Protein AF-0000000065782704 (afdb_homodimer)

pLDDT: mean 95.29, std 4.23, range [77.25, 98.94]

Secondary structure (DSSP, 8-state):
-PEEEEEEEE-HHHHSSHHHHHHHHHHHHT--SEEEEEE--HHHHHHHHHHTTPPP-EETTEE-B-HHHHHHHHHIIIIIIHHHHHHHHHHTT--EEEE-TTGGG-EEEEEPPPSSS--BSBEEEEEE-HHHHHHHHHTT-EEEE-SEEE-SSS-EEE--HHHHHHHHHHHHTTTEEEEEEEEESSSS-BSSTT-TT-B-SEE-HHHHHHHHHTTSS-TTHHHHHHHHHHHHHTT--EEEEEEGGGTTTT-SEEE--/-PEEEEEEEE-HHHHTSHHHHHHHHHHHHT--SEEEEEE--HHHHHHHHHHTTPPP-EETTEE-B-HHHHHHHHHIIIIIIHHHHHHHHHHTT--EEEE-TTGGG-EEEEEPPPSSS--BSBEEEEEE-HHHHHHHHHTTPEEEE-SEEE-SSS-EEE--HHHHHHHHHHHHTTTEEEEEEEEESSSS-BSSTT-TT-B-SEE-HHHHHHHHHTTSS-TTHHHHHHHHHHHHHTT--EEEEEEGGGTTTT-SEEE--

Solvent-accessible surface area (backbone atoms only — not comparable to full-atom values): 25385 Å² total; per-residue (Å²): 134,62,55,59,31,40,37,40,32,39,45,23,74,45,62,72,32,71,69,51,28,53,50,42,49,53,56,55,66,67,52,76,77,42,50,36,40,28,35,43,38,60,63,62,28,46,52,52,29,49,63,67,70,40,84,82,48,74,57,94,91,36,68,50,19,49,75,70,48,45,50,42,40,34,14,33,25,50,6,40,48,32,48,46,51,22,19,39,31,39,42,70,70,39,45,18,30,46,35,43,14,31,34,61,56,31,24,37,20,40,65,49,76,71,68,97,55,75,39,50,43,25,36,42,81,72,45,54,43,36,66,62,54,49,53,40,40,74,71,62,34,29,48,32,35,27,35,33,26,17,53,61,73,36,40,72,17,47,25,58,38,69,55,51,43,43,51,48,43,30,46,35,17,82,68,25,43,23,36,41,33,41,27,50,95,46,55,30,51,39,61,38,89,89,35,83,82,35,51,40,56,66,41,35,70,67,50,46,54,50,33,42,74,70,56,47,47,51,75,74,52,44,61,54,49,52,50,46,52,50,25,40,76,51,46,22,67,35,33,34,30,15,26,66,92,32,74,87,69,80,57,35,16,37,39,46,133,132,61,56,58,30,40,36,39,33,40,44,22,74,44,62,72,33,70,71,50,28,52,50,42,50,52,58,57,68,66,52,75,76,42,49,35,41,28,35,45,38,60,64,61,28,47,52,51,31,48,62,66,71,42,83,83,47,73,58,96,92,35,68,48,20,48,75,71,47,44,49,41,41,35,13,32,24,48,5,40,46,33,49,45,51,22,19,37,31,38,41,70,71,39,45,18,32,47,33,42,13,31,34,61,56,31,24,37,20,40,66,48,76,72,68,98,53,73,40,48,43,26,35,42,80,73,46,55,42,36,66,64,53,48,54,40,42,74,70,62,34,29,47,33,36,27,36,34,26,15,54,60,74,36,40,70,16,47,26,59,38,69,54,52,43,44,51,49,42,30,45,35,16,80,70,25,44,24,35,41,34,42,26,50,94,46,56,28,52,38,61,38,88,89,35,81,82,35,52,39,56,66,42,35,71,69,51,46,55,51,32,41,74,71,57,47,47,52,75,75,52,44,61,53,50,53,50,46,50,52,26,40,76,50,47,22,67,35,31,35,30,16,27,66,92,31,74,88,66,82,57,33,15,37,39,44,131

Structure (mmCIF, N/CA/C/O backbone):
data_AF-0000000065782704-model_v1
#
loop_
_entity.id
_entity.type
_entity.pdbx_description
1 polymer 'Acetylglutamate kinase'
#
loop_
_atom_site.group_PDB
_atom_site.id
_atom_site.type_symbol
_atom_site.label_atom_id
_atom_site.label_alt_id
_atom_site.label_comp_id
_atom_site.label_asym_id
_atom_site.label_entity_id
_atom_site.label_seq_id
_atom_site.pdbx_PDB_ins_code
_atom_site.Cartn_x
_atom_site.Cartn_y
_atom_site.Cartn_z
_atom_site.occupancy
_atom_site.B_iso_or_equiv
_atom_site.auth_seq_id
_atom_site.auth_comp_id
_atom_site.auth_asym_id
_atom_site.auth_atom_id
_atom_site.pdbx_PDB_model_num
ATOM 1 N N . MET A 1 1 ? -25.984 13.742 15.695 1 79.81 1 MET A N 1
ATOM 2 C CA . MET A 1 1 ? -24.656 14.367 15.664 1 79.81 1 MET A CA 1
ATOM 3 C C . MET A 1 1 ? -23.656 13.477 14.945 1 79.81 1 MET A C 1
ATOM 5 O O . MET A 1 1 ? -23.641 12.258 15.133 1 79.81 1 MET A O 1
ATOM 9 N N . LYS A 1 2 ? -22.812 14.055 13.93 1 93 2 LYS A N 1
ATOM 10 C CA . LYS A 1 2 ? -21.844 13.258 13.188 1 93 2 LYS A CA 1
ATOM 11 C C . LYS A 1 2 ? -20.734 12.75 14.102 1 93 2 LYS A C 1
ATOM 13 O O . LYS A 1 2 ? -20.391 13.398 15.094 1 93 2 LYS A O 1
ATOM 18 N N . GLU A 1 3 ? -20.266 11.547 13.828 1 97.12 3 GLU A N 1
ATOM 19 C CA . GLU A 1 3 ? -19.109 11.031 14.547 1 97.12 3 GLU A CA 1
ATOM 20 C C . GLU A 1 3 ? -17.875 11.906 14.305 1 97.12 3 GLU A C 1
ATOM 22 O O . GLU A 1 3 ? -17.703 12.445 13.211 1 97.12 3 GLU A O 1
ATOM 27 N N . LYS A 1 4 ? -17.062 12.078 15.336 1 97.62 4 LYS A N 1
ATOM 28 C CA . LYS A 1 4 ? -15.859 12.898 15.227 1 97.62 4 LYS A CA 1
ATOM 29 C C . LYS A 1 4 ? -14.742 12.156 14.5 1 97.62 4 LYS A C 1
ATOM 31 O O . LYS A 1 4 ? -14.547 10.961 14.727 1 97.62 4 LYS A O 1
ATOM 36 N N . LEU A 1 5 ? -14.102 12.859 13.617 1 98.38 5 LEU A N 1
ATOM 37 C CA . LEU A 1 5 ? -12.938 12.336 12.898 1 98.38 5 LEU A CA 1
ATOM 38 C C . LEU A 1 5 ? -11.797 13.344 12.898 1 98.38 5 LEU A C 1
ATOM 40 O O . LEU A 1 5 ? -11.992 14.508 12.539 1 98.38 5 LEU A O 1
ATOM 44 N N . THR A 1 6 ? -10.633 12.938 13.336 1 97.88 6 THR A N 1
ATOM 45 C CA . THR A 1 6 ? -9.43 13.758 13.281 1 97.88 6 THR A CA 1
ATOM 46 C C . THR A 1 6 ? -8.508 13.305 12.156 1 97.88 6 THR A C 1
ATOM 48 O O . THR A 1 6 ? -8.109 12.141 12.102 1 97.88 6 THR A O 1
ATOM 51 N N . ILE A 1 7 ? -8.211 14.203 11.219 1 98.44 7 ILE A N 1
ATOM 52 C CA . ILE A 1 7 ? -7.266 13.953 10.141 1 98.44 7 ILE A CA 1
ATOM 53 C C . ILE A 1 7 ? -5.957 14.688 10.422 1 98.44 7 ILE A C 1
ATOM 55 O O . ILE A 1 7 ? -5.949 15.914 10.57 1 98.44 7 ILE A O 1
ATOM 59 N N . ILE A 1 8 ? -4.867 13.969 10.477 1 98 8 ILE A N 1
ATOM 60 C CA . ILE A 1 8 ? -3.57 14.547 10.805 1 98 8 ILE A CA 1
ATOM 61 C C . ILE A 1 8 ? -2.623 14.406 9.617 1 98 8 ILE A C 1
ATOM 63 O O . ILE A 1 8 ? -2.406 13.305 9.109 1 98 8 ILE A O 1
ATOM 67 N N . LYS A 1 9 ? -2.131 15.477 9.18 1 97.5 9 LYS A N 1
ATOM 68 C CA . LYS A 1 9 ? -1.084 15.492 8.164 1 97.5 9 LYS A CA 1
ATOM 69 C C . LYS A 1 9 ? 0.276 15.805 8.781 1 97.5 9 LYS A C 1
ATOM 71 O O . LYS A 1 9 ? 0.436 16.812 9.477 1 97.5 9 LYS A O 1
ATOM 76 N N . VAL A 1 10 ? 1.231 14.922 8.523 1 96.06 10 VAL A N 1
ATOM 77 C CA . VAL A 1 10 ? 2.584 15.133 9.031 1 96.06 10 VAL A CA 1
ATOM 78 C C . VAL A 1 10 ? 3.57 15.188 7.867 1 96.06 10 VAL A C 1
ATOM 80 O O . VAL A 1 10 ? 3.404 14.484 6.871 1 96.06 10 VAL A O 1
ATOM 83 N N . GLY A 1 11 ? 4.637 15.992 8.055 1 90.81 11 GLY A N 1
ATOM 84 C CA . GLY A 1 11 ? 5.652 16.141 7.027 1 90.81 11 GLY A CA 1
ATOM 85 C C . GLY A 1 11 ? 6.66 15.016 7 1 90.81 11 GLY A C 1
ATOM 86 O O . GLY A 1 11 ? 6.676 14.172 7.898 1 90.81 11 GLY A O 1
ATOM 87 N N . GLY A 1 12 ? 7.5 15.07 5.973 1 87.81 12 GLY A N 1
ATOM 88 C CA . GLY A 1 12 ? 8.477 14.016 5.738 1 87.81 12 GLY A CA 1
ATOM 89 C C . GLY A 1 12 ? 9.516 13.914 6.836 1 87.81 12 GLY A C 1
ATOM 90 O O . GLY A 1 12 ? 9.883 12.812 7.246 1 87.81 12 GLY A O 1
ATOM 91 N N . LYS A 1 13 ? 9.906 15.062 7.328 1 86 13 LYS A N 1
ATOM 92 C CA . LYS A 1 13 ? 10.953 15.07 8.344 1 86 13 LYS A CA 1
ATOM 93 C C . LYS A 1 13 ? 10.531 14.266 9.57 1 86 13 LYS A C 1
ATOM 95 O O . LYS A 1 13 ? 11.352 13.555 10.164 1 86 13 LYS A O 1
ATOM 100 N N . ILE A 1 14 ? 9.336 14.336 9.891 1 89.94 14 ILE A N 1
ATOM 101 C CA . ILE A 1 14 ? 8.812 13.68 11.086 1 89.94 14 ILE A CA 1
ATOM 102 C C . ILE A 1 14 ? 8.758 12.172 10.875 1 89.94 14 ILE A C 1
ATOM 104 O O . ILE A 1 14 ? 9.133 11.398 11.75 1 89.94 14 ILE A O 1
ATOM 108 N N . VAL A 1 15 ? 8.367 11.727 9.68 1 93 15 VAL A N 1
ATOM 109 C CA . VAL A 1 15 ? 8.039 10.312 9.492 1 93 15 VAL A CA 1
ATOM 110 C C . VAL A 1 15 ? 9.258 9.57 8.953 1 93 15 VAL A C 1
ATOM 112 O O . VAL A 1 15 ? 9.234 8.344 8.82 1 93 15 VAL A O 1
ATOM 115 N N . GLU A 1 16 ? 10.289 10.297 8.672 1 89.5 16 GLU A N 1
ATOM 116 C CA . GLU A 1 16 ? 11.422 9.648 8.016 1 89.5 16 GLU A CA 1
ATOM 117 C C . GLU A 1 16 ? 12.578 9.453 8.992 1 89.5 16 GLU A C 1
ATOM 119 O O . GLU A 1 16 ? 13.602 8.859 8.633 1 89.5 16 GLU A O 1
ATOM 124 N N . GLU A 1 17 ? 12.438 9.984 10.203 1 89.06 17 GLU A N 1
ATOM 125 C CA . GLU A 1 17 ? 13.391 9.742 11.281 1 89.06 17 GLU A CA 1
ATOM 126 C C . GLU A 1 17 ? 12.797 8.836 12.352 1 89.06 17 GLU A C 1
ATOM 128 O O . GLU A 1 17 ? 11.672 9.062 12.805 1 89.06 17 GLU A O 1
ATOM 133 N N . GLU A 1 18 ? 13.617 7.898 12.719 1 90.94 18 GLU A N 1
ATOM 134 C CA . GLU A 1 18 ? 13.102 6.848 13.594 1 90.94 18 GLU A CA 1
ATOM 135 C C . GLU A 1 18 ? 12.562 7.426 14.898 1 90.94 18 GLU A C 1
ATOM 137 O O . GLU A 1 18 ? 11.445 7.094 15.312 1 90.94 18 GLU A O 1
ATOM 142 N N . SER A 1 19 ? 13.312 8.266 15.586 1 92.88 19 SER A N 1
ATOM 143 C CA . SER A 1 19 ? 12.914 8.797 16.891 1 92.88 19 SER A CA 1
ATOM 144 C C . SER A 1 19 ? 11.641 9.641 16.766 1 92.88 19 SER A C 1
ATOM 146 O O . SER A 1 19 ? 10.719 9.484 17.562 1 92.88 19 SER A O 1
ATOM 148 N N . THR A 1 20 ? 11.602 10.523 15.781 1 93.06 20 THR A N 1
ATOM 149 C CA . THR A 1 20 ? 10.43 11.375 15.617 1 93.06 20 THR A CA 1
ATOM 150 C C . THR A 1 20 ? 9.227 10.562 15.148 1 93.06 20 THR A C 1
ATOM 152 O O . THR A 1 20 ? 8.086 10.859 15.531 1 93.06 20 THR A O 1
ATOM 155 N N . LEU A 1 21 ? 9.484 9.555 14.344 1 94.81 21 LEU A N 1
ATOM 156 C CA . LEU A 1 21 ? 8.406 8.68 13.914 1 94.81 21 LEU A CA 1
ATOM 157 C C . LEU A 1 21 ? 7.781 7.953 15.102 1 94.81 21 LEU A C 1
ATOM 159 O O . LEU A 1 21 ? 6.559 7.914 15.242 1 94.81 21 LEU A O 1
ATOM 163 N N . ASN A 1 22 ? 8.625 7.395 15.93 1 95.75 22 ASN A N 1
ATOM 164 C CA . ASN A 1 22 ? 8.133 6.668 17.094 1 95.75 22 ASN A CA 1
ATOM 165 C C . ASN A 1 22 ? 7.293 7.562 18 1 95.75 22 ASN A C 1
ATOM 167 O O . ASN A 1 22 ? 6.258 7.137 18.516 1 95.75 22 ASN A O 1
ATOM 171 N N . GLN A 1 23 ? 7.793 8.742 18.203 1 95.06 23 GLN A N 1
ATOM 172 C CA . GLN A 1 23 ? 7.039 9.695 19.016 1 95.06 23 GLN A CA 1
ATOM 173 C C . GLN A 1 23 ? 5.707 10.047 18.359 1 95.06 23 GLN A C 1
ATOM 175 O O . GLN A 1 23 ? 4.676 10.117 19.031 1 95.06 23 GLN A O 1
ATOM 180 N N . LEU A 1 24 ? 5.738 10.289 17.094 1 95.81 24 LEU A N 1
ATOM 181 C CA . LEU A 1 24 ? 4.508 10.578 16.359 1 95.81 24 LEU A CA 1
ATOM 182 C C . LEU A 1 24 ? 3.504 9.445 16.516 1 95.81 24 LEU A C 1
ATOM 184 O O . LEU A 1 24 ? 2.326 9.688 16.797 1 95.81 24 LEU A O 1
ATOM 188 N N . LEU A 1 25 ? 3.957 8.227 16.312 1 97.75 25 LEU A N 1
ATOM 189 C CA . LEU A 1 25 ? 3.07 7.066 16.359 1 97.75 25 LEU A CA 1
ATOM 190 C C . LEU A 1 25 ? 2.469 6.906 17.766 1 97.75 25 LEU A C 1
ATOM 192 O O . LEU A 1 25 ? 1.299 6.547 17.891 1 97.75 25 LEU A O 1
ATOM 196 N N . ALA A 1 26 ? 3.277 7.188 18.766 1 97.06 26 ALA A N 1
ATOM 197 C CA . ALA A 1 26 ? 2.771 7.148 20.141 1 97.06 26 ALA A CA 1
ATOM 198 C C . ALA A 1 26 ? 1.691 8.203 20.359 1 97.06 26 ALA A C 1
ATOM 200 O O . ALA A 1 26 ? 0.609 7.902 20.859 1 97.06 26 ALA A O 1
ATOM 201 N N . ASP A 1 27 ? 1.982 9.422 19.984 1 96.38 27 ASP A N 1
ATOM 202 C CA . ASP A 1 27 ? 1.045 10.523 20.141 1 96.38 27 ASP A CA 1
ATOM 203 C C . ASP A 1 27 ? -0.227 10.289 19.328 1 96.38 27 ASP A C 1
ATOM 205 O O . ASP A 1 27 ? -1.334 10.523 19.828 1 96.38 27 ASP A O 1
ATOM 209 N N . PHE A 1 28 ? -0.105 9.875 18.156 1 97.38 28 PHE A N 1
ATOM 210 C CA . PHE A 1 28 ? -1.226 9.602 17.266 1 97.38 28 PHE A CA 1
ATOM 211 C C . PHE A 1 28 ? -2.104 8.484 17.828 1 97.38 28 PHE A C 1
ATOM 213 O O . PHE A 1 28 ? -3.332 8.57 17.766 1 97.38 28 PHE A O 1
ATOM 220 N N . SER A 1 29 ? -1.42 7.395 18.281 1 97.44 29 SER A N 1
ATOM 221 C CA . SER A 1 29 ? -2.145 6.262 18.844 1 97.44 29 SER A CA 1
ATOM 222 C C . SER A 1 29 ? -3.002 6.688 20.031 1 97.44 29 SER A C 1
ATOM 224 O O . SER A 1 29 ? -4.062 6.105 20.281 1 97.44 29 SER A O 1
ATOM 226 N N . ALA A 1 30 ? -2.617 7.738 20.688 1 95.69 30 ALA A N 1
ATOM 227 C CA . ALA A 1 30 ? -3.279 8.18 21.906 1 95.69 30 ALA A CA 1
ATOM 228 C C . ALA A 1 30 ? -4.504 9.031 21.594 1 95.69 30 ALA A C 1
ATOM 230 O O . ALA A 1 30 ? -5.336 9.289 22.469 1 95.69 30 ALA A O 1
ATOM 231 N N . ILE A 1 31 ? -4.633 9.484 20.359 1 94.62 31 ILE A N 1
ATOM 232 C CA . ILE A 1 31 ? -5.809 10.258 19.969 1 94.62 31 ILE A CA 1
ATOM 233 C C . ILE A 1 31 ? -7.055 9.383 20.047 1 94.62 31 ILE A C 1
ATOM 235 O O . ILE A 1 31 ? -7.078 8.281 19.5 1 94.62 31 ILE A O 1
ATOM 239 N N . GLU A 1 32 ? -8.031 9.82 20.688 1 93.56 32 GLU A N 1
ATOM 240 C CA . GLU A 1 32 ? -9.273 9.062 20.844 1 93.56 32 GLU A CA 1
ATOM 241 C C . GLU A 1 32 ? -10.188 9.242 19.625 1 93.56 32 GLU A C 1
ATOM 243 O O . GLU A 1 32 ? -10.109 10.258 18.938 1 93.56 32 GLU A O 1
ATOM 248 N N . GLY A 1 33 ? -11.023 8.164 19.438 1 95.25 33 GLY A N 1
ATOM 249 C CA . GLY A 1 33 ? -12.008 8.258 18.359 1 95.25 33 GLY A CA 1
ATOM 250 C C . GLY A 1 33 ? -11.453 7.906 17 1 95.25 33 GLY A C 1
ATOM 251 O O . GLY A 1 33 ? -10.406 7.258 16.906 1 95.25 33 GLY A O 1
ATOM 252 N N . TYR A 1 34 ? -12.211 8.281 15.977 1 98.31 34 TYR A N 1
ATOM 253 C CA . TYR A 1 34 ? -11.805 7.992 14.602 1 98.31 34 TYR A CA 1
ATOM 254 C C . TYR A 1 34 ? -10.695 8.938 14.156 1 98.31 34 TYR A C 1
ATOM 256 O O . TYR A 1 34 ? -10.711 10.125 14.484 1 98.31 34 TYR A O 1
ATOM 264 N N . LYS A 1 35 ? -9.727 8.406 13.523 1 98.5 35 LYS A N 1
ATOM 265 C CA . LYS A 1 35 ? -8.578 9.188 13.078 1 98.5 35 LYS A CA 1
ATOM 266 C C . LYS A 1 35 ? -8.031 8.656 11.758 1 98.5 35 LYS A C 1
ATOM 268 O O . LYS A 1 35 ? -8.297 7.508 11.391 1 98.5 35 LYS A O 1
ATOM 273 N N . LEU A 1 36 ? -7.371 9.5 11.039 1 98.69 36 LEU A N 1
ATOM 274 C CA . LEU A 1 36 ? -6.754 9.258 9.734 1 98.69 36 LEU A CA 1
ATOM 275 C C . LEU A 1 36 ? -5.434 10.008 9.609 1 98.69 36 LEU A C 1
ATOM 277 O O . LEU A 1 36 ? -5.332 11.164 10.031 1 98.69 36 LEU A O 1
ATOM 281 N N . LEU A 1 37 ? -4.398 9.312 9.117 1 98.75 37 LEU A N 1
ATOM 282 C CA . LEU A 1 37 ? -3.074 9.922 9 1 98.75 37 LEU A CA 1
ATOM 283 C C . LEU A 1 37 ? -2.686 10.109 7.539 1 98.75 37 LEU A C 1
ATOM 285 O O . LEU A 1 37 ? -2.898 9.219 6.715 1 98.75 37 LEU A O 1
ATOM 289 N N . VAL A 1 38 ? -2.213 11.297 7.203 1 98.56 38 VAL A N 1
ATOM 290 C CA . VAL A 1 38 ? -1.604 11.594 5.91 1 98.56 38 VAL A CA 1
ATOM 291 C C . VAL A 1 38 ? -0.13 11.945 6.102 1 98.56 38 VAL A C 1
ATOM 293 O O . VAL A 1 38 ? 0.211 12.781 6.945 1 98.56 38 VAL A O 1
ATOM 296 N N . HIS A 1 39 ? 0.726 11.266 5.324 1 98.25 39 HIS A N 1
ATOM 297 C CA . HIS A 1 39 ? 2.146 11.492 5.555 1 98.25 39 HIS A CA 1
ATOM 298 C C . HIS A 1 39 ? 2.838 11.992 4.289 1 98.25 39 HIS A C 1
ATOM 300 O O . HIS A 1 39 ? 2.342 11.773 3.18 1 98.25 39 HIS A O 1
ATOM 306 N N . GLY A 1 40 ? 4 12.672 4.488 1 95.38 40 GLY A N 1
ATOM 307 C CA . GLY A 1 40 ? 4.898 13 3.393 1 95.38 40 GLY A CA 1
ATOM 308 C C . GLY A 1 40 ? 6.023 12 3.219 1 95.38 40 GLY A C 1
ATOM 309 O O . GLY A 1 40 ? 5.852 10.812 3.498 1 95.38 40 GLY A O 1
ATOM 310 N N . GLY A 1 41 ? 7.109 12.477 2.584 1 95.69 41 GLY A N 1
ATOM 311 C CA . GLY A 1 41 ? 8.266 11.625 2.371 1 95.69 41 GLY A CA 1
ATOM 312 C C . GLY A 1 41 ? 9.289 12.234 1.434 1 95.69 41 GLY A C 1
ATOM 313 O O . GLY A 1 41 ? 10.133 11.523 0.881 1 95.69 41 GLY A O 1
ATOM 314 N N . GLY A 1 42 ? 9.219 13.492 1.272 1 94.94 42 GLY A N 1
ATOM 315 C CA . GLY A 1 42 ? 10.008 14.18 0.263 1 94.94 42 GLY A CA 1
ATOM 316 C C . GLY A 1 42 ? 11.508 14.062 0.486 1 94.94 42 GLY A C 1
ATOM 317 O O . GLY A 1 42 ? 12.273 13.953 -0.471 1 94.94 42 GLY A O 1
ATOM 318 N N . ARG A 1 43 ? 11.945 14.094 1.716 1 93.69 43 ARG A N 1
ATOM 319 C CA . ARG A 1 43 ? 13.367 13.992 2.016 1 93.69 43 ARG A CA 1
ATOM 320 C C . ARG A 1 43 ? 13.922 12.633 1.603 1 93.69 43 ARG A C 1
ATOM 322 O O . ARG A 1 43 ? 14.992 12.547 0.995 1 93.69 43 ARG A O 1
ATOM 329 N N . SER A 1 44 ? 13.219 11.625 1.932 1 96.25 44 SER A N 1
ATOM 330 C CA . SER A 1 44 ? 13.625 10.281 1.548 1 96.25 44 SER A CA 1
ATOM 331 C C . SER A 1 44 ? 13.602 10.102 0.033 1 96.25 44 SER A C 1
ATOM 333 O O . SER A 1 44 ? 14.469 9.438 -0.535 1 96.25 44 SER A O 1
ATOM 335 N N . ALA A 1 45 ? 12.562 10.672 -0.6 1 97.44 45 ALA A N 1
ATOM 336 C CA . ALA A 1 45 ? 12.484 10.609 -2.057 1 97.44 45 ALA A CA 1
ATOM 337 C C . ALA A 1 45 ? 13.68 11.305 -2.699 1 97.44 45 ALA A C 1
ATOM 339 O O . ALA A 1 45 ? 14.266 10.781 -3.65 1 97.44 45 ALA A O 1
ATOM 340 N N . THR A 1 46 ? 14.031 12.461 -2.166 1 97.06 46 THR A N 1
ATOM 341 C CA . THR A 1 46 ? 15.172 13.219 -2.67 1 97.06 46 THR A CA 1
ATOM 342 C C . THR A 1 46 ? 16.469 12.43 -2.479 1 97.06 46 THR A C 1
ATOM 344 O O . THR A 1 46 ? 17.312 12.383 -3.379 1 97.06 46 THR A O 1
ATOM 347 N N . ARG A 1 47 ? 16.625 11.859 -1.318 1 96.69 47 ARG A N 1
ATOM 348 C CA . ARG A 1 47 ? 17.812 11.07 -1.022 1 96.69 47 ARG A CA 1
ATOM 349 C C . ARG A 1 47 ? 17.938 9.891 -1.979 1 96.69 47 ARG A C 1
ATOM 351 O O . ARG A 1 47 ? 19.016 9.633 -2.525 1 96.69 47 ARG A O 1
ATOM 358 N N . LEU A 1 48 ? 16.859 9.133 -2.16 1 97.81 48 LEU A N 1
ATOM 359 C CA . LEU A 1 48 ? 16.891 7.984 -3.062 1 97.81 48 LEU A CA 1
ATOM 360 C C . LEU A 1 48 ? 17.172 8.43 -4.496 1 97.81 48 LEU A C 1
ATOM 362 O O . LEU A 1 48 ? 17.953 7.785 -5.203 1 97.81 48 LEU A O 1
ATOM 366 N N . ALA A 1 49 ? 16.484 9.469 -4.941 1 98.12 49 ALA A N 1
ATOM 367 C CA . ALA A 1 49 ? 16.719 10 -6.285 1 98.12 49 ALA A CA 1
ATOM 368 C C . ALA A 1 49 ? 18.188 10.32 -6.5 1 98.12 49 ALA A C 1
ATOM 370 O O . ALA A 1 49 ? 18.766 9.953 -7.531 1 98.12 49 ALA A O 1
ATOM 371 N N . ALA A 1 50 ? 18.766 10.953 -5.516 1 97.88 50 ALA A N 1
ATOM 372 C CA . ALA A 1 50 ? 20.172 11.32 -5.598 1 97.88 50 ALA A CA 1
ATOM 373 C C . ALA A 1 50 ? 21.062 10.078 -5.719 1 97.88 50 ALA A C 1
ATOM 375 O O . ALA A 1 50 ? 22 10.055 -6.508 1 97.88 50 ALA A O 1
ATOM 376 N N . GLN A 1 51 ? 20.797 9.07 -4.953 1 97.56 51 GLN A N 1
ATOM 377 C CA . GLN A 1 51 ? 21.562 7.824 -4.98 1 97.56 51 GLN A CA 1
ATOM 378 C C . GLN A 1 51 ? 21.453 7.141 -6.34 1 97.56 51 GLN A C 1
ATOM 380 O O . GLN A 1 51 ? 22.375 6.434 -6.762 1 97.56 51 GLN A O 1
ATOM 385 N N . LEU A 1 52 ? 20.359 7.402 -7.016 1 97.75 52 LEU A N 1
ATOM 386 C CA . LEU A 1 52 ? 20.109 6.785 -8.312 1 97.75 52 LEU A CA 1
ATOM 387 C C . LEU A 1 52 ? 20.594 7.684 -9.445 1 97.75 52 LEU A C 1
ATOM 389 O O . LEU A 1 52 ? 20.406 7.367 -10.625 1 97.75 52 LEU A O 1
ATOM 393 N N . GLY A 1 53 ? 21.047 8.82 -9.117 1 96.88 53 GLY A N 1
ATOM 394 C CA . GLY A 1 53 ? 21.547 9.758 -10.109 1 96.88 53 GLY A CA 1
ATOM 395 C C . GLY A 1 53 ? 20.453 10.594 -10.742 1 96.88 53 GLY A C 1
ATOM 396 O O . GLY A 1 53 ? 20.625 11.117 -11.844 1 96.88 53 GLY A O 1
ATOM 397 N N . ILE A 1 54 ? 19.359 10.672 -10.094 1 97.06 54 ILE A N 1
ATOM 398 C CA . ILE A 1 54 ? 18.234 11.445 -10.586 1 97.06 54 ILE A CA 1
ATOM 399 C C . ILE A 1 54 ? 18.203 12.812 -9.898 1 97.06 54 ILE A C 1
ATOM 401 O O . ILE A 1 54 ? 18.172 12.883 -8.664 1 97.06 54 ILE A O 1
ATOM 405 N N . GLU A 1 55 ? 18.219 13.875 -10.625 1 95.75 55 GLU A N 1
ATOM 406 C CA . GLU A 1 55 ? 18.188 15.227 -10.055 1 95.75 55 GLU A CA 1
ATOM 407 C C . GLU A 1 55 ? 16.766 15.609 -9.641 1 95.75 55 GLU A C 1
ATOM 409 O O . GLU A 1 55 ? 15.828 15.5 -10.43 1 95.75 55 GLU A O 1
ATOM 414 N N . SER A 1 56 ? 16.656 15.984 -8.414 1 94.94 56 SER A N 1
ATOM 415 C CA . SER A 1 56 ? 15.375 16.484 -7.922 1 94.94 56 SER A CA 1
ATOM 416 C C . SER A 1 56 ? 15.195 17.969 -8.258 1 94.94 56 SER A C 1
ATOM 418 O O . SER A 1 56 ? 16.094 18.781 -8.023 1 94.94 56 SER A O 1
ATOM 420 N N . LYS A 1 57 ? 14.062 18.312 -8.891 1 94.12 57 LYS A N 1
ATOM 421 C CA . LYS A 1 57 ? 13.734 19.703 -9.234 1 94.12 57 LYS A CA 1
ATOM 422 C C . LYS A 1 57 ? 12.422 20.125 -8.594 1 94.12 57 LYS A C 1
ATOM 424 O O . LYS A 1 57 ? 11.414 19.422 -8.688 1 94.12 57 LYS A O 1
ATOM 429 N N . MET A 1 58 ? 12.539 21.281 -7.902 1 91.81 58 MET A N 1
ATOM 430 C CA . MET A 1 58 ? 11.359 21.875 -7.293 1 91.81 58 MET A CA 1
ATOM 431 C C . MET A 1 58 ? 11.031 23.219 -7.938 1 91.81 58 MET A C 1
ATOM 433 O O . MET A 1 58 ? 11.914 24.047 -8.141 1 91.81 58 MET A O 1
ATOM 437 N N . VAL A 1 59 ? 9.742 23.391 -8.289 1 89.69 59 VAL A N 1
ATOM 438 C CA . VAL A 1 59 ? 9.266 24.672 -8.812 1 89.69 59 VAL A CA 1
ATOM 439 C C . VAL A 1 59 ? 8.023 25.109 -8.039 1 89.69 59 VAL A C 1
ATOM 441 O O . VAL A 1 59 ? 7.039 24.375 -7.961 1 89.69 59 VAL A O 1
ATOM 444 N N . ASN A 1 60 ? 8.047 26.219 -7.375 1 81.75 60 ASN A N 1
ATOM 445 C CA . ASN A 1 60 ? 6.957 26.766 -6.582 1 81.75 60 ASN A CA 1
ATOM 446 C C . ASN A 1 60 ? 6.5 25.797 -5.504 1 81.75 60 ASN A C 1
ATOM 448 O O . ASN A 1 60 ? 5.305 25.547 -5.348 1 81.75 60 ASN A O 1
ATOM 452 N N . GLY A 1 61 ? 7.465 25.141 -4.926 1 79.5 61 GLY A N 1
ATOM 453 C CA . GLY A 1 61 ? 7.191 24.266 -3.791 1 79.5 61 GLY A CA 1
ATOM 454 C C . GLY A 1 61 ? 6.676 22.906 -4.195 1 79.5 61 GLY A C 1
ATOM 455 O O . GLY A 1 61 ? 6.27 22.109 -3.346 1 79.5 61 GLY A O 1
ATOM 456 N N . ARG A 1 62 ? 6.719 22.719 -5.543 1 88.31 62 ARG A N 1
ATOM 457 C CA . ARG A 1 62 ? 6.219 21.438 -6.039 1 88.31 62 ARG A CA 1
ATOM 458 C C . ARG A 1 62 ? 7.305 20.688 -6.797 1 88.31 62 ARG A C 1
ATOM 460 O O . ARG A 1 62 ? 8.07 21.281 -7.551 1 88.31 62 ARG A O 1
ATOM 467 N N . ARG A 1 63 ? 7.312 19.422 -6.547 1 94.25 63 ARG A N 1
ATOM 468 C CA . ARG A 1 63 ? 8.297 18.562 -7.203 1 94.25 63 ARG A CA 1
ATOM 469 C C . ARG A 1 63 ? 7.922 18.312 -8.656 1 94.25 63 ARG A C 1
ATOM 471 O O . ARG A 1 63 ? 6.789 17.922 -8.961 1 94.25 63 ARG A O 1
ATOM 478 N N . ILE A 1 64 ? 8.875 18.609 -9.539 1 96.81 64 ILE A N 1
ATOM 479 C CA . ILE A 1 64 ? 8.719 18.125 -10.906 1 96.81 64 ILE A CA 1
ATOM 480 C C . ILE A 1 64 ? 8.836 16.609 -10.938 1 96.81 64 ILE A C 1
ATOM 482 O O . ILE A 1 64 ? 9.781 16.031 -10.391 1 96.81 64 ILE A O 1
ATOM 486 N N . THR A 1 65 ? 7.887 15.969 -11.5 1 98.25 65 THR A N 1
ATOM 487 C CA . THR A 1 65 ? 7.836 14.508 -11.438 1 98.25 65 THR A CA 1
ATOM 488 C C . THR A 1 65 ? 7.832 13.906 -12.844 1 98.25 65 THR A C 1
ATOM 490 O O . THR A 1 65 ? 6.77 13.695 -13.43 1 98.25 65 THR A O 1
ATOM 493 N N . ASP A 1 66 ? 8.969 13.602 -13.383 1 97.81 66 ASP A N 1
ATOM 494 C CA . ASP A 1 66 ? 9.039 12.828 -14.625 1 97.81 66 ASP A CA 1
ATOM 495 C C . ASP A 1 66 ? 8.867 11.336 -14.352 1 97.81 66 ASP A C 1
ATOM 497 O O . ASP A 1 66 ? 8.547 10.938 -13.227 1 97.81 66 ASP A O 1
ATOM 501 N N . ALA A 1 67 ? 9.031 10.523 -15.359 1 97.06 67 ALA A N 1
ATOM 502 C CA . ALA A 1 67 ? 8.766 9.094 -15.242 1 97.06 67 ALA A CA 1
ATOM 503 C C . ALA A 1 67 ? 9.672 8.445 -14.203 1 97.06 67 ALA A C 1
ATOM 505 O O . ALA A 1 67 ? 9.219 7.629 -13.398 1 97.06 67 ALA A O 1
ATOM 506 N N . GLU A 1 68 ? 10.953 8.773 -14.211 1 97.56 68 GLU A N 1
ATOM 507 C CA . GLU A 1 68 ? 11.898 8.211 -13.258 1 97.56 68 GLU A CA 1
ATOM 508 C C . GLU A 1 68 ? 11.602 8.672 -11.836 1 97.56 68 GLU A C 1
ATOM 510 O O . GLU A 1 68 ? 11.672 7.887 -10.891 1 97.56 68 GLU A O 1
ATOM 515 N N . THR A 1 69 ? 11.258 9.953 -11.703 1 98.38 69 THR A N 1
ATOM 516 C CA . THR A 1 69 ? 10.898 10.508 -10.406 1 98.38 69 THR A CA 1
ATOM 517 C C . THR A 1 69 ? 9.617 9.859 -9.875 1 98.38 69 THR A C 1
ATOM 519 O O . THR A 1 69 ? 9.477 9.648 -8.672 1 98.38 69 THR A O 1
ATOM 522 N N . LEU A 1 70 ? 8.727 9.578 -10.758 1 98.62 70 LEU A N 1
ATOM 523 C CA . LEU A 1 70 ? 7.484 8.93 -10.352 1 98.62 70 LEU A CA 1
ATOM 524 C C . LEU A 1 70 ? 7.766 7.566 -9.727 1 98.62 70 LEU A C 1
ATOM 526 O O . LEU A 1 70 ? 7.152 7.199 -8.719 1 98.62 70 LEU A O 1
ATOM 530 N N . LYS A 1 71 ? 8.664 6.816 -10.344 1 98.44 71 LYS A N 1
ATOM 531 C CA . LYS A 1 71 ? 9.047 5.527 -9.773 1 98.44 71 LYS A CA 1
ATOM 532 C C . LYS A 1 71 ? 9.602 5.699 -8.359 1 98.44 71 LYS A C 1
ATOM 534 O O . LYS A 1 71 ? 9.242 4.949 -7.449 1 98.44 71 LYS A O 1
ATOM 539 N N . VAL A 1 72 ? 10.422 6.727 -8.203 1 98.69 72 VAL A N 1
ATOM 540 C CA . VAL A 1 72 ? 11.078 7 -6.93 1 98.69 72 VAL A CA 1
ATOM 541 C C . VAL A 1 72 ? 10.031 7.324 -5.867 1 98.69 72 VAL A C 1
ATOM 543 O O . VAL A 1 72 ? 10.023 6.723 -4.789 1 98.69 72 VAL A O 1
ATOM 546 N N . VAL A 1 73 ? 9.117 8.211 -6.188 1 98.69 73 VAL A N 1
ATOM 547 C CA . VAL A 1 73 ? 8.164 8.648 -5.172 1 98.69 73 VAL A CA 1
ATOM 548 C C . VAL A 1 73 ? 7.168 7.527 -4.879 1 98.69 73 VAL A C 1
ATOM 550 O O . VAL A 1 73 ? 6.703 7.379 -3.746 1 98.69 73 VAL A O 1
ATOM 553 N N . THR A 1 74 ? 6.82 6.719 -5.879 1 98.88 74 THR A N 1
ATOM 554 C CA . THR A 1 74 ? 5.938 5.578 -5.648 1 98.88 74 THR A CA 1
ATOM 555 C C . THR A 1 74 ? 6.59 4.566 -4.715 1 98.88 74 THR A C 1
ATOM 557 O O . THR A 1 74 ? 5.938 4.043 -3.807 1 98.88 74 THR A O 1
ATOM 560 N N . MET A 1 75 ? 7.871 4.34 -4.883 1 98.81 75 MET A N 1
ATOM 561 C CA . MET A 1 75 ? 8.641 3.432 -4.031 1 98.81 75 MET A CA 1
ATOM 562 C C . MET A 1 75 ? 8.734 3.967 -2.607 1 98.81 75 MET A C 1
ATOM 564 O O . MET A 1 75 ? 8.477 3.238 -1.647 1 98.81 75 MET A O 1
ATOM 568 N N . VAL A 1 76 ? 9.016 5.219 -2.506 1 98.69 76 VAL A N 1
ATOM 569 C CA . VAL A 1 76 ? 9.305 5.797 -1.198 1 98.69 76 VAL A CA 1
ATOM 570 C C . VAL A 1 76 ? 8.008 6.066 -0.45 1 98.69 76 VAL A C 1
ATOM 572 O O . VAL A 1 76 ? 7.824 5.609 0.682 1 98.69 76 VAL A O 1
ATOM 575 N N . TYR A 1 77 ? 7.043 6.773 -1.098 1 98.75 77 TYR A N 1
ATOM 576 C CA . TYR A 1 77 ? 5.816 7.176 -0.419 1 98.75 77 TYR A CA 1
ATOM 577 C C . TYR A 1 77 ? 4.898 5.98 -0.198 1 98.75 77 TYR A C 1
ATOM 579 O O . TYR A 1 77 ? 4.418 5.754 0.917 1 98.75 77 TYR A O 1
ATOM 587 N N . GLY A 1 78 ? 4.668 5.203 -1.271 1 98.69 78 GLY A N 1
ATOM 588 C CA . GLY A 1 78 ? 3.721 4.102 -1.217 1 98.69 78 GLY A CA 1
ATOM 589 C C . GLY A 1 78 ? 4.293 2.855 -0.563 1 98.69 78 GLY A C 1
ATOM 590 O O . GLY A 1 78 ? 3.545 1.984 -0.114 1 98.69 78 GLY A O 1
ATOM 591 N N . GLY A 1 79 ? 5.586 2.758 -0.574 1 98.62 79 GLY A N 1
ATOM 592 C CA . GLY A 1 79 ? 6.273 1.605 -0.014 1 98.62 79 GLY A CA 1
ATOM 593 C C . GLY A 1 79 ? 6.941 1.898 1.316 1 98.62 79 GLY A C 1
ATOM 594 O O . GLY A 1 79 ? 6.32 1.764 2.373 1 98.62 79 GLY A O 1
ATOM 595 N N . LEU A 1 80 ? 8.125 2.479 1.284 1 98.44 80 LEU A N 1
ATOM 596 C CA . LEU A 1 80 ? 9.023 2.582 2.424 1 98.44 80 LEU A CA 1
ATOM 597 C C . LEU A 1 80 ? 8.367 3.336 3.574 1 98.44 80 LEU A C 1
ATOM 599 O O . LEU A 1 80 ? 8.172 2.779 4.656 1 98.44 80 LEU A O 1
ATOM 603 N N . VAL A 1 81 ? 7.969 4.535 3.346 1 98.31 81 VAL A N 1
ATOM 604 C CA . VAL A 1 81 ? 7.48 5.387 4.426 1 98.31 81 VAL A CA 1
ATOM 605 C C . VAL A 1 81 ? 6.121 4.883 4.906 1 98.31 81 VAL A C 1
ATOM 607 O O . VAL A 1 81 ? 5.922 4.664 6.105 1 98.31 81 VAL A O 1
ATOM 610 N N . ASN A 1 82 ? 5.223 4.672 3.996 1 98.75 82 ASN A N 1
ATOM 611 C CA . ASN A 1 82 ? 3.852 4.285 4.324 1 98.75 82 ASN A CA 1
ATOM 612 C C . ASN A 1 82 ? 3.809 2.98 5.113 1 98.75 82 ASN A C 1
ATOM 614 O O . ASN A 1 82 ? 3.156 2.902 6.156 1 98.75 82 ASN A O 1
ATOM 618 N N . LYS A 1 83 ? 4.527 1.965 4.621 1 98.75 83 LYS A N 1
ATOM 619 C CA . LYS A 1 83 ? 4.406 0.642 5.227 1 98.75 83 LYS A CA 1
ATOM 620 C C . LYS A 1 83 ? 5.125 0.587 6.574 1 98.75 83 LYS A C 1
ATOM 622 O O . LYS A 1 83 ? 4.711 -0.146 7.473 1 98.75 83 LYS A O 1
ATOM 627 N N . ASN A 1 84 ? 6.152 1.407 6.742 1 98.19 84 ASN A N 1
ATOM 628 C CA . ASN A 1 84 ? 6.781 1.502 8.055 1 98.19 84 ASN A CA 1
ATOM 629 C C . ASN A 1 84 ? 5.848 2.139 9.078 1 98.19 84 ASN A C 1
ATOM 631 O O . ASN A 1 84 ? 5.816 1.727 10.242 1 98.19 84 ASN A O 1
ATOM 635 N N . ILE A 1 85 ? 5.133 3.146 8.641 1 98.62 85 ILE A N 1
ATOM 636 C CA . ILE A 1 85 ? 4.156 3.775 9.523 1 98.62 85 ILE A CA 1
ATOM 637 C C . ILE A 1 85 ? 3.094 2.756 9.922 1 98.62 85 ILE A C 1
ATOM 639 O O . ILE A 1 85 ? 2.758 2.633 11.109 1 98.62 85 ILE A O 1
ATOM 643 N N . VAL A 1 86 ? 2.584 1.996 8.977 1 98.88 86 VAL A N 1
ATOM 644 C CA . VAL A 1 86 ? 1.524 1.022 9.227 1 98.88 86 VAL A CA 1
ATOM 645 C C . VAL A 1 86 ? 2.023 -0.047 10.195 1 98.88 86 VAL A C 1
ATOM 647 O O . VAL A 1 86 ? 1.334 -0.389 11.164 1 98.88 86 VAL A O 1
ATOM 650 N N . ALA A 1 87 ? 3.221 -0.569 9.953 1 98.62 87 ALA A N 1
ATOM 651 C CA . ALA A 1 87 ? 3.799 -1.56 10.859 1 98.62 87 ALA A CA 1
ATOM 652 C C . ALA A 1 87 ? 3.955 -0.991 12.266 1 98.62 87 ALA A C 1
ATOM 654 O O . ALA A 1 87 ? 3.68 -1.677 13.25 1 98.62 87 ALA A O 1
ATOM 655 N N . GLY A 1 88 ? 4.418 0.242 12.328 1 98.31 88 GLY A N 1
ATOM 656 C CA . GLY A 1 88 ? 4.566 0.896 13.617 1 98.31 88 GLY A CA 1
ATOM 657 C C . GLY A 1 88 ? 3.256 1.058 14.367 1 98.31 88 GLY A C 1
ATOM 658 O O . GLY A 1 88 ? 3.205 0.896 15.586 1 98.31 88 GLY A O 1
ATOM 659 N N . LEU A 1 89 ? 2.242 1.438 13.648 1 98.75 89 LEU A N 1
ATOM 660 C CA . LEU A 1 89 ? 0.929 1.586 14.266 1 98.75 89 LEU A CA 1
ATOM 661 C C . LEU A 1 89 ? 0.407 0.242 14.758 1 98.75 89 LEU A C 1
ATOM 663 O O . LEU A 1 89 ? -0.153 0.155 15.852 1 98.75 89 LEU A O 1
ATOM 667 N N . GLN A 1 90 ? 0.577 -0.827 13.953 1 98.62 90 GLN A N 1
ATOM 668 C CA . GLN A 1 90 ? 0.188 -2.154 14.414 1 98.62 90 GLN A CA 1
ATOM 669 C C . GLN A 1 90 ? 0.866 -2.496 15.742 1 98.62 90 GLN A C 1
ATOM 671 O O . GLN A 1 90 ? 0.231 -3.039 16.641 1 98.62 90 GLN A O 1
ATOM 676 N N . ALA A 1 91 ? 2.162 -2.15 15.844 1 98.25 91 ALA A N 1
ATOM 677 C CA . ALA A 1 91 ? 2.934 -2.432 17.047 1 98.25 91 ALA A CA 1
ATOM 678 C C . ALA A 1 91 ? 2.34 -1.719 18.266 1 98.25 91 ALA A C 1
ATOM 680 O O . ALA A 1 91 ? 2.504 -2.168 19.406 1 98.25 91 ALA A O 1
ATOM 681 N N . LYS A 1 92 ? 1.635 -0.65 18.047 1 98 92 LYS A N 1
ATOM 682 C CA . LYS A 1 92 ? 1.037 0.14 19.109 1 98 92 LYS A CA 1
ATOM 683 C C . LYS A 1 92 ? -0.425 -0.242 19.328 1 98 92 LYS A C 1
ATOM 685 O O . LYS A 1 92 ? -1.144 0.427 20.078 1 98 92 LYS A O 1
ATOM 690 N N . GLY A 1 93 ? -0.87 -1.24 18.641 1 97.31 93 GLY A N 1
ATOM 691 C CA . GLY A 1 93 ? -2.225 -1.74 18.812 1 97.31 93 GLY A CA 1
ATOM 692 C C . GLY A 1 93 ? -3.252 -0.974 18 1 97.31 93 GLY A C 1
ATOM 693 O O . GLY A 1 93 ? -4.457 -1.097 18.234 1 97.31 93 GLY A O 1
ATOM 694 N N . VAL A 1 94 ? -2.846 -0.159 17.078 1 98.38 94 VAL A N 1
ATOM 695 C CA . VAL A 1 94 ? -3.73 0.571 16.188 1 98.38 94 VAL A CA 1
ATOM 696 C C . VAL A 1 94 ? -3.838 -0.168 14.852 1 98.38 94 VAL A C 1
ATOM 698 O O . VAL A 1 94 ? -2.861 -0.255 14.102 1 98.38 94 VAL A O 1
ATOM 701 N N . ASN A 1 95 ? -4.98 -0.748 14.555 1 98.25 95 ASN A N 1
ATOM 702 C CA . ASN A 1 95 ? -5.168 -1.427 13.273 1 98.25 95 ASN A CA 1
ATOM 703 C C . ASN A 1 95 ? -5.238 -0.435 12.117 1 98.25 95 ASN A C 1
ATOM 705 O O . ASN A 1 95 ? -6.211 0.312 11.992 1 98.25 95 ASN A O 1
ATOM 709 N N . ALA A 1 96 ? -4.219 -0.44 11.281 1 98.81 96 ALA A N 1
ATOM 710 C CA . ALA A 1 96 ? -4.09 0.574 10.234 1 98.81 96 ALA A CA 1
ATOM 711 C C . ALA A 1 96 ? -3.977 -0.07 8.859 1 98.81 96 ALA A C 1
ATOM 713 O O . ALA A 1 96 ? -3.697 -1.266 8.742 1 98.81 96 ALA A O 1
ATOM 714 N N . ILE A 1 97 ? -4.242 0.705 7.852 1 98.81 97 ILE A N 1
ATOM 715 C CA . ILE A 1 97 ? -4.078 0.304 6.457 1 98.81 97 ILE A CA 1
ATOM 716 C C . ILE A 1 97 ? -3.414 1.431 5.668 1 98.81 97 ILE A C 1
ATOM 718 O O . ILE A 1 97 ? -3.83 2.588 5.758 1 98.81 97 ILE A O 1
ATOM 722 N N . GLY A 1 98 ? -2.332 1.072 4.992 1 98.88 98 GLY A N 1
ATOM 723 C CA . GLY A 1 98 ? -1.684 2.023 4.105 1 98.88 98 GLY A CA 1
ATOM 724 C C . GLY A 1 98 ? -2.354 2.129 2.75 1 98.88 98 GLY A C 1
ATOM 725 O O . GLY A 1 98 ? -2.566 1.118 2.076 1 98.88 98 GLY A O 1
ATOM 726 N N . LEU A 1 99 ? -2.633 3.383 2.305 1 98.88 99 LEU A N 1
ATOM 727 C CA . LEU A 1 99 ? -3.375 3.564 1.063 1 98.88 99 LEU A CA 1
ATOM 728 C C . LEU A 1 99 ? -2.713 4.617 0.182 1 98.88 99 LEU A C 1
ATOM 730 O O . LEU A 1 99 ? -2.236 5.641 0.681 1 98.88 99 LEU A O 1
ATOM 734 N N . THR A 1 100 ? -2.629 4.355 -1.085 1 98.88 100 THR A N 1
ATOM 735 C CA . THR A 1 100 ? -2.555 5.398 -2.102 1 98.88 100 THR A CA 1
ATOM 736 C C . THR A 1 100 ? -3.936 5.688 -2.682 1 98.88 100 THR A C 1
ATOM 738 O O . THR A 1 100 ? -4.902 4.992 -2.369 1 98.88 100 THR A O 1
ATOM 741 N N . GLY A 1 101 ? -4.035 6.719 -3.506 1 98.81 101 GLY A N 1
ATOM 742 C CA . GLY A 1 101 ? -5.305 7.023 -4.148 1 98.81 101 GLY A CA 1
ATOM 743 C C . GLY A 1 101 ? -5.812 5.898 -5.031 1 98.81 101 GLY A C 1
ATOM 744 O O . GLY A 1 101 ? -7.016 5.789 -5.27 1 98.81 101 GLY A O 1
ATOM 745 N N . ALA A 1 102 ? -4.949 5.023 -5.531 1 98.81 102 ALA A N 1
ATOM 746 C CA . ALA A 1 102 ? -5.344 3.93 -6.418 1 98.81 102 ALA A CA 1
ATOM 747 C C . ALA A 1 102 ? -6.043 2.818 -5.641 1 98.81 102 ALA A C 1
ATOM 749 O O . ALA A 1 102 ? -6.871 2.092 -6.191 1 98.81 102 ALA A O 1
ATOM 750 N N . ASP A 1 103 ? -5.672 2.627 -4.363 1 98.88 103 ASP A N 1
ATOM 751 C CA . ASP A 1 103 ? -6.25 1.576 -3.533 1 98.88 103 ASP A CA 1
ATOM 752 C C . ASP A 1 103 ? -7.738 1.813 -3.307 1 98.88 103 ASP A C 1
ATOM 754 O O . ASP A 1 103 ? -8.133 2.848 -2.762 1 98.88 103 ASP A O 1
ATOM 758 N N . MET A 1 104 ? -8.562 0.918 -3.771 1 98.25 104 MET A N 1
ATOM 759 C CA . MET A 1 104 ? -10.016 1.006 -3.678 1 98.25 104 MET A CA 1
ATOM 760 C C . MET A 1 104 ? -10.539 2.225 -4.43 1 98.25 104 MET A C 1
ATOM 762 O O . MET A 1 104 ? -11.625 2.723 -4.137 1 98.25 104 MET A O 1
ATOM 766 N N . ASN A 1 105 ? -9.648 2.766 -5.258 1 98.25 105 ASN A N 1
ATOM 767 C CA . ASN A 1 105 ? -10.031 3.926 -6.055 1 98.25 105 ASN A CA 1
ATOM 768 C C . ASN A 1 105 ? -10.43 5.105 -5.172 1 98.25 105 ASN A C 1
ATOM 770 O O . ASN A 1 105 ? -11.398 5.805 -5.461 1 98.25 105 ASN A O 1
ATOM 774 N N . VAL A 1 106 ? -9.711 5.383 -4.121 1 98.5 106 VAL A N 1
ATOM 775 C CA . VAL A 1 106 ? -10.188 6.301 -3.09 1 98.5 106 VAL A CA 1
ATOM 776 C C . VAL A 1 106 ? -9.922 7.742 -3.518 1 98.5 106 VAL A C 1
ATOM 778 O O . VAL A 1 106 ? -10.633 8.664 -3.096 1 98.5 106 VAL A O 1
ATOM 781 N N . ILE A 1 107 ? -8.867 7.977 -4.297 1 98.81 107 ILE A N 1
ATOM 782 C CA . ILE A 1 107 ? -8.625 9.328 -4.793 1 98.81 107 ILE A CA 1
ATOM 783 C C . ILE A 1 107 ? -8.242 9.273 -6.27 1 98.81 107 ILE A C 1
ATOM 785 O O . ILE A 1 107 ? -7.148 8.828 -6.621 1 98.81 107 ILE A O 1
ATOM 789 N N . ARG A 1 108 ? -9.094 9.781 -7.086 1 98.62 108 ARG A N 1
ATOM 790 C CA . ARG A 1 108 ? -8.867 9.938 -8.523 1 98.62 108 ARG A CA 1
ATOM 791 C C . ARG A 1 108 ? -8.375 11.344 -8.852 1 98.62 108 ARG A C 1
ATOM 793 O O . ARG A 1 108 ? -8.883 12.328 -8.297 1 98.62 108 ARG A O 1
ATOM 800 N N . SER A 1 109 ? -7.32 11.406 -9.688 1 98.69 109 SER A N 1
ATOM 801 C CA . SER A 1 109 ? -6.754 12.68 -10.102 1 98.69 109 SER A CA 1
ATOM 802 C C . SER A 1 109 ? -6.555 12.734 -11.609 1 98.69 109 SER A C 1
ATOM 804 O O . SER A 1 109 ? -6.637 11.703 -12.289 1 98.69 109 SER A O 1
ATOM 806 N N . VAL A 1 110 ? -6.375 13.898 -12.109 1 98.38 110 VAL A N 1
ATOM 807 C CA . VAL A 1 110 ? -5.902 14.109 -13.477 1 98.38 110 VAL A CA 1
ATOM 808 C C . VAL A 1 110 ? -4.496 14.703 -13.453 1 98.38 110 VAL A C 1
ATOM 810 O O . VAL A 1 110 ? -4.137 15.422 -12.516 1 98.38 110 VAL A O 1
ATOM 813 N N . LYS A 1 111 ? -3.779 14.289 -14.453 1 98 111 LYS A N 1
ATOM 814 C CA . LYS A 1 111 ? -2.471 14.922 -14.57 1 98 111 LYS A CA 1
ATOM 815 C C . LYS A 1 111 ? -2.605 16.438 -14.672 1 98 111 LYS A C 1
ATOM 817 O O . LYS A 1 111 ? -3.412 16.953 -15.453 1 98 111 LYS A O 1
ATOM 822 N N . ARG A 1 112 ? -1.843 17.156 -13.836 1 97.38 112 ARG A N 1
ATOM 823 C CA . ARG A 1 112 ? -1.891 18.609 -13.867 1 97.38 112 ARG A CA 1
ATOM 824 C C . ARG A 1 112 ? -1.575 19.141 -15.258 1 97.38 112 ARG A C 1
ATOM 826 O O . ARG A 1 112 ? -0.54 18.812 -15.836 1 97.38 112 ARG A O 1
ATOM 833 N N . PRO A 1 113 ? -2.457 19.938 -15.859 1 96.5 113 PRO A N 1
ATOM 834 C CA . PRO A 1 113 ? -2.191 20.469 -17.203 1 96.5 113 PRO A CA 1
ATOM 835 C C . PRO A 1 113 ? -0.935 21.344 -17.25 1 96.5 113 PRO A C 1
ATOM 837 O O . PRO A 1 113 ? -0.626 22.047 -16.281 1 96.5 113 PRO A O 1
ATOM 840 N N . VAL A 1 114 ? -0.301 21.312 -18.438 1 95.5 114 VAL A N 1
ATOM 841 C CA . VAL A 1 114 ? 0.905 22.109 -18.641 1 95.5 114 VAL A CA 1
ATOM 842 C C . VAL A 1 114 ? 0.526 23.562 -18.859 1 95.5 114 VAL A C 1
ATOM 844 O O . VAL A 1 114 ? -0.26 23.875 -19.766 1 95.5 114 VAL A O 1
ATOM 847 N N . LYS A 1 115 ? 1.007 24.438 -18.078 1 94.5 115 LYS A N 1
ATOM 848 C CA . LYS A 1 115 ? 0.92 25.891 -18.281 1 94.5 115 LYS A CA 1
ATOM 849 C C . LYS A 1 115 ? 2.309 26.5 -18.406 1 94.5 115 LYS A C 1
ATOM 851 O O . LYS A 1 115 ? 3.082 26.141 -19.297 1 94.5 115 LYS A O 1
ATOM 856 N N . ASP A 1 116 ? 2.707 27.25 -17.438 1 91.94 116 ASP A N 1
ATOM 857 C CA . ASP A 1 116 ? 4.047 27.828 -17.469 1 91.94 116 ASP A CA 1
ATOM 858 C C . ASP A 1 116 ? 5.102 26.781 -17.109 1 91.94 116 ASP A C 1
ATOM 860 O O . ASP A 1 116 ? 6.238 26.859 -17.578 1 91.94 116 ASP A O 1
ATOM 864 N N . VAL A 1 117 ? 4.598 25.859 -16.359 1 94.06 117 VAL A N 1
ATOM 865 C CA . VAL A 1 117 ? 5.504 24.797 -15.922 1 94.06 117 VAL A CA 1
ATOM 866 C C . VAL A 1 117 ? 4.887 23.438 -16.219 1 94.06 117 VAL A C 1
ATOM 868 O O . VAL A 1 117 ? 3.688 23.234 -16.016 1 94.06 117 VAL A O 1
ATOM 871 N N . ASP A 1 118 ? 5.688 22.547 -16.828 1 96.44 118 ASP A N 1
ATOM 872 C CA . ASP A 1 118 ? 5.305 21.141 -16.953 1 96.44 118 ASP A CA 1
ATOM 873 C C . ASP A 1 118 ? 5.762 20.344 -15.727 1 96.44 118 ASP A C 1
ATOM 875 O O . ASP A 1 118 ? 6.93 19.953 -15.633 1 96.44 118 ASP A O 1
ATOM 879 N N . TYR A 1 119 ? 4.852 20 -14.859 1 97.06 119 TYR A N 1
ATOM 880 C CA . TYR A 1 119 ? 5.195 19.312 -13.625 1 97.06 119 TYR A CA 1
ATOM 881 C C . TYR A 1 119 ? 5.289 17.812 -13.844 1 97.06 119 TYR A C 1
ATOM 883 O O . TYR A 1 119 ? 5.684 17.062 -12.938 1 97.06 119 TYR A O 1
ATOM 891 N N . GLY A 1 120 ? 4.934 17.344 -15.016 1 97.81 120 GLY A N 1
ATOM 892 C CA . GLY A 1 120 ? 5 15.922 -15.312 1 97.81 120 GLY A CA 1
ATOM 893 C C . GLY A 1 120 ? 3.857 15.141 -14.695 1 97.81 120 GLY A C 1
ATOM 894 O O . GLY A 1 120 ? 2.691 15.508 -14.836 1 97.81 120 GLY A O 1
ATOM 895 N N . PHE A 1 121 ? 4.145 14.07 -14.023 1 98.38 121 PHE A N 1
ATOM 896 C CA . PHE A 1 121 ? 3.16 13.148 -13.469 1 98.38 121 PHE A CA 1
ATOM 897 C C . PHE A 1 121 ? 2.695 13.617 -12.094 1 98.38 121 PHE A C 1
ATOM 899 O O . PHE A 1 121 ? 2.801 12.875 -11.109 1 98.38 121 PHE A O 1
ATOM 906 N N . VAL A 1 122 ? 2.188 14.781 -12.078 1 98.31 122 VAL A N 1
ATOM 907 C CA . VAL A 1 122 ? 1.6 15.375 -10.875 1 98.31 122 VAL A CA 1
ATOM 908 C C . VAL A 1 122 ? 0.077 15.391 -11 1 98.31 122 VAL A C 1
ATOM 910 O O . VAL A 1 122 ? -0.463 15.664 -12.078 1 98.31 122 VAL A O 1
ATOM 913 N N . GLY A 1 123 ? -0.606 15.07 -9.914 1 98.06 123 GLY A N 1
ATOM 914 C CA . GLY A 1 123 ? -2.049 14.906 -9.992 1 98.06 123 GLY A CA 1
ATOM 915 C C . GLY A 1 123 ? -2.812 16.062 -9.359 1 98.06 123 GLY A C 1
ATOM 916 O O . GLY A 1 123 ? -2.453 16.516 -8.273 1 98.06 123 GLY A O 1
ATOM 917 N N . ASP A 1 124 ? -3.828 16.547 -10.016 1 97.75 124 ASP A N 1
ATOM 918 C CA . ASP A 1 124 ? -4.883 17.375 -9.461 1 97.75 124 ASP A CA 1
ATOM 919 C C . ASP A 1 124 ? -6.113 16.547 -9.102 1 97.75 124 ASP A C 1
ATOM 921 O O . ASP A 1 124 ? -6.715 15.914 -9.977 1 97.75 124 ASP A O 1
ATOM 925 N N . VAL A 1 125 ? -6.465 16.594 -7.84 1 98 125 VAL A N 1
ATOM 926 C CA . VAL A 1 125 ? -7.504 15.703 -7.332 1 98 125 VAL A CA 1
ATOM 927 C C . VAL A 1 125 ? -8.844 16.047 -7.977 1 98 125 VAL A C 1
ATOM 929 O O . VAL A 1 125 ? -9.219 17.219 -8.047 1 98 125 VAL A O 1
ATOM 932 N N . GLU A 1 126 ? -9.531 15.016 -8.414 1 98 126 GLU A N 1
ATOM 933 C CA . GLU A 1 126 ? -10.867 15.172 -8.977 1 98 126 GLU A CA 1
ATOM 934 C C . GLU A 1 126 ? -11.938 14.672 -8.016 1 98 126 GLU A C 1
ATOM 936 O O . GLU A 1 126 ? -13 15.281 -7.887 1 98 126 GLU A O 1
ATOM 941 N N . LYS A 1 127 ? -11.617 13.625 -7.391 1 97.44 127 LYS A N 1
ATOM 942 C CA . LYS A 1 127 ? -12.648 12.984 -6.578 1 97.44 127 LYS A CA 1
ATOM 943 C C . LYS A 1 127 ? -12.023 12.148 -5.465 1 97.44 127 LYS A C 1
ATOM 945 O O . LYS A 1 127 ? -11.023 11.461 -5.684 1 97.44 127 LYS A O 1
ATOM 950 N N . VAL A 1 128 ? -12.664 12.227 -4.293 1 98.38 128 VAL A N 1
ATOM 951 C CA . VAL A 1 128 ? -12.336 11.367 -3.164 1 98.38 128 VAL A CA 1
ATOM 952 C C . VAL A 1 128 ? -13.531 10.477 -2.824 1 98.38 128 VAL A C 1
ATOM 954 O O . VAL A 1 128 ? -14.656 10.969 -2.707 1 98.38 128 VAL A O 1
ATOM 957 N N . ASN A 1 129 ? -13.328 9.227 -2.787 1 97.88 129 ASN A N 1
ATOM 958 C CA . ASN A 1 129 ? -14.383 8.289 -2.404 1 97.88 129 ASN A CA 1
ATOM 959 C C . ASN A 1 129 ? -14.57 8.234 -0.891 1 97.88 129 ASN A C 1
ATOM 961 O O . ASN A 1 129 ? -14.039 7.34 -0.227 1 97.88 129 ASN A O 1
ATOM 965 N N . ALA A 1 130 ? -15.367 9.086 -0.39 1 98.06 130 ALA A N 1
ATOM 966 C CA . ALA A 1 130 ? -15.578 9.219 1.05 1 98.06 130 ALA A CA 1
ATOM 967 C C . ALA A 1 130 ? -16.25 7.977 1.619 1 98.06 130 ALA A C 1
ATOM 969 O O . ALA A 1 130 ? -16.016 7.602 2.768 1 98.06 130 ALA A O 1
ATOM 970 N N . GLY A 1 131 ? -17.094 7.352 0.822 1 97.31 131 GLY A N 1
ATOM 971 C CA . GLY A 1 131 ? -17.828 6.188 1.286 1 97.31 131 GLY A CA 1
ATOM 972 C C . GLY A 1 131 ? -16.922 5.047 1.724 1 97.31 131 GLY A C 1
ATOM 973 O O . GLY A 1 131 ? -17.109 4.492 2.811 1 97.31 131 GLY A O 1
ATOM 974 N N . PHE A 1 132 ? -15.969 4.73 0.925 1 95.69 132 PHE A N 1
ATOM 975 C CA . PHE A 1 132 ? -15.062 3.639 1.236 1 95.69 132 PHE A CA 1
ATOM 976 C C . PHE A 1 132 ? -14.211 3.975 2.455 1 95.69 132 PHE A C 1
ATOM 978 O O . PHE A 1 132 ? -14.008 3.129 3.33 1 95.69 132 PHE A O 1
ATOM 985 N N . LEU A 1 133 ? -13.711 5.184 2.52 1 98 133 LEU A N 1
ATOM 986 C CA . LEU A 1 133 ? -12.914 5.598 3.668 1 98 133 LEU A CA 1
ATOM 987 C C . LEU A 1 133 ? -13.734 5.535 4.949 1 98 133 LEU A C 1
ATOM 989 O O . LEU A 1 133 ? -13.258 5.051 5.977 1 98 133 LEU A O 1
ATOM 993 N N . ALA A 1 134 ? -14.953 6.004 4.84 1 98.25 134 ALA A N 1
ATOM 994 C CA . ALA A 1 134 ? -15.836 5.992 6.004 1 98.25 134 ALA A CA 1
ATOM 995 C C . ALA A 1 134 ? -16.109 4.566 6.48 1 98.25 134 ALA A C 1
ATOM 997 O O . ALA A 1 134 ? -16.141 4.305 7.684 1 98.25 134 ALA A O 1
ATOM 998 N N . ALA A 1 135 ? -16.312 3.668 5.539 1 96.19 135 ALA A N 1
ATOM 999 C CA . ALA A 1 135 ? -16.547 2.27 5.883 1 96.19 135 ALA A CA 1
ATOM 1000 C C . ALA A 1 135 ? -15.367 1.674 6.645 1 96.19 135 ALA A C 1
ATOM 1002 O O . ALA A 1 135 ? -15.555 0.983 7.648 1 96.19 135 ALA A O 1
ATOM 1003 N N . LEU A 1 136 ? -14.18 1.939 6.18 1 96.81 136 LEU A N 1
ATOM 1004 C CA . LEU A 1 136 ? -12.977 1.468 6.859 1 96.81 136 LEU A CA 1
ATOM 1005 C C . LEU A 1 136 ? -12.891 2.043 8.273 1 96.81 136 LEU A C 1
ATOM 1007 O O . LEU A 1 136 ? -12.68 1.304 9.234 1 96.81 136 LEU A O 1
ATOM 1011 N N . ILE A 1 137 ? -13.086 3.322 8.32 1 98.12 137 ILE A N 1
ATOM 1012 C CA . ILE A 1 137 ? -12.953 4.051 9.578 1 98.12 137 ILE A CA 1
ATOM 1013 C C . ILE A 1 137 ? -13.969 3.529 10.586 1 98.12 137 ILE A C 1
ATOM 1015 O O . ILE A 1 137 ? -13.625 3.273 11.742 1 98.12 137 ILE A O 1
ATOM 1019 N N . ARG A 1 138 ? -15.117 3.291 10.164 1 97.5 138 ARG A N 1
ATOM 1020 C CA . ARG A 1 138 ? -16.188 2.842 11.055 1 97.5 138 ARG A CA 1
ATOM 1021 C C . ARG A 1 138 ? -15.953 1.401 11.5 1 97.5 138 ARG A C 1
ATOM 1023 O O . ARG A 1 138 ? -16.547 0.951 12.484 1 97.5 138 ARG A O 1
ATOM 1030 N N . GLN A 1 139 ? -15.156 0.668 10.797 1 95.38 139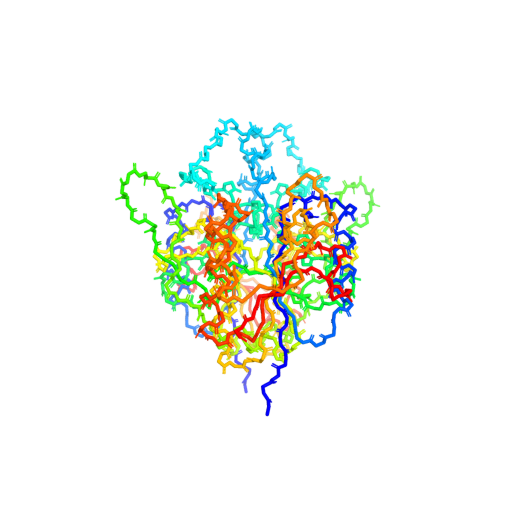 GLN A N 1
ATOM 1031 C CA . GLN A 1 139 ? -14.789 -0.686 11.203 1 95.38 139 GLN A CA 1
ATOM 1032 C C . GLN A 1 139 ? -13.609 -0.675 12.164 1 95.38 139 GLN A C 1
ATOM 1034 O O . GLN A 1 139 ? -13.086 -1.731 12.531 1 95.38 139 GLN A O 1
ATOM 1039 N N . GLY A 1 140 ? -13.102 0.497 12.484 1 96.19 140 GLY A N 1
ATOM 1040 C CA . GLY A 1 140 ? -12 0.637 13.422 1 96.19 140 GLY A CA 1
ATOM 1041 C C . GLY A 1 140 ? -10.641 0.556 12.758 1 96.19 140 GLY A C 1
ATOM 1042 O O . GLY A 1 140 ? -9.625 0.387 13.43 1 96.19 140 GLY A O 1
ATOM 1043 N N . ILE A 1 141 ? -10.617 0.603 11.461 1 98 141 ILE A N 1
ATOM 1044 C CA . ILE A 1 141 ? -9.359 0.576 10.711 1 98 141 ILE A CA 1
ATOM 1045 C C . ILE A 1 141 ? -8.898 2.004 10.43 1 98 141 ILE A C 1
ATOM 1047 O O . ILE A 1 141 ? -9.672 2.828 9.938 1 98 141 ILE A O 1
ATOM 1051 N N . VAL A 1 142 ? -7.691 2.332 10.734 1 98.81 142 VAL A N 1
ATOM 1052 C CA . VAL A 1 142 ? -7.148 3.678 10.578 1 98.81 142 VAL A CA 1
ATOM 1053 C C . VAL A 1 142 ? -6.457 3.799 9.219 1 98.81 142 VAL A C 1
ATOM 1055 O O . VAL A 1 142 ? -5.438 3.154 8.977 1 98.81 142 VAL A O 1
ATOM 1058 N N . PRO A 1 143 ? -6.957 4.66 8.312 1 98.88 143 PRO A N 1
ATOM 1059 C CA . PRO A 1 143 ? -6.262 4.859 7.039 1 98.88 143 PRO A CA 1
ATOM 1060 C C . PRO A 1 143 ? -4.988 5.684 7.184 1 98.88 143 PRO A C 1
ATOM 1062 O O . PRO A 1 143 ? -4.973 6.684 7.906 1 98.88 143 PRO A O 1
ATOM 1065 N N . VAL A 1 144 ? -3.938 5.219 6.617 1 98.94 144 VAL A N 1
ATOM 1066 C CA . VAL A 1 144 ? -2.686 5.949 6.457 1 98.94 144 VAL A CA 1
ATOM 1067 C C . VAL A 1 144 ? -2.449 6.25 4.977 1 98.94 144 VAL A C 1
ATOM 1069 O O . VAL A 1 144 ? -2.084 5.359 4.207 1 98.94 144 VAL A O 1
ATOM 1072 N N . MET A 1 145 ? -2.547 7.512 4.609 1 98.81 145 MET A N 1
ATOM 1073 C CA . MET A 1 145 ? -2.58 7.891 3.199 1 98.81 145 MET A CA 1
ATOM 1074 C C . MET A 1 145 ? -1.223 8.414 2.742 1 98.81 145 MET A C 1
ATOM 1076 O O . MET A 1 145 ? -0.631 9.273 3.398 1 98.81 145 MET A O 1
ATOM 1080 N N . ALA A 1 146 ? -0.777 7.836 1.651 1 98.75 146 ALA A N 1
ATOM 1081 C CA . ALA A 1 146 ? 0.431 8.32 0.989 1 98.75 146 ALA A CA 1
ATOM 1082 C C . ALA A 1 146 ? 0.099 9.414 -0.029 1 98.75 146 ALA A C 1
ATOM 1084 O O . ALA A 1 146 ? -1.026 9.477 -0.529 1 98.75 146 ALA A O 1
ATOM 1085 N N . PRO A 1 147 ? 1.021 10.289 -0.331 1 98 147 PRO A N 1
ATOM 1086 C CA . PRO A 1 147 ? 0.79 11.383 -1.273 1 98 147 PRO A CA 1
ATOM 1087 C C . PRO A 1 147 ? 0.862 10.93 -2.73 1 98 147 PRO A C 1
ATOM 1089 O O . PRO A 1 147 ? 1.646 11.477 -3.512 1 98 147 PRO A O 1
ATOM 1092 N N . LEU A 1 148 ? 0.058 9.984 -3.084 1 98.88 148 LEU A N 1
ATOM 1093 C CA . LEU A 1 148 ? -0.062 9.406 -4.418 1 98.88 148 LEU A CA 1
ATOM 1094 C C . LEU A 1 148 ? -1.525 9.211 -4.793 1 98.88 148 LEU A C 1
ATOM 1096 O O . LEU A 1 148 ? -2.338 8.812 -3.957 1 98.88 148 LEU A O 1
ATOM 1100 N N . THR A 1 149 ? -1.852 9.516 -5.973 1 98.88 149 THR A N 1
ATOM 1101 C CA . THR A 1 149 ? -3.164 9.258 -6.555 1 98.88 149 THR A CA 1
ATOM 1102 C C . THR A 1 149 ? -3.027 8.547 -7.898 1 98.88 149 THR A C 1
ATOM 1104 O O . THR A 1 149 ? -1.982 7.965 -8.195 1 98.88 149 THR A O 1
ATOM 1107 N N . HIS A 1 150 ? -4.086 8.422 -8.609 1 98.88 150 HIS A N 1
ATOM 1108 C CA . HIS A 1 150 ? -4.016 7.785 -9.922 1 98.88 150 HIS A CA 1
ATOM 1109 C C . HIS A 1 150 ? -5.004 8.422 -10.891 1 98.88 150 HIS A C 1
ATOM 1111 O O . HIS A 1 150 ? -5.941 9.102 -10.477 1 98.88 150 HIS A O 1
ATOM 1117 N N . ASP A 1 151 ? -4.867 8.172 -12.18 1 98.56 151 ASP A N 1
ATOM 1118 C CA . ASP A 1 151 ? -5.656 8.875 -13.195 1 98.56 151 ASP A CA 1
ATOM 1119 C C . ASP A 1 151 ? -6.797 8 -13.703 1 98.56 151 ASP A C 1
ATOM 1121 O O . ASP A 1 151 ? -7.535 8.391 -14.609 1 98.56 151 ASP A O 1
ATOM 1125 N N . GLY A 1 152 ? -6.941 6.801 -13.211 1 97.88 152 GLY A N 1
ATOM 1126 C CA . GLY A 1 152 ? -7.961 5.871 -13.664 1 97.88 152 GLY A CA 1
ATOM 1127 C C . GLY A 1 152 ? -7.633 5.227 -15 1 97.88 152 GLY A C 1
ATOM 1128 O O . GLY A 1 152 ? -8.438 4.477 -15.547 1 97.88 152 GLY A O 1
ATOM 1129 N N . LYS A 1 153 ? 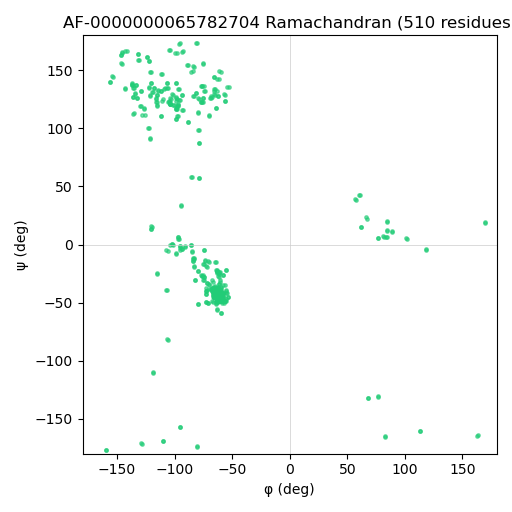-6.434 5.484 -15.523 1 97.62 153 LYS A N 1
ATOM 1130 C CA . LYS A 1 153 ? -5.996 4.969 -16.812 1 97.62 153 LYS A CA 1
ATOM 1131 C C . LYS A 1 153 ? -4.734 4.117 -16.672 1 97.62 153 LYS A C 1
ATOM 1133 O O . LYS A 1 153 ? -4.047 3.848 -17.656 1 97.62 153 LYS A O 1
ATOM 1138 N N . GLY A 1 154 ? -4.473 3.799 -15.391 1 97.25 154 GLY A N 1
ATOM 1139 C CA . GLY A 1 154 ? -3.361 2.889 -15.172 1 97.25 154 GLY A CA 1
ATOM 1140 C C . GLY A 1 154 ? -2.092 3.59 -14.719 1 97.25 154 GLY A C 1
ATOM 1141 O O . GLY A 1 154 ? -1.061 2.947 -14.516 1 97.25 154 GLY A O 1
ATOM 1142 N N . SER A 1 155 ? -2.207 4.871 -14.5 1 97.44 155 SER A N 1
ATOM 1143 C CA . SER A 1 155 ? -1.009 5.617 -14.125 1 97.44 155 SER A CA 1
ATOM 1144 C C . SER A 1 155 ? -1.148 6.227 -12.734 1 97.44 155 SER A C 1
ATOM 1146 O O . SER A 1 155 ? -2.188 6.801 -12.398 1 97.44 155 SER A O 1
ATOM 1148 N N . MET A 1 156 ? -0.046 6.055 -11.953 1 98.69 156 MET A N 1
ATOM 1149 C CA . MET A 1 156 ? 0.055 6.754 -10.672 1 98.69 156 MET A CA 1
ATOM 1150 C C . MET A 1 156 ? 0.393 8.227 -10.883 1 98.69 156 MET A C 1
ATOM 1152 O O . MET A 1 156 ? 0.944 8.602 -11.922 1 98.69 156 MET A O 1
ATOM 1156 N N . LEU A 1 157 ? 0.044 9.039 -9.945 1 98.81 157 LEU A N 1
ATOM 1157 C CA . LEU A 1 157 ? 0.377 10.461 -9.969 1 98.81 157 LEU A CA 1
ATOM 1158 C C . LEU A 1 157 ? 0.876 10.922 -8.602 1 98.81 157 LEU A C 1
ATOM 1160 O O . LEU A 1 157 ? 0.332 10.523 -7.574 1 98.81 157 LEU A O 1
ATOM 1164 N N . ASN A 1 158 ? 1.976 11.68 -8.656 1 98.56 158 ASN A N 1
ATOM 1165 C CA . ASN A 1 158 ? 2.445 12.375 -7.461 1 98.56 158 ASN A CA 1
ATOM 1166 C C . ASN A 1 158 ? 1.494 13.492 -7.047 1 98.56 158 ASN A C 1
ATOM 1168 O O . ASN A 1 158 ? 1.119 14.328 -7.867 1 98.56 158 ASN A O 1
ATOM 1172 N N . THR A 1 159 ? 1.038 13.477 -5.797 1 97.5 159 THR A N 1
ATOM 1173 C CA . THR A 1 159 ? 0.091 14.469 -5.305 1 97.5 159 THR A CA 1
ATOM 1174 C C . THR A 1 159 ? 0.519 14.992 -3.936 1 97.5 159 THR A C 1
ATOM 1176 O O . THR A 1 159 ? 0.816 14.211 -3.029 1 97.5 159 THR A O 1
ATOM 1179 N N . ASN A 1 160 ? 0.57 16.25 -3.775 1 94.12 160 ASN A N 1
ATOM 1180 C CA . ASN A 1 160 ? 1.006 16.906 -2.547 1 94.12 160 ASN A CA 1
ATOM 1181 C C . ASN A 1 160 ? 0.236 16.391 -1.334 1 94.12 160 ASN A C 1
ATOM 1183 O O . ASN A 1 160 ? -0.988 16.25 -1.38 1 94.12 160 ASN A O 1
ATOM 1187 N N . ALA A 1 161 ? 0.989 16.125 -0.229 1 95.38 161 ALA A N 1
ATOM 1188 C CA . ALA A 1 161 ? 0.389 15.555 0.972 1 95.38 161 ALA A CA 1
ATOM 1189 C C . ALA A 1 161 ? -0.646 16.5 1.575 1 95.38 161 ALA A C 1
ATOM 1191 O O . ALA A 1 161 ? -1.671 16.062 2.1 1 95.38 161 ALA A O 1
ATOM 1192 N N . ASP A 1 162 ? -0.401 17.828 1.609 1 93.5 162 ASP A N 1
ATOM 1193 C CA . ASP A 1 162 ? -1.376 18.781 2.115 1 93.5 162 ASP A CA 1
ATOM 1194 C C . ASP A 1 162 ? -2.672 18.719 1.309 1 93.5 162 ASP A C 1
ATOM 1196 O O . ASP A 1 162 ? -3.764 18.844 1.869 1 93.5 162 ASP A O 1
ATOM 1200 N N . THR A 1 163 ? -2.514 18.547 -0.015 1 94.56 163 THR A N 1
ATOM 1201 C CA . THR A 1 163 ? -3.674 18.422 -0.891 1 94.56 163 THR A CA 1
ATOM 1202 C C . THR A 1 163 ? -4.465 17.156 -0.566 1 94.56 163 THR A C 1
ATOM 1204 O O . THR A 1 163 ? -5.695 17.203 -0.483 1 94.56 163 THR A O 1
ATOM 1207 N N . ILE A 1 164 ? -3.775 16.031 -0.358 1 97.19 164 ILE A N 1
ATOM 1208 C CA . ILE A 1 164 ? -4.43 14.781 0.02 1 97.19 164 ILE A CA 1
ATOM 1209 C C . ILE A 1 164 ? -5.242 14.992 1.296 1 97.19 164 ILE A C 1
ATOM 1211 O O . ILE A 1 164 ? -6.418 14.633 1.354 1 97.19 164 ILE A O 1
ATOM 1215 N N . ALA A 1 165 ? -4.625 15.609 2.299 1 97.44 165 ALA A N 1
ATOM 1216 C CA . ALA A 1 165 ? -5.281 15.828 3.586 1 97.44 165 ALA A CA 1
ATOM 1217 C C . ALA A 1 165 ? -6.504 16.734 3.434 1 97.44 165 ALA A C 1
ATOM 1219 O O . ALA A 1 165 ? -7.582 16.406 3.936 1 97.44 165 ALA A O 1
ATOM 1220 N N . GLY A 1 166 ? -6.348 17.812 2.732 1 97.12 166 GLY A N 1
ATOM 1221 C CA . GLY A 1 166 ? -7.438 18.766 2.541 1 97.12 166 GLY A CA 1
ATOM 1222 C C . GLY A 1 166 ? -8.617 18.172 1.786 1 97.12 166 GLY A C 1
ATOM 1223 O O . GLY A 1 166 ? -9.758 18.297 2.223 1 97.12 166 GLY A O 1
ATOM 1224 N N . GLU A 1 167 ? -8.344 17.516 0.639 1 97.69 167 GLU A N 1
ATOM 1225 C CA . GLU A 1 167 ? -9.398 16.938 -0.188 1 97.69 167 GLU A CA 1
ATOM 1226 C C . GLU A 1 167 ? -10.102 15.789 0.529 1 97.69 167 GLU A C 1
ATOM 1228 O O . GLU A 1 167 ? -11.312 15.617 0.393 1 97.69 167 GLU A O 1
ATOM 1233 N N . THR A 1 168 ? -9.328 15.016 1.253 1 98.56 168 THR A N 1
ATOM 1234 C CA . THR A 1 168 ? -9.914 13.938 2.051 1 98.56 168 THR A CA 1
ATOM 1235 C C . THR A 1 168 ? -10.828 14.5 3.135 1 98.56 168 THR A C 1
ATOM 1237 O O . THR A 1 168 ? -11.938 14.008 3.334 1 98.56 168 THR A O 1
ATOM 1240 N N . ALA A 1 169 ? -10.352 15.555 3.826 1 98.56 169 ALA A N 1
ATOM 1241 C CA . ALA A 1 169 ? -11.141 16.203 4.867 1 98.56 169 ALA A CA 1
ATOM 1242 C C . ALA A 1 169 ? -12.461 16.734 4.305 1 98.56 169 ALA A C 1
ATOM 1244 O O . ALA A 1 169 ? -13.523 16.516 4.887 1 98.56 169 ALA A O 1
ATOM 1245 N N . LYS A 1 170 ? -12.398 17.422 3.172 1 98.25 170 LYS A N 1
ATOM 1246 C CA . LYS A 1 170 ? -13.594 17.969 2.531 1 98.25 170 LYS A CA 1
ATOM 1247 C C . LYS A 1 170 ? -14.602 16.859 2.217 1 98.25 170 LYS A C 1
ATOM 1249 O O . LYS A 1 170 ? -15.789 17.016 2.48 1 98.25 170 LYS A O 1
ATOM 1254 N N . ALA A 1 171 ? -14.102 15.789 1.673 1 98.31 171 ALA A N 1
ATOM 1255 C CA . ALA A 1 171 ? -14.977 14.688 1.267 1 98.31 171 ALA A CA 1
ATOM 1256 C C . ALA A 1 171 ? -15.641 14.039 2.477 1 98.31 171 ALA A C 1
ATOM 1258 O O . ALA A 1 171 ? -16.828 13.695 2.43 1 98.31 171 ALA A O 1
ATOM 1259 N N . LEU A 1 172 ? -14.93 13.891 3.535 1 98.5 172 LEU A N 1
ATOM 1260 C CA . LEU A 1 172 ? -15.414 13.164 4.703 1 98.5 172 LEU A CA 1
ATOM 1261 C C . LEU A 1 172 ? -16.266 14.07 5.59 1 98.5 172 LEU A C 1
ATOM 1263 O O . LEU A 1 172 ? -16.984 13.586 6.473 1 98.5 172 LEU A O 1
ATOM 1267 N N . ALA A 1 173 ? -16.219 15.383 5.336 1 98 173 ALA A N 1
ATOM 1268 C CA . ALA A 1 173 ? -16.953 16.344 6.16 1 98 173 ALA A CA 1
ATOM 1269 C C . ALA A 1 173 ? -18.453 16.125 6.066 1 98 173 ALA A C 1
ATOM 1271 O O . ALA A 1 173 ? -19.203 16.531 6.953 1 98 173 ALA A O 1
ATOM 1272 N N . SER A 1 174 ? -18.906 15.5 4.996 1 96.75 174 SER A N 1
ATOM 1273 C CA . SER A 1 174 ? -20.328 15.203 4.852 1 96.75 174 SER A CA 1
ATOM 1274 C C . SER A 1 174 ? -20.75 14.047 5.75 1 96.75 174 SER A C 1
ATOM 1276 O O . SER A 1 174 ? -21.922 13.898 6.074 1 96.75 174 SER A O 1
ATOM 1278 N N . LEU A 1 175 ? -19.812 13.305 6.219 1 98.06 175 LEU A N 1
ATOM 1279 C CA . LEU A 1 175 ? -20.109 12.07 6.922 1 98.06 175 LEU A CA 1
ATOM 1280 C C . LEU A 1 175 ? -19.672 12.141 8.383 1 98.06 175 LEU A C 1
ATOM 1282 O O . LEU A 1 175 ? -20.188 11.422 9.234 1 98.06 175 LEU A O 1
ATOM 1286 N N . PHE A 1 176 ? -18.703 12.969 8.641 1 98.5 176 PHE A N 1
ATOM 1287 C CA . PHE A 1 176 ? -18.125 13.086 9.977 1 98.5 176 PHE A CA 1
ATOM 1288 C C . PHE A 1 176 ? -18.031 14.547 10.398 1 98.5 176 PHE A C 1
ATOM 1290 O O . PHE A 1 176 ? -18.172 15.453 9.57 1 98.5 176 PHE A O 1
ATOM 1297 N N . ASP A 1 177 ? -17.938 14.766 11.734 1 97.94 177 ASP A N 1
ATOM 1298 C CA . ASP A 1 177 ? -17.422 16.016 12.281 1 97.94 177 ASP A CA 1
ATOM 1299 C C . ASP A 1 177 ? -15.891 16.062 12.234 1 97.94 177 ASP A C 1
ATOM 1301 O O . ASP A 1 177 ? -15.227 15.539 13.133 1 97.94 177 ASP A O 1
ATOM 1305 N N . VAL A 1 178 ? -15.344 16.75 11.18 1 98 178 VAL A N 1
ATOM 1306 C CA . VAL A 1 178 ? -13.945 16.562 10.828 1 98 178 VAL A CA 1
ATOM 1307 C C . VAL A 1 178 ? -13.109 17.703 11.422 1 98 178 VAL A C 1
ATOM 1309 O O . VAL A 1 178 ? -13.438 18.875 11.25 1 98 178 VAL A O 1
ATOM 1312 N N . THR A 1 179 ? -12.078 17.359 12.164 1 96.75 179 THR A N 1
ATOM 1313 C CA . THR A 1 179 ? -10.969 18.25 12.484 1 96.75 179 THR A CA 1
ATOM 1314 C C . THR A 1 179 ? -9.734 17.906 11.648 1 96.75 179 THR A C 1
ATOM 1316 O O . THR A 1 179 ? -9.258 16.766 11.68 1 96.75 179 THR A O 1
ATOM 1319 N N . LEU A 1 180 ? -9.273 18.875 10.891 1 97.62 180 LEU A N 1
ATOM 1320 C CA . LEU A 1 180 ? -8.078 18.719 10.078 1 97.62 180 LEU A CA 1
ATOM 1321 C C . LEU A 1 180 ? -6.871 19.375 10.742 1 97.62 180 LEU A C 1
ATOM 1323 O O . LEU A 1 180 ? -6.879 20.578 11.008 1 97.62 180 LEU A O 1
ATOM 1327 N N . VAL A 1 181 ? -5.84 18.594 11.023 1 97 181 VAL A N 1
ATOM 1328 C CA . VAL A 1 181 ? -4.656 19.078 11.711 1 97 181 VAL A CA 1
ATOM 1329 C C . VAL A 1 181 ? -3.443 19 10.789 1 97 181 VAL A C 1
ATOM 1331 O O . VAL A 1 181 ? -3.092 17.906 10.312 1 97 181 VAL A O 1
ATOM 1334 N N . TYR A 1 182 ? -2.85 20.109 10.531 1 96 182 TYR A N 1
ATOM 1335 C CA . TYR A 1 182 ? -1.582 20.172 9.812 1 96 182 TYR A CA 1
ATOM 1336 C C . TYR A 1 182 ? -0.413 20.297 10.781 1 96 182 TYR A C 1
ATOM 1338 O O . TYR A 1 182 ? -0.316 21.297 11.516 1 96 182 TYR A O 1
ATOM 1346 N N . CYS A 1 183 ? 0.479 19.281 10.711 1 94 183 CYS A N 1
ATOM 1347 C CA . CYS A 1 183 ? 1.683 19.359 11.523 1 94 183 CYS A CA 1
ATOM 1348 C C . CYS A 1 183 ? 2.869 19.859 10.711 1 94 183 CYS A C 1
ATOM 1350 O O . CYS A 1 183 ? 3.41 19.109 9.883 1 94 183 CYS A O 1
ATOM 1352 N N . PHE A 1 184 ? 3.244 21.062 10.992 1 86.25 184 PHE A N 1
ATOM 1353 C CA . PHE A 1 184 ? 4.375 21.672 10.312 1 86.25 184 PHE A CA 1
ATOM 1354 C C . PHE A 1 184 ? 5.555 21.828 11.266 1 86.25 184 PHE A C 1
ATOM 1356 O O . PHE A 1 184 ? 5.605 21.188 12.312 1 86.25 184 PHE A O 1
ATOM 1363 N N . GLU A 1 185 ? 6.543 22.547 10.852 1 83.38 185 GLU A N 1
ATOM 1364 C CA . GLU A 1 185 ? 7.793 22.656 11.602 1 83.38 185 GLU A CA 1
ATOM 1365 C C . GLU A 1 185 ? 7.688 23.703 12.711 1 83.38 185 GLU A C 1
ATOM 1367 O O . GLU A 1 185 ? 8.477 23.688 13.656 1 83.38 185 GLU A O 1
ATOM 1372 N N . LYS A 1 186 ? 6.746 24.609 12.664 1 87.5 186 LYS A N 1
ATOM 1373 C CA . LYS A 1 186 ? 6.562 25.656 13.68 1 87.5 186 LYS A CA 1
ATOM 1374 C C . LYS A 1 186 ? 5.371 25.344 14.578 1 87.5 186 LYS A C 1
ATOM 1376 O O . LYS A 1 186 ? 4.543 24.484 14.25 1 87.5 186 LYS A O 1
ATOM 1381 N N . LYS A 1 187 ? 5.238 26.016 15.648 1 92.5 187 LYS A N 1
ATOM 1382 C CA . LYS A 1 187 ? 4.215 25.781 16.672 1 92.5 187 LYS A CA 1
ATOM 1383 C C . LYS A 1 187 ? 2.834 26.188 16.156 1 92.5 187 LYS A C 1
ATOM 1385 O O . LYS A 1 187 ? 1.817 25.812 16.75 1 92.5 187 LYS A O 1
ATOM 1390 N N . GLY A 1 188 ? 2.766 26.906 15.102 1 93.75 188 GLY A N 1
ATOM 1391 C CA . GLY A 1 188 ? 1.585 27.469 14.477 1 93.75 188 GLY A CA 1
ATOM 1392 C C . GLY A 1 188 ? 1.907 28.578 13.492 1 93.75 188 GLY A C 1
ATOM 1393 O O . GLY A 1 188 ? 3.02 28.641 12.969 1 93.75 188 GLY A O 1
ATOM 1394 N N . VAL A 1 189 ? 0.946 29.328 13.141 1 94.12 189 VAL A N 1
ATOM 1395 C CA . VAL A 1 189 ? 1.189 30.547 12.383 1 94.12 189 VAL A CA 1
ATOM 1396 C C . VAL A 1 189 ? 1.742 31.625 13.305 1 94.12 189 VAL A C 1
ATOM 1398 O O . VAL A 1 189 ? 1.133 31.953 14.328 1 94.12 189 VAL A O 1
ATOM 1401 N N . LEU A 1 190 ? 2.881 32.094 12.938 1 94.44 190 LEU A N 1
ATOM 1402 C CA . LEU A 1 190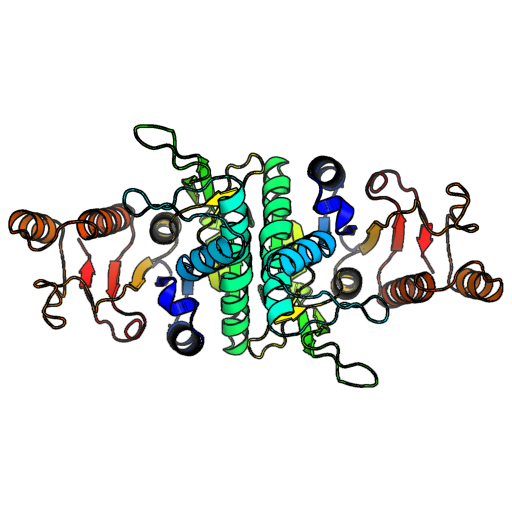 ? 3.572 33.031 13.805 1 94.44 190 LEU A CA 1
ATOM 1403 C C . LEU A 1 190 ? 3.35 34.469 13.344 1 94.44 190 LEU A C 1
ATOM 1405 O O . LEU A 1 190 ? 3.361 34.75 12.141 1 94.44 190 LEU A O 1
ATOM 1409 N N . ARG A 1 191 ? 3.143 35.312 14.266 1 93.94 191 ARG A N 1
ATOM 1410 C CA . ARG A 1 191 ? 3.076 36.75 13.953 1 93.94 191 ARG A CA 1
ATOM 1411 C C . ARG A 1 191 ? 4.422 37.25 13.453 1 93.94 191 ARG A C 1
ATOM 1413 O O . ARG A 1 191 ? 4.477 38.156 12.594 1 93.94 191 ARG A O 1
ATOM 1420 N N . ASP A 1 192 ? 5.461 36.719 14.117 1 91.81 192 ASP A N 1
ATOM 1421 C CA . ASP A 1 192 ? 6.852 36.969 13.758 1 91.81 192 ASP A CA 1
ATOM 1422 C C . ASP A 1 192 ? 7.621 35.688 13.539 1 91.81 192 ASP A C 1
ATOM 1424 O O . ASP A 1 192 ? 7.855 34.906 14.477 1 91.81 192 ASP A O 1
ATOM 1428 N N . GLU A 1 193 ? 7.988 35.438 12.344 1 87.38 193 GLU A N 1
ATOM 1429 C CA . GLU A 1 193 ? 8.641 34.188 11.953 1 87.38 193 GLU A CA 1
ATOM 1430 C C . GLU A 1 193 ? 9.891 33.938 12.797 1 87.38 193 GLU A C 1
ATOM 1432 O O . GLU A 1 193 ? 10.328 32.781 12.93 1 87.38 193 GLU A O 1
ATOM 1437 N N . ASN A 1 194 ? 10.461 34.969 13.391 1 91.12 194 ASN A N 1
ATOM 1438 C CA . ASN A 1 194 ? 11.688 34.875 14.18 1 91.12 194 ASN A CA 1
ATOM 1439 C C . ASN A 1 194 ? 11.391 34.719 15.664 1 91.12 194 ASN A C 1
ATOM 1441 O O . ASN A 1 194 ? 12.305 34.656 16.484 1 91.12 194 ASN A O 1
ATOM 1445 N N . ASP A 1 195 ? 10.188 34.719 15.984 1 94.56 195 ASP A N 1
ATOM 1446 C CA . ASP A 1 195 ? 9.758 34.531 17.359 1 94.56 195 ASP A CA 1
ATOM 1447 C C . ASP A 1 195 ? 8.805 33.344 17.5 1 94.56 195 ASP A C 1
ATOM 1449 O O . ASP A 1 195 ? 7.594 33.5 17.328 1 94.56 195 ASP A O 1
ATOM 1453 N N . ASP A 1 196 ? 9.258 32.281 17.906 1 91.06 196 ASP A N 1
ATOM 1454 C CA . ASP A 1 196 ? 8.516 31.031 17.984 1 91.06 196 ASP A CA 1
ATOM 1455 C C . ASP A 1 196 ? 7.359 31.125 18.969 1 91.06 196 ASP A C 1
ATOM 1457 O O . ASP A 1 196 ? 6.453 30.297 18.969 1 91.06 196 ASP A O 1
ATOM 1461 N N . ASP A 1 197 ? 7.43 32.125 19.734 1 92.69 197 ASP A N 1
ATOM 1462 C CA . ASP A 1 197 ? 6.391 32.281 20.75 1 92.69 197 ASP A CA 1
ATOM 1463 C C . ASP A 1 197 ? 5.301 33.25 20.281 1 92.69 197 ASP A C 1
ATOM 1465 O O . ASP A 1 197 ? 4.344 33.5 21.016 1 92.69 197 ASP A O 1
ATOM 1469 N N . SER A 1 198 ? 5.359 33.688 19.062 1 95.44 198 SER A N 1
ATOM 1470 C CA . SER A 1 198 ? 4.406 34.656 18.531 1 95.44 198 SER A CA 1
ATOM 1471 C C . SER A 1 198 ? 3.256 33.969 17.812 1 95.44 198 SER A C 1
ATOM 1473 O O . SER A 1 198 ? 2.766 34.469 16.797 1 95.44 198 SER A O 1
ATOM 1475 N N . VAL A 1 199 ? 2.875 32.781 18.312 1 96.06 199 VAL A N 1
ATOM 1476 C CA . VAL A 1 199 ? 1.823 32 17.688 1 96.06 199 VAL A CA 1
ATOM 1477 C C . VAL A 1 199 ? 0.505 32.781 17.719 1 96.06 199 VAL A C 1
ATOM 1479 O O . VAL A 1 199 ? 0.134 33.344 18.75 1 96.06 199 VAL A O 1
ATOM 1482 N N . ILE A 1 200 ? -0.121 32.906 16.578 1 95.88 200 ILE A N 1
ATOM 1483 C CA . ILE A 1 200 ? -1.483 33.406 16.5 1 95.88 200 ILE A CA 1
ATOM 1484 C C . ILE A 1 200 ? -2.475 32.312 16.844 1 95.88 200 ILE A C 1
ATOM 1486 O O . ILE A 1 200 ? -2.609 31.328 16.109 1 95.88 200 ILE A O 1
ATOM 1490 N N . PRO A 1 201 ? -3.176 32.438 17.938 1 95.31 201 PRO A N 1
ATOM 1491 C CA . PRO A 1 201 ? -3.982 31.297 18.406 1 95.31 201 PRO A CA 1
ATOM 1492 C C . PRO A 1 201 ? -5.16 31 17.484 1 95.31 201 PRO A C 1
ATOM 1494 O O . PRO A 1 201 ? -5.535 29.828 17.312 1 95.31 201 PRO A O 1
ATOM 1497 N N . VAL A 1 202 ? -5.793 32.062 16.953 1 95.88 202 VAL A N 1
ATOM 1498 C CA . VAL A 1 202 ? -6.957 31.875 16.094 1 95.88 202 VAL A CA 1
ATOM 1499 C C . VAL A 1 202 ? -6.859 32.812 14.898 1 95.88 202 VAL A C 1
ATOM 1501 O O . VAL A 1 202 ? -6.438 33.969 15.039 1 95.88 202 VAL A O 1
ATOM 1504 N N . ILE A 1 203 ? -7.18 32.312 13.766 1 95.56 203 ILE A N 1
ATOM 1505 C CA . ILE A 1 203 ? -7.234 33.156 12.57 1 95.56 203 ILE A CA 1
ATOM 1506 C C . ILE A 1 203 ? -8.602 33 11.906 1 95.56 203 ILE A C 1
ATOM 1508 O O . ILE A 1 203 ? -8.984 31.922 11.477 1 95.56 203 ILE A O 1
ATOM 1512 N N . THR A 1 204 ? -9.344 34 11.82 1 95.06 204 THR A N 1
ATOM 1513 C CA . THR A 1 204 ? -10.594 34.094 11.062 1 95.06 204 THR A CA 1
ATOM 1514 C C . THR A 1 204 ? -10.344 34.656 9.664 1 95.06 204 THR A C 1
ATOM 1516 O O . THR A 1 204 ? -9.242 35.125 9.367 1 95.06 204 THR A O 1
ATOM 1519 N N . PRO A 1 205 ? -11.367 34.5 8.797 1 93.5 205 PRO A N 1
ATOM 1520 C CA . PRO A 1 205 ? -11.18 35.062 7.453 1 93.5 205 PRO A CA 1
ATOM 1521 C C . PRO A 1 205 ? -10.844 36.531 7.477 1 93.5 205 PRO A C 1
ATOM 1523 O O . PRO A 1 205 ? -10 37 6.695 1 93.5 205 PRO A O 1
ATOM 1526 N N . GLU A 1 206 ? -11.477 37.25 8.359 1 94.94 206 GLU A N 1
ATOM 1527 C CA . GLU A 1 206 ? -11.219 38.688 8.484 1 94.94 206 GLU A CA 1
ATOM 1528 C C . GLU A 1 206 ? -9.797 38.938 8.977 1 94.94 206 GLU A C 1
ATOM 1530 O O . GLU A 1 206 ? -9.102 39.812 8.438 1 94.94 206 GLU A O 1
ATOM 1535 N N . GLU A 1 207 ? -9.43 38.25 9.906 1 94.88 207 GLU A N 1
ATOM 1536 C CA . GLU A 1 207 ? -8.078 38.375 10.438 1 94.88 207 GLU A CA 1
ATOM 1537 C C . GLU A 1 207 ? -7.031 38 9.391 1 94.88 207 GLU A C 1
ATOM 1539 O O . GLU A 1 207 ? -5.969 38.625 9.312 1 94.88 207 GLU A O 1
ATOM 1544 N N . PHE A 1 208 ? -7.355 36.938 8.664 1 94.75 208 PHE A N 1
ATOM 1545 C CA . PHE A 1 208 ? -6.457 36.5 7.602 1 94.75 208 PHE A CA 1
ATOM 1546 C C . PHE A 1 208 ? -6.188 37.656 6.621 1 94.75 208 PHE A C 1
ATOM 1548 O O . PHE A 1 208 ? -5.031 37.938 6.305 1 94.75 208 PHE A O 1
ATOM 1555 N N . LYS A 1 209 ? -7.234 38.281 6.207 1 94.38 209 LYS A N 1
ATOM 1556 C CA . LYS A 1 209 ? -7.102 39.406 5.285 1 94.38 209 LYS A CA 1
ATOM 1557 C C . LYS A 1 209 ? -6.246 40.5 5.891 1 94.38 209 LYS A C 1
ATOM 1559 O O . LYS A 1 209 ? -5.383 41.062 5.215 1 94.38 209 LYS A O 1
ATOM 1564 N N . GLU A 1 210 ? -6.48 40.781 7.102 1 95.62 210 GLU A N 1
ATOM 1565 C CA . GLU A 1 210 ? -5.742 41.812 7.809 1 95.62 210 GLU A CA 1
ATOM 1566 C C . GLU A 1 210 ? -4.266 41.469 7.926 1 95.62 210 GLU A C 1
ATOM 1568 O O . GLU A 1 210 ? -3.396 42.312 7.707 1 95.62 210 GLU A O 1
ATOM 1573 N N . PHE A 1 211 ? -4.039 40.188 8.281 1 95.25 211 PHE A N 1
ATOM 1574 C CA . PHE A 1 211 ? -2.666 39.75 8.477 1 95.25 211 PHE A CA 1
ATOM 1575 C C . PHE A 1 211 ? -1.896 39.75 7.16 1 95.25 211 PHE A C 1
ATOM 1577 O O . PHE A 1 211 ? -0.697 40.031 7.141 1 95.25 211 PHE A O 1
ATOM 1584 N N . VAL A 1 212 ? -2.529 39.375 6.105 1 93.31 212 VAL A N 1
ATOM 1585 C CA . VAL A 1 212 ? -1.902 39.438 4.789 1 93.31 212 VAL A CA 1
ATOM 1586 C C . VAL A 1 212 ? -1.585 40.875 4.426 1 93.31 212 VAL A C 1
ATOM 1588 O O . VAL A 1 212 ? -0.48 41.188 3.971 1 93.31 212 VAL A O 1
ATOM 1591 N N . ALA A 1 213 ? -2.553 41.781 4.66 1 94.69 213 ALA A N 1
ATOM 1592 C CA . ALA A 1 213 ? -2.381 43.188 4.355 1 94.69 213 ALA A CA 1
ATOM 1593 C C . ALA A 1 213 ? -1.227 43.781 5.152 1 94.69 213 ALA A C 1
ATOM 1595 O O . ALA A 1 213 ? -0.514 44.656 4.664 1 94.69 213 ALA A O 1
ATOM 1596 N N . GLN A 1 214 ? -1.008 43.344 6.324 1 94.88 214 GLN A N 1
ATOM 1597 C CA . GLN A 1 214 ? 0.03 43.844 7.219 1 94.88 214 GLN A CA 1
ATOM 1598 C C . GLN A 1 214 ? 1.373 43.188 6.934 1 94.88 214 GLN A C 1
ATOM 1600 O O . GLN A 1 214 ? 2.396 43.562 7.504 1 94.88 214 GLN A O 1
ATOM 1605 N N . GLY A 1 215 ? 1.308 42.125 6.109 1 91.81 215 GLY A N 1
ATOM 1606 C CA . GLY A 1 215 ? 2.535 41.438 5.758 1 91.81 215 GLY A CA 1
ATOM 1607 C C . GLY A 1 215 ? 2.957 40.406 6.793 1 91.81 215 GLY A C 1
ATOM 1608 O O . GLY A 1 215 ? 4.07 39.906 6.738 1 91.81 215 GLY A O 1
ATOM 1609 N N . ILE A 1 216 ? 2.146 40.219 7.707 1 92.38 216 ILE A N 1
ATOM 1610 C CA . ILE A 1 216 ? 2.418 39.219 8.734 1 92.38 216 ILE A CA 1
ATOM 1611 C C . ILE A 1 216 ? 2.381 37.812 8.117 1 92.38 216 ILE A C 1
ATOM 1613 O O . ILE A 1 216 ? 3.256 37 8.391 1 92.38 216 ILE A O 1
ATOM 1617 N N . ILE A 1 217 ? 1.355 37.5 7.363 1 90.81 217 ILE A N 1
ATOM 1618 C CA . ILE A 1 217 ? 1.233 36.25 6.609 1 90.81 217 ILE A CA 1
ATOM 1619 C C . ILE A 1 217 ? 1.641 36.5 5.156 1 90.81 217 ILE A C 1
ATOM 1621 O O . ILE A 1 217 ? 1.07 37.344 4.48 1 90.81 217 ILE A O 1
ATOM 1625 N N . GLN A 1 218 ? 2.709 35.812 4.816 1 85.31 218 GLN A N 1
ATOM 1626 C CA . GLN A 1 218 ? 3.246 36 3.471 1 85.31 218 GLN A CA 1
ATOM 1627 C C . GLN A 1 218 ? 3.742 34.656 2.893 1 85.31 218 GLN A C 1
ATOM 1629 O O . GLN A 1 218 ? 3.762 33.656 3.584 1 85.31 218 GLN A O 1
ATOM 1634 N N . GLY A 1 219 ? 3.969 34.688 1.616 1 80.12 219 GLY A N 1
ATOM 1635 C CA . GLY A 1 219 ? 4.621 33.562 0.975 1 80.12 219 GLY A CA 1
ATOM 1636 C C . GLY A 1 219 ? 3.768 32.312 0.952 1 80.12 219 GLY A C 1
ATOM 1637 O O . GLY A 1 219 ? 2.596 32.375 0.568 1 80.12 219 GLY A O 1
ATOM 1638 N N . GLY A 1 220 ? 4.379 31.234 1.337 1 77.25 220 GLY A N 1
ATOM 1639 C CA . GLY A 1 220 ? 3.762 29.922 1.206 1 77.25 220 GLY A CA 1
ATOM 1640 C C . GLY A 1 220 ? 2.652 29.672 2.213 1 77.25 220 GLY A C 1
ATOM 1641 O O . GLY A 1 220 ? 1.821 28.781 2.025 1 77.25 220 GLY A O 1
ATOM 1642 N N . MET A 1 221 ? 2.625 30.516 3.168 1 85.31 221 MET A N 1
ATOM 1643 C CA . MET A 1 221 ? 1.612 30.359 4.207 1 85.31 221 MET A CA 1
ATOM 1644 C C . MET A 1 221 ? 0.244 30.812 3.711 1 85.31 221 MET A C 1
ATOM 1646 O O . MET A 1 221 ? -0.784 30.281 4.141 1 85.31 221 MET A O 1
ATOM 1650 N N . ILE A 1 222 ? 0.267 31.688 2.789 1 87.12 222 ILE A N 1
ATOM 1651 C CA . ILE A 1 222 ? -0.989 32.219 2.273 1 87.12 222 ILE A CA 1
ATOM 1652 C C . ILE A 1 222 ? -1.8 31.109 1.624 1 87.12 222 ILE A C 1
ATOM 1654 O O . ILE A 1 222 ? -2.922 30.812 2.047 1 87.12 222 ILE A O 1
ATOM 1658 N N . PRO A 1 223 ? -1.197 30.406 0.633 1 84.06 223 PRO A N 1
ATOM 1659 C CA . PRO A 1 223 ? -1.984 29.328 0.04 1 84.06 223 PRO A CA 1
ATOM 1660 C C . PRO A 1 223 ? -2.373 28.25 1.058 1 84.06 223 PRO A C 1
ATOM 1662 O O . PRO A 1 223 ? -3.439 27.641 0.94 1 84.06 223 PRO A O 1
ATOM 1665 N N . LYS A 1 224 ? -1.648 27.984 2.041 1 86.75 224 LYS A N 1
ATOM 1666 C CA . LYS A 1 224 ? -1.963 27.016 3.082 1 86.75 224 LYS A CA 1
ATOM 1667 C C . LYS A 1 224 ? -3.213 27.422 3.855 1 86.75 224 LYS A C 1
ATOM 1669 O O . LYS A 1 224 ? -4.09 26.594 4.109 1 86.75 224 LYS A O 1
ATOM 1674 N N . LEU A 1 225 ? -3.203 28.688 4.18 1 91.44 225 LEU A N 1
ATOM 1675 C CA . LEU A 1 225 ? -4.359 29.172 4.922 1 91.44 225 LEU A CA 1
ATOM 1676 C C . LEU A 1 225 ? -5.59 29.266 4.023 1 91.44 225 LEU A C 1
ATOM 1678 O O . LEU A 1 225 ? -6.699 28.938 4.457 1 91.44 225 LEU A O 1
ATOM 1682 N N . GLU A 1 226 ? -5.371 29.656 2.814 1 89.44 226 GLU A N 1
ATOM 1683 C CA . GLU A 1 226 ? -6.484 29.672 1.869 1 89.44 226 GLU A CA 1
ATOM 1684 C C . GLU A 1 226 ? -7.082 28.281 1.712 1 89.44 226 GLU A C 1
ATOM 1686 O O . GLU A 1 226 ? -8.305 28.125 1.68 1 89.44 226 GLU A O 1
ATOM 1691 N N . ASN A 1 227 ? -6.273 27.297 1.646 1 89.25 227 ASN A N 1
ATOM 1692 C CA . ASN A 1 227 ? -6.727 25.906 1.568 1 89.25 227 ASN A CA 1
ATOM 1693 C C . ASN A 1 227 ? -7.492 25.5 2.822 1 89.25 227 ASN A C 1
ATOM 1695 O O . ASN A 1 227 ? -8.461 24.734 2.742 1 89.25 227 ASN A O 1
ATOM 1699 N N . SER A 1 228 ? -7.012 25.984 3.914 1 94.25 228 SER A N 1
ATOM 1700 C CA . SER A 1 228 ? -7.676 25.688 5.18 1 94.25 228 SER A CA 1
ATOM 1701 C C . SER A 1 228 ? -9.086 26.281 5.215 1 94.25 228 SER A C 1
ATOM 1703 O O . SER A 1 228 ? -10.031 25.609 5.613 1 94.25 228 SER A O 1
ATOM 1705 N N . PHE A 1 229 ? -9.203 27.531 4.754 1 94.81 229 PHE A N 1
ATOM 1706 C CA . PHE A 1 229 ? -10.523 28.156 4.715 1 94.81 229 PHE A CA 1
ATOM 1707 C C . PHE A 1 229 ? -11.422 27.453 3.707 1 94.81 229 PHE A C 1
ATOM 1709 O O . PHE A 1 229 ? -12.625 27.312 3.932 1 94.81 229 PHE A O 1
ATOM 1716 N N . SER A 1 230 ? -10.812 27.047 2.625 1 94 230 SER A N 1
ATOM 1717 C CA . SER A 1 230 ? -11.57 26.281 1.64 1 94 230 SER A CA 1
ATOM 1718 C C . SER A 1 230 ? -12.133 25 2.246 1 94 230 SER A C 1
ATOM 1720 O O . SER A 1 230 ? -13.273 24.625 1.959 1 94 230 SER A O 1
ATOM 1722 N N . ALA A 1 231 ? -11.375 24.344 3.045 1 95.81 231 ALA A N 1
ATOM 1723 C CA . ALA A 1 231 ? -11.82 23.125 3.723 1 95.81 231 ALA A CA 1
ATOM 1724 C C . ALA A 1 231 ? -12.984 23.422 4.668 1 95.81 231 ALA A C 1
ATOM 1726 O O . ALA A 1 231 ? -13.961 22.672 4.715 1 95.81 231 ALA A O 1
ATOM 1727 N N . ILE A 1 232 ? -12.883 24.547 5.355 1 96.31 232 ILE A N 1
ATOM 1728 C CA . ILE A 1 232 ? -13.938 24.953 6.281 1 96.31 232 ILE A CA 1
ATOM 1729 C C . ILE A 1 232 ? -15.219 25.266 5.504 1 96.31 232 ILE A C 1
ATOM 1731 O O . ILE A 1 232 ? -16.312 24.844 5.902 1 96.31 232 ILE A O 1
ATOM 1735 N N . ASP A 1 233 ? -15.07 25.922 4.402 1 96 233 ASP A N 1
ATOM 1736 C CA . ASP A 1 233 ? -16.219 26.25 3.555 1 96 233 ASP A CA 1
ATOM 1737 C C . ASP A 1 233 ? -16.891 24.984 3.023 1 96 233 ASP A C 1
ATOM 1739 O O . ASP A 1 233 ? -18.094 24.984 2.768 1 96 233 ASP A O 1
ATOM 1743 N N . ALA A 1 234 ? -16.094 23.938 2.979 1 96.06 234 ALA A N 1
ATOM 1744 C CA . ALA A 1 234 ? -16.594 22.688 2.438 1 96.06 234 ALA A CA 1
ATOM 1745 C C . ALA A 1 234 ? -17.203 21.828 3.541 1 96.06 234 ALA A C 1
ATOM 1747 O O . ALA A 1 234 ? -17.641 20.703 3.285 1 96.06 234 ALA A O 1
ATOM 1748 N N . GLY A 1 235 ? -17.156 22.297 4.758 1 96.19 235 GLY A N 1
ATOM 1749 C CA . GLY A 1 235 ? -17.859 21.594 5.812 1 96.19 235 GLY A CA 1
ATOM 1750 C C . GLY A 1 235 ? -16.953 21.078 6.906 1 96.19 235 GLY A C 1
ATOM 1751 O O . GLY A 1 235 ? -17.406 20.516 7.898 1 96.19 235 GLY A O 1
ATOM 1752 N N . VAL A 1 236 ? -15.656 21.25 6.746 1 97.5 236 VAL A N 1
ATOM 1753 C CA . VAL A 1 236 ? -14.719 20.875 7.809 1 97.5 236 VAL A CA 1
ATOM 1754 C C . VAL A 1 236 ? -14.945 21.781 9.023 1 97.5 236 VAL A C 1
ATOM 1756 O O . VAL A 1 236 ? -15.047 23 8.891 1 97.5 236 VAL A O 1
ATOM 1759 N N . SER A 1 237 ? -15.031 21.188 10.156 1 95.5 237 SER A N 1
ATOM 1760 C CA . SER A 1 237 ? -15.406 21.922 11.359 1 95.5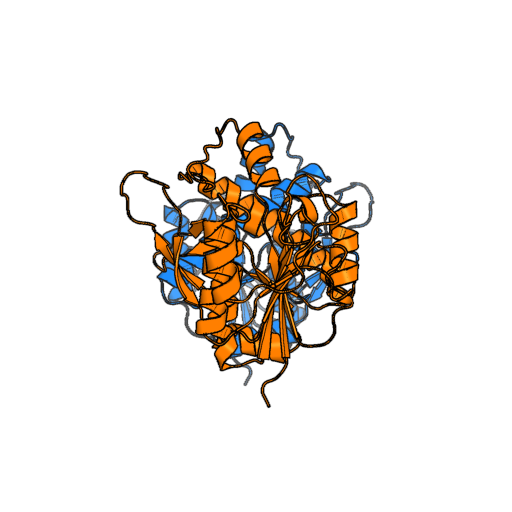 237 SER A CA 1
ATOM 1761 C C . SER A 1 237 ? -14.266 22.828 11.828 1 95.5 237 SER A C 1
ATOM 1763 O O . SER A 1 237 ? -14.508 23.953 12.266 1 95.5 237 SER A O 1
ATOM 1765 N N . GLN A 1 238 ? -13.07 22.281 11.773 1 94.25 238 GLN A N 1
ATOM 1766 C CA . GLN A 1 238 ? -11.914 23.047 12.25 1 94.25 238 GLN A CA 1
ATOM 1767 C C . GLN A 1 238 ? -10.633 22.578 11.555 1 94.25 238 GLN A C 1
ATOM 1769 O O . GLN A 1 238 ? -10.484 21.406 11.234 1 94.25 238 GLN A O 1
ATOM 1774 N N . VAL A 1 239 ? -9.82 23.578 11.352 1 97.12 239 VAL A N 1
ATOM 1775 C CA . VAL A 1 239 ? -8.469 23.312 10.883 1 97.12 239 VAL A CA 1
ATOM 1776 C C . VAL A 1 239 ? -7.457 23.828 11.906 1 97.12 239 VAL A C 1
ATOM 1778 O O . VAL A 1 239 ? -7.59 24.938 12.422 1 97.12 239 VAL A O 1
ATOM 1781 N N . VAL A 1 240 ? -6.516 23 12.25 1 96.75 240 VAL A N 1
ATOM 1782 C CA . VAL A 1 240 ? -5.504 23.359 13.242 1 96.75 240 VAL A CA 1
ATOM 1783 C C . VAL A 1 240 ? -4.113 23.234 12.625 1 96.75 240 VAL A C 1
ATOM 1785 O O . VAL A 1 240 ? -3.834 22.297 11.891 1 96.75 240 VAL A O 1
ATOM 1788 N N . ILE A 1 241 ? -3.297 24.188 12.844 1 95.25 241 ILE A N 1
ATOM 1789 C CA . ILE A 1 241 ? -1.885 24.141 12.484 1 95.25 241 ILE A CA 1
ATOM 1790 C C . ILE A 1 241 ? -1.03 24.062 13.75 1 95.25 241 ILE A C 1
ATOM 1792 O O . ILE A 1 241 ? -1.119 24.938 14.617 1 95.25 241 ILE A O 1
ATOM 1796 N N . THR A 1 242 ? -0.173 23.062 13.852 1 95.12 242 THR A N 1
ATOM 1797 C CA . THR A 1 242 ? 0.583 22.875 15.086 1 95.12 242 THR A CA 1
ATOM 1798 C C . THR A 1 242 ? 1.825 22.031 14.836 1 95.12 242 THR A C 1
ATOM 1800 O O . THR A 1 242 ? 2.166 21.734 13.688 1 95.12 242 THR A O 1
ATOM 1803 N N . LEU A 1 243 ? 2.561 21.734 15.914 1 91.69 243 LEU A N 1
ATOM 1804 C CA . LEU A 1 243 ? 3.672 20.797 15.883 1 91.69 243 LEU A CA 1
ATOM 1805 C C . LEU A 1 243 ? 3.178 19.359 16.078 1 91.69 243 LEU A C 1
ATOM 1807 O O . LEU A 1 243 ? 2.189 19.125 16.766 1 91.69 243 LEU A O 1
ATOM 1811 N N . ALA A 1 244 ? 3.908 18.453 15.453 1 89.94 244 ALA A N 1
ATOM 1812 C CA . ALA A 1 244 ? 3.57 17.047 15.633 1 89.94 244 ALA A CA 1
ATOM 1813 C C . ALA A 1 244 ? 3.586 16.672 17.109 1 89.94 244 ALA A C 1
ATOM 1815 O O . ALA A 1 244 ? 2.77 15.859 17.562 1 89.94 244 ALA A O 1
ATOM 1816 N N . SER A 1 245 ? 4.465 17.25 17.859 1 89.19 245 SER A N 1
ATOM 1817 C CA . SER A 1 245 ? 4.621 16.938 19.266 1 89.19 245 SER A CA 1
ATOM 1818 C C . SER A 1 245 ? 3.494 17.547 20.094 1 89.19 245 SER A C 1
ATOM 1820 O O . SER A 1 245 ? 3.363 17.25 21.281 1 89.19 245 SER A O 1
ATOM 1822 N N . ALA A 1 246 ? 2.641 18.312 19.438 1 89.69 246 ALA A N 1
ATOM 1823 C CA . ALA A 1 246 ? 1.609 19.016 20.188 1 89.69 246 ALA A CA 1
ATOM 1824 C C . ALA A 1 246 ? 0.214 18.609 19.734 1 89.69 246 ALA A C 1
ATOM 1826 O O . ALA A 1 246 ? -0.766 19.312 20 1 89.69 246 ALA A O 1
ATOM 1827 N N . ILE A 1 247 ? 0.072 17.531 19.016 1 90.06 247 ILE A N 1
ATOM 1828 C CA . ILE A 1 247 ? -1.196 17.141 18.422 1 90.06 247 ILE A CA 1
ATOM 1829 C C . ILE A 1 247 ? -2.225 16.859 19.516 1 90.06 247 ILE A C 1
ATOM 1831 O O . ILE A 1 247 ? -3.432 16.969 19.281 1 90.06 247 ILE A O 1
ATOM 1835 N N . ASN A 1 248 ? -1.765 16.547 20.75 1 87.44 248 ASN A N 1
ATOM 1836 C CA . ASN A 1 248 ? -2.686 16.234 21.844 1 87.44 248 ASN A CA 1
ATOM 1837 C C . ASN A 1 248 ? -2.838 17.406 22.812 1 87.44 248 ASN A C 1
ATOM 1839 O O . ASN A 1 248 ? -3.549 17.297 23.812 1 87.44 248 ASN A O 1
ATOM 1843 N N . GLU A 1 249 ? -2.189 18.484 22.578 1 83.44 249 GLU A N 1
ATOM 1844 C CA . GLU A 1 249 ? -2.129 19.562 23.562 1 83.44 249 GLU A CA 1
ATOM 1845 C C . GLU A 1 249 ? -3.133 20.656 23.234 1 83.44 249 GLU A C 1
ATOM 1847 O O . GLU A 1 249 ? -3.367 21.547 24.047 1 83.44 249 GLU A O 1
ATOM 1852 N N . GLY A 1 250 ? -3.727 20.578 22.156 1 80.06 250 GLY A N 1
ATOM 1853 C CA . GLY A 1 250 ? -4.641 21.641 21.766 1 80.06 250 GLY A CA 1
ATOM 1854 C C . GLY A 1 250 ? -3.945 22.953 21.5 1 80.06 250 GLY A C 1
ATOM 1855 O O . GLY A 1 250 ? -4.535 24.016 21.688 1 80.06 250 GLY A O 1
ATOM 1856 N N . SER A 1 251 ? -2.738 22.906 21.219 1 87 251 SER A N 1
ATOM 1857 C CA . SER A 1 251 ? -1.95 24.109 20.922 1 87 251 SER A CA 1
ATOM 1858 C C . SER A 1 251 ? -1.805 24.328 19.422 1 87 251 SER A C 1
ATOM 1860 O O . SER A 1 251 ? -2.186 23.469 18.625 1 87 251 SER A O 1
ATOM 1862 N N . GLY A 1 252 ? -1.391 25.516 19.062 1 95.12 252 GLY A N 1
ATOM 1863 C CA . GLY A 1 252 ? -1.213 25.906 17.672 1 95.12 252 GLY A CA 1
ATOM 1864 C C . GLY A 1 252 ? -2.186 26.984 17.219 1 95.12 252 GLY A C 1
ATOM 1865 O O . GLY A 1 252 ? -2.619 27.812 18.016 1 95.12 252 GLY A O 1
ATOM 1866 N N . THR A 1 253 ? -2.371 27.109 15.984 1 96.81 253 THR A N 1
ATOM 1867 C CA . THR A 1 253 ? -3.293 28.062 15.391 1 96.81 253 THR A CA 1
ATOM 1868 C C . THR A 1 253 ? -4.57 27.375 14.914 1 96.81 253 THR A C 1
ATOM 1870 O O . THR A 1 253 ? -4.512 26.406 14.156 1 96.81 253 THR A O 1
ATOM 1873 N N . VAL A 1 254 ? -5.68 27.812 15.398 1 96.25 254 VAL A N 1
ATOM 1874 C CA . VAL A 1 254 ? -6.973 27.297 14.953 1 96.25 254 VAL A CA 1
ATOM 1875 C C . VAL A 1 254 ? -7.547 28.219 13.875 1 96.25 254 VAL A C 1
ATOM 1877 O O . VAL A 1 254 ? -7.633 29.438 14.062 1 96.25 254 VAL A O 1
ATOM 1880 N N . ILE A 1 255 ? -7.828 27.625 12.789 1 95 255 ILE A N 1
ATOM 1881 C CA . ILE A 1 255 ? -8.492 28.344 11.703 1 95 255 ILE A CA 1
ATOM 1882 C C . ILE A 1 255 ? -9.992 28.031 11.734 1 95 255 ILE A C 1
ATOM 1884 O O . ILE A 1 255 ? -10.391 26.859 11.656 1 95 255 ILE A O 1
ATOM 1888 N N . LYS A 1 256 ? -10.789 29.016 11.945 1 88 256 LYS A N 1
ATOM 1889 C CA . LYS A 1 256 ? -12.234 28.781 12.008 1 88 256 LYS A CA 1
ATOM 1890 C C . LYS A 1 256 ? -13 29.984 11.461 1 88 256 LYS A C 1
ATOM 1892 O O . LYS A 1 256 ? -12.422 31.047 11.227 1 88 256 LYS A O 1
ATOM 1897 N N . LYS A 1 257 ? -14.312 29.719 11.133 1 84.38 257 LYS A N 1
ATOM 1898 C CA . LYS A 1 257 ? -15.188 30.797 10.688 1 84.38 257 LYS A CA 1
ATOM 1899 C C . LYS A 1 257 ? -15.883 31.453 11.875 1 84.38 257 LYS A C 1
ATOM 1901 O O . LYS A 1 257 ? -16.141 30.812 12.891 1 84.38 257 LYS A O 1
ATOM 1906 N N . MET B 1 1 ? -23.328 -23.938 0.084 1 79.94 1 MET B N 1
ATOM 1907 C CA . MET B 1 1 ? -22.109 -24.062 -0.696 1 79.94 1 MET B CA 1
ATOM 1908 C C . MET B 1 1 ? -21.25 -22.797 -0.57 1 79.94 1 MET B C 1
ATOM 1910 O O . MET B 1 1 ? -21.781 -21.688 -0.59 1 79.94 1 MET B O 1
ATOM 1914 N N . LYS B 1 2 ? -19.859 -22.938 -0.268 1 92.94 2 LYS B N 1
ATOM 1915 C CA . LYS B 1 2 ? -19 -21.766 -0.109 1 92.94 2 LYS B CA 1
ATOM 1916 C C . LYS B 1 2 ? -18.859 -21 -1.424 1 92.94 2 LYS B C 1
ATOM 1918 O O . LYS B 1 2 ? -18.922 -21.594 -2.502 1 92.94 2 LYS B O 1
ATOM 1923 N N . GLU B 1 3 ? -18.781 -19.688 -1.317 1 97.06 3 GLU B N 1
ATOM 1924 C CA . GLU B 1 3 ? -18.5 -18.891 -2.496 1 97.06 3 GLU B CA 1
ATOM 1925 C C . GLU B 1 3 ? -17.125 -19.219 -3.074 1 97.06 3 GLU B C 1
ATOM 1927 O O . GLU B 1 3 ? -16.188 -19.531 -2.328 1 97.06 3 GLU B O 1
ATOM 1932 N N . LYS B 1 4 ? -17.016 -19.234 -4.398 1 97.56 4 LYS B N 1
ATOM 1933 C CA . LYS B 1 4 ? -15.758 -19.547 -5.066 1 97.56 4 LYS B CA 1
ATOM 1934 C C . LYS B 1 4 ? -14.781 -18.375 -5.004 1 97.56 4 LYS B C 1
ATOM 1936 O O . LYS B 1 4 ? -15.18 -17.219 -5.16 1 97.56 4 LYS B O 1
ATOM 1941 N N . LEU B 1 5 ? -13.555 -18.703 -4.711 1 98.38 5 LEU B N 1
ATOM 1942 C CA . LEU B 1 5 ? -12.469 -17.734 -4.703 1 98.38 5 LEU B CA 1
ATOM 1943 C C . LEU B 1 5 ? -11.25 -18.266 -5.453 1 98.38 5 LEU B C 1
ATOM 1945 O O . LEU B 1 5 ? -10.781 -19.375 -5.18 1 98.38 5 LEU B O 1
ATOM 1949 N N . THR B 1 6 ? -10.766 -17.5 -6.422 1 97.88 6 THR B N 1
ATOM 1950 C CA . THR B 1 6 ? -9.539 -17.844 -7.145 1 97.88 6 THR B CA 1
ATOM 1951 C C . THR B 1 6 ? -8.383 -16.969 -6.672 1 97.88 6 THR B C 1
ATOM 1953 O O . THR B 1 6 ? -8.461 -15.742 -6.719 1 97.88 6 THR B O 1
ATOM 1956 N N . ILE B 1 7 ? -7.32 -17.594 -6.168 1 98.38 7 ILE B N 1
ATOM 1957 C CA . ILE B 1 7 ? -6.094 -16.906 -5.777 1 98.38 7 ILE B CA 1
ATOM 1958 C C . ILE B 1 7 ? -5.004 -17.172 -6.816 1 98.38 7 ILE B C 1
ATOM 1960 O O . ILE B 1 7 ? -4.648 -18.312 -7.082 1 98.38 7 ILE B O 1
ATOM 1964 N N . ILE B 1 8 ? -4.469 -16.109 -7.395 1 98 8 ILE B N 1
ATOM 1965 C CA . ILE B 1 8 ? -3.473 -16.219 -8.453 1 98 8 ILE B CA 1
ATOM 1966 C C . ILE B 1 8 ? -2.148 -15.633 -7.98 1 98 8 ILE B C 1
ATOM 1968 O O . ILE B 1 8 ? -2.096 -14.477 -7.559 1 98 8 ILE B O 1
ATOM 1972 N N . LYS B 1 9 ? -1.154 -16.406 -8.008 1 97.5 9 LYS B N 1
ATOM 1973 C CA . LYS B 1 9 ? 0.206 -15.945 -7.754 1 97.5 9 LYS B CA 1
ATOM 1974 C C . LYS B 1 9 ? 0.998 -15.812 -9.055 1 97.5 9 LYS B C 1
ATOM 1976 O O . LYS B 1 9 ? 1.085 -16.766 -9.828 1 97.5 9 LYS B O 1
ATOM 1981 N N . VAL B 1 10 ? 1.549 -14.625 -9.281 1 96.06 10 VAL B N 1
ATOM 1982 C CA . VAL B 1 10 ? 2.357 -14.398 -10.469 1 96.06 10 VAL B CA 1
ATOM 1983 C C . VAL B 1 10 ? 3.768 -13.969 -10.062 1 96.06 10 VAL B C 1
ATOM 1985 O O . VAL B 1 10 ? 3.949 -13.258 -9.07 1 96.06 10 VAL B O 1
ATOM 1988 N N . GLY B 1 11 ? 4.746 -14.352 -10.898 1 90.69 11 GLY B N 1
ATOM 1989 C CA . GLY B 1 11 ? 6.137 -14.031 -10.633 1 90.69 11 GLY B CA 1
ATOM 1990 C C . GLY B 1 11 ? 6.508 -12.617 -11.047 1 90.69 11 GLY B C 1
ATOM 1991 O O . GLY B 1 11 ? 5.719 -11.922 -11.695 1 90.69 11 GLY B O 1
ATOM 1992 N N . GLY B 1 12 ? 7.746 -12.266 -10.688 1 87.56 12 GLY B N 1
ATOM 1993 C CA . GLY B 1 12 ? 8.234 -10.922 -10.914 1 87.56 12 GLY B CA 1
ATOM 1994 C C . GLY B 1 12 ? 8.375 -10.57 -12.383 1 87.56 12 GLY B C 1
ATOM 1995 O O . GLY B 1 12 ? 8.023 -9.461 -12.797 1 87.56 12 GLY B O 1
ATOM 1996 N N . LYS B 1 13 ? 8.797 -11.547 -13.125 1 85.88 13 LYS B N 1
ATOM 1997 C CA . LYS B 1 13 ? 9.023 -11.297 -14.539 1 85.88 13 LYS B CA 1
ATOM 1998 C C . LYS B 1 13 ? 7.738 -10.828 -15.227 1 85.88 13 LYS B C 1
ATOM 2000 O O . LYS B 1 13 ? 7.773 -9.945 -16.078 1 85.88 13 LYS B O 1
ATOM 2005 N N . ILE B 1 14 ? 6.691 -11.359 -14.844 1 89.94 14 ILE B N 1
ATOM 2006 C CA . ILE B 1 14 ? 5.406 -11.078 -15.469 1 89.94 14 ILE B CA 1
ATOM 2007 C C . ILE B 1 14 ? 4.945 -9.672 -15.086 1 89.94 14 ILE B C 1
ATOM 2009 O O . ILE B 1 14 ? 4.461 -8.914 -15.93 1 89.94 14 ILE B O 1
ATOM 2013 N N . VAL B 1 15 ? 5.152 -9.266 -13.828 1 93 15 VAL B N 1
ATOM 2014 C CA . VAL B 1 15 ? 4.504 -8.055 -13.336 1 93 15 VAL B CA 1
ATOM 2015 C C . VAL B 1 15 ? 5.457 -6.867 -13.477 1 93 15 VAL B C 1
ATOM 2017 O O . VAL B 1 15 ? 5.082 -5.727 -13.195 1 93 15 VAL B O 1
ATOM 2020 N N . GLU B 1 16 ? 6.641 -7.145 -13.922 1 89.25 16 GLU B N 1
ATOM 2021 C CA . GLU B 1 16 ? 7.621 -6.062 -13.938 1 89.25 16 GLU B CA 1
ATOM 2022 C C . GLU B 1 16 ? 7.883 -5.582 -15.367 1 89.25 16 GLU B C 1
ATOM 2024 O O . GLU B 1 16 ? 8.641 -4.633 -15.578 1 89.25 16 GLU B O 1
ATOM 2029 N N . GLU B 1 17 ? 7.285 -6.262 -16.344 1 89 17 GLU B N 1
ATOM 2030 C CA . GLU B 1 17 ? 7.32 -5.824 -17.734 1 89 17 GLU B CA 1
ATOM 2031 C C . GLU B 1 17 ? 5.957 -5.316 -18.188 1 89 17 GLU B C 1
ATOM 2033 O O . GLU B 1 17 ? 4.938 -5.969 -17.953 1 89 17 GLU B O 1
ATOM 2038 N N . GLU B 1 18 ? 6.039 -4.191 -18.828 1 90.81 18 GLU B N 1
ATOM 2039 C CA . GLU B 1 18 ? 4.797 -3.494 -19.156 1 90.81 18 GLU B CA 1
ATOM 2040 C C . GLU B 1 18 ? 3.871 -4.371 -19.984 1 90.81 18 GLU B C 1
ATOM 2042 O O . GLU B 1 18 ? 2.686 -4.508 -19.672 1 90.81 18 GLU B O 1
ATOM 2047 N N . SER B 1 19 ? 4.355 -4.969 -21.062 1 92.81 19 SER B N 1
ATOM 2048 C CA . SER B 1 19 ? 3.521 -5.75 -21.984 1 92.81 19 SER B CA 1
ATOM 2049 C C . SER B 1 19 ? 2.928 -6.965 -21.266 1 92.81 19 SER B C 1
ATOM 2051 O O . SER B 1 19 ? 1.73 -7.234 -21.391 1 92.81 19 SER B O 1
ATOM 2053 N N . THR B 1 20 ? 3.75 -7.688 -20.531 1 93 20 THR B N 1
ATOM 2054 C CA . THR B 1 20 ? 3.27 -8.875 -19.844 1 93 20 THR B CA 1
ATOM 2055 C C . THR B 1 20 ? 2.338 -8.5 -18.703 1 93 20 THR B C 1
ATOM 2057 O O . THR B 1 20 ? 1.376 -9.211 -18.406 1 93 20 THR B O 1
ATOM 2060 N N . LEU B 1 21 ? 2.625 -7.383 -18.062 1 94.81 21 LEU B N 1
ATOM 2061 C CA . LEU B 1 21 ? 1.744 -6.902 -17 1 94.81 21 LEU B CA 1
ATOM 2062 C C . LEU B 1 21 ? 0.358 -6.582 -17.562 1 94.81 21 LEU B C 1
ATOM 2064 O O . LEU B 1 21 ? -0.652 -6.996 -16.984 1 94.81 21 LEU B O 1
ATOM 2068 N N . ASN B 1 22 ? 0.326 -5.852 -18.641 1 95.75 22 ASN B N 1
ATOM 2069 C CA . ASN B 1 22 ? -0.95 -5.48 -19.25 1 95.75 22 ASN B CA 1
ATOM 2070 C C . ASN B 1 22 ? -1.77 -6.711 -19.625 1 95.75 22 ASN B C 1
ATOM 2072 O O . ASN B 1 22 ? -2.984 -6.742 -19.422 1 95.75 22 ASN B O 1
ATOM 2076 N N . GLN B 1 23 ? -1.084 -7.664 -20.203 1 95.12 23 GLN B N 1
ATOM 2077 C CA . GLN B 1 23 ? -1.771 -8.898 -20.562 1 95.12 23 GLN B CA 1
ATOM 2078 C C . GLN B 1 23 ? -2.285 -9.625 -19.312 1 95.12 23 GLN B C 1
ATOM 2080 O O . GLN B 1 23 ? -3.41 -10.133 -19.312 1 95.12 23 GLN B O 1
ATOM 2085 N N . LEU B 1 24 ? -1.47 -9.703 -18.328 1 95.88 24 LEU B N 1
ATOM 2086 C CA . LEU B 1 24 ? -1.886 -10.32 -17.078 1 95.88 24 LEU B CA 1
ATOM 2087 C C . LEU B 1 24 ? -3.131 -9.641 -16.516 1 95.88 24 LEU B C 1
ATOM 2089 O O . LEU B 1 24 ? -4.086 -10.305 -16.109 1 95.88 24 LEU B O 1
ATOM 2093 N N . LEU B 1 25 ? -3.102 -8.32 -16.453 1 97.75 25 LEU B N 1
ATOM 2094 C CA . LEU B 1 25 ? -4.211 -7.566 -15.875 1 97.75 25 LEU B CA 1
ATOM 2095 C C . LEU B 1 25 ? -5.492 -7.793 -16.672 1 97.75 25 LEU B C 1
ATOM 2097 O O . LEU B 1 25 ? -6.578 -7.887 -16.094 1 97.75 25 LEU B O 1
ATOM 2101 N N . ALA B 1 26 ? -5.34 -7.883 -17.984 1 97.06 26 ALA B N 1
ATOM 2102 C CA . ALA B 1 26 ? -6.496 -8.18 -18.828 1 97.06 26 ALA B CA 1
ATOM 2103 C C . ALA B 1 26 ? -7.051 -9.57 -18.516 1 97.06 26 ALA B C 1
ATOM 2105 O O . ALA B 1 26 ? -8.258 -9.727 -18.297 1 97.06 26 ALA B O 1
ATOM 2106 N N . ASP B 1 27 ? -6.199 -10.547 -18.516 1 96.38 27 ASP B N 1
ATOM 2107 C CA . ASP B 1 27 ? -6.602 -11.922 -18.25 1 96.38 27 ASP B CA 1
ATOM 2108 C C . ASP B 1 27 ? -7.191 -12.062 -16.844 1 96.38 27 ASP B C 1
ATOM 2110 O O . ASP B 1 27 ? -8.211 -12.727 -16.656 1 96.38 27 ASP B O 1
ATOM 2114 N N . PHE B 1 28 ? -6.602 -11.492 -15.891 1 97.44 28 PHE B N 1
ATOM 2115 C CA . PHE B 1 28 ? -7.047 -11.539 -14.5 1 97.44 28 PHE B CA 1
ATOM 2116 C C . PHE B 1 28 ? -8.414 -10.875 -14.352 1 97.44 28 PHE B C 1
ATOM 2118 O O . PHE B 1 28 ? -9.273 -11.383 -13.633 1 97.44 28 PHE B O 1
ATOM 2125 N N . SER B 1 29 ? -8.539 -9.672 -14.984 1 97.44 29 SER B N 1
ATOM 2126 C CA . SER B 1 29 ? -9.797 -8.938 -14.922 1 97.44 29 SER B CA 1
ATOM 2127 C C . SER B 1 29 ? -10.945 -9.766 -15.469 1 97.44 29 SER B C 1
ATOM 2129 O O . SER B 1 29 ? -12.086 -9.633 -15.023 1 97.44 29 SER B O 1
ATOM 2131 N N . ALA B 1 30 ? -10.641 -10.688 -16.344 1 95.69 30 ALA B N 1
ATOM 2132 C CA . ALA B 1 30 ? -11.664 -11.469 -17.031 1 95.69 30 ALA B CA 1
ATOM 2133 C C . ALA B 1 30 ? -12.109 -12.656 -16.188 1 95.69 30 ALA B C 1
ATOM 2135 O O . ALA B 1 30 ? -13.133 -13.289 -16.469 1 95.69 30 ALA B O 1
ATOM 2136 N N . ILE B 1 31 ? -11.359 -12.984 -15.141 1 94.69 31 ILE B N 1
ATOM 2137 C CA . ILE B 1 31 ? -11.758 -14.07 -14.25 1 94.69 31 ILE B CA 1
ATOM 2138 C C . ILE B 1 31 ? -13.047 -13.703 -13.523 1 94.69 31 ILE B C 1
ATOM 2140 O O . ILE B 1 31 ? -13.148 -12.625 -12.93 1 94.69 31 ILE B O 1
ATOM 2144 N N . GLU B 1 32 ? -13.977 -14.531 -13.547 1 93.56 32 GLU B N 1
ATOM 2145 C CA . GLU B 1 32 ? -15.266 -14.281 -12.906 1 93.56 32 GLU B CA 1
ATOM 2146 C C . GLU B 1 32 ? -15.219 -14.633 -11.422 1 93.56 32 GLU B C 1
ATOM 2148 O O . GLU B 1 32 ? -14.414 -15.469 -11 1 93.56 32 GLU B O 1
ATOM 2153 N N . GLY B 1 33 ? -16.125 -13.922 -10.664 1 95.31 33 GLY B N 1
ATOM 2154 C CA . GLY B 1 33 ? -16.234 -14.234 -9.25 1 95.31 33 GLY B CA 1
ATOM 2155 C C . GLY B 1 33 ? -15.188 -13.555 -8.398 1 95.31 33 GLY B C 1
ATOM 2156 O O . GLY B 1 33 ? -14.578 -12.57 -8.82 1 95.31 33 GLY B O 1
ATOM 2157 N N . TYR B 1 34 ? -15.07 -14.047 -7.176 1 98.31 34 TYR B N 1
ATOM 2158 C CA . TYR B 1 34 ? -14.102 -13.484 -6.246 1 98.31 34 TYR B CA 1
ATOM 2159 C C . TYR B 1 34 ? -12.68 -13.914 -6.602 1 98.31 34 TYR B C 1
ATOM 2161 O O . TYR B 1 34 ? -12.453 -15.062 -6.988 1 98.31 34 TYR B O 1
ATOM 2169 N N . LYS B 1 35 ? -11.789 -13.008 -6.559 1 98.44 35 LYS B N 1
ATOM 2170 C CA . LYS B 1 35 ? -10.398 -13.273 -6.926 1 98.44 35 LYS B CA 1
ATOM 2171 C C . LYS B 1 35 ? -9.445 -12.445 -6.082 1 98.44 35 LYS B C 1
ATOM 2173 O O . LYS B 1 35 ? -9.836 -11.43 -5.496 1 98.44 35 LYS B O 1
ATOM 2178 N N . LEU B 1 36 ? -8.242 -12.914 -5.945 1 98.69 36 LEU B N 1
ATOM 2179 C CA . LEU B 1 36 ? -7.145 -12.32 -5.191 1 98.69 36 LEU B CA 1
ATOM 2180 C C . LEU B 1 36 ? -5.816 -12.547 -5.91 1 98.69 36 LEU B C 1
ATOM 2182 O O . LEU B 1 36 ? -5.566 -13.625 -6.445 1 98.69 36 LEU B O 1
ATOM 2186 N N . LEU B 1 37 ? -5.008 -11.484 -6 1 98.75 37 LEU B N 1
ATOM 2187 C CA . LEU B 1 37 ? -3.734 -11.562 -6.711 1 98.75 37 LEU B CA 1
ATOM 2188 C C . LEU B 1 37 ? -2.562 -11.438 -5.746 1 98.75 37 LEU B C 1
ATOM 2190 O O . LEU B 1 37 ? -2.578 -10.594 -4.844 1 98.75 37 LEU B O 1
ATOM 2194 N N . VAL B 1 38 ? -1.589 -12.336 -5.859 1 98.56 38 VAL B N 1
ATOM 2195 C CA . VAL B 1 38 ? -0.308 -12.25 -5.164 1 98.56 38 VAL B CA 1
ATOM 2196 C C . VAL B 1 38 ? 0.82 -12.086 -6.18 1 98.56 38 VAL B C 1
ATOM 2198 O O . VAL B 1 38 ? 0.899 -12.828 -7.16 1 98.56 38 VAL B O 1
ATOM 2201 N N . HIS B 1 39 ? 1.652 -11.055 -5.941 1 98.25 39 HIS B N 1
ATOM 2202 C CA . HIS B 1 39 ? 2.676 -10.797 -6.945 1 98.25 39 HIS B CA 1
ATOM 2203 C C . HIS B 1 39 ? 4.074 -10.867 -6.34 1 98.25 39 HIS B C 1
ATOM 2205 O O . HIS B 1 39 ? 4.238 -10.719 -5.125 1 98.25 39 HIS B O 1
ATOM 2211 N N . GLY B 1 40 ? 5.082 -11.117 -7.227 1 95.38 40 GLY B N 1
ATOM 2212 C CA . GLY B 1 40 ? 6.484 -10.984 -6.855 1 95.38 40 GLY B CA 1
ATOM 2213 C C . GLY B 1 40 ? 7.07 -9.633 -7.227 1 95.38 40 GLY B C 1
ATOM 2214 O O . GLY B 1 40 ? 6.363 -8.625 -7.227 1 95.38 40 GLY B O 1
ATOM 2215 N N . GLY B 1 41 ? 8.406 -9.609 -7.367 1 95.69 41 GLY B N 1
ATOM 2216 C CA . GLY B 1 41 ? 9.094 -8.383 -7.738 1 95.69 41 GLY B CA 1
ATOM 2217 C C . GLY B 1 41 ? 10.602 -8.484 -7.609 1 95.69 41 GLY B C 1
ATOM 2218 O O . GLY B 1 41 ? 11.297 -7.465 -7.562 1 95.69 41 GLY B O 1
ATOM 2219 N N . GLY B 1 42 ? 11.086 -9.664 -7.57 1 94.94 42 GLY B N 1
ATOM 2220 C CA . GLY B 1 42 ? 12.484 -9.914 -7.258 1 94.94 42 GLY B CA 1
ATOM 2221 C C . GLY B 1 42 ? 13.438 -9.297 -8.266 1 94.94 42 GLY B C 1
ATOM 2222 O O . GLY B 1 42 ? 14.516 -8.82 -7.895 1 94.94 42 GLY B O 1
ATOM 2223 N N . ARG B 1 43 ? 13.086 -9.297 -9.523 1 93.69 43 ARG B N 1
ATOM 2224 C CA . ARG B 1 43 ? 13.953 -8.734 -10.555 1 93.69 43 ARG B CA 1
ATOM 2225 C C . ARG B 1 43 ? 14.117 -7.234 -10.375 1 93.69 43 ARG B C 1
ATOM 2227 O O . ARG B 1 43 ? 15.234 -6.711 -10.453 1 93.69 43 ARG B O 1
ATOM 2234 N N . SER B 1 44 ? 13.055 -6.586 -10.133 1 96.31 44 SER B N 1
ATOM 2235 C CA . SER B 1 44 ? 13.102 -5.148 -9.898 1 96.31 44 SER B CA 1
ATOM 2236 C C . SER B 1 44 ? 13.867 -4.824 -8.617 1 96.31 44 SER B C 1
ATOM 2238 O O . SER B 1 44 ? 14.602 -3.836 -8.555 1 96.31 44 SER B O 1
ATOM 2240 N N . ALA B 1 45 ? 13.625 -5.652 -7.574 1 97.44 45 ALA B N 1
ATOM 2241 C CA . ALA B 1 45 ? 14.359 -5.461 -6.324 1 97.44 45 ALA B CA 1
ATOM 2242 C C . ALA B 1 45 ? 15.867 -5.613 -6.539 1 97.44 45 ALA B C 1
ATOM 2244 O O . ALA B 1 45 ? 16.656 -4.816 -6.027 1 97.44 45 ALA B O 1
ATOM 2245 N N . THR B 1 46 ? 16.25 -6.617 -7.309 1 97.06 46 THR B N 1
ATOM 2246 C CA . THR B 1 46 ? 17.641 -6.859 -7.613 1 97.06 46 THR B CA 1
ATOM 2247 C C . THR B 1 46 ? 18.234 -5.691 -8.406 1 97.06 46 THR B C 1
ATOM 2249 O O . THR B 1 46 ? 19.359 -5.25 -8.125 1 97.06 46 THR B O 1
ATOM 2252 N N . ARG B 1 47 ? 17.5 -5.25 -9.383 1 96.69 47 ARG B N 1
ATOM 2253 C CA . ARG B 1 47 ? 17.953 -4.125 -10.203 1 96.69 47 ARG B CA 1
ATOM 2254 C C . ARG B 1 47 ? 18.156 -2.877 -9.352 1 96.69 47 ARG B C 1
ATOM 2256 O O . ARG B 1 47 ? 19.188 -2.201 -9.469 1 96.69 47 ARG B O 1
ATOM 2263 N N . LEU B 1 48 ? 17.188 -2.537 -8.516 1 97.88 48 LEU B N 1
ATOM 2264 C CA . LEU B 1 48 ? 17.312 -1.362 -7.656 1 97.88 48 LEU B CA 1
ATOM 2265 C C . LEU B 1 48 ? 18.484 -1.513 -6.691 1 97.88 48 LEU B C 1
ATOM 2267 O O . LEU B 1 48 ? 19.234 -0.563 -6.469 1 97.88 48 LEU B O 1
ATOM 2271 N N . ALA B 1 49 ? 18.578 -2.67 -6.055 1 98.12 49 ALA B N 1
ATOM 2272 C CA . ALA B 1 49 ? 19.688 -2.93 -5.137 1 98.12 49 ALA B CA 1
ATOM 2273 C C . ALA B 1 49 ? 21.031 -2.682 -5.816 1 98.12 49 ALA B C 1
ATOM 2275 O O . ALA B 1 49 ? 21.906 -2.027 -5.25 1 98.12 49 ALA B O 1
ATOM 2276 N N . ALA B 1 50 ? 21.141 -3.182 -7.016 1 97.81 50 ALA B N 1
ATOM 2277 C CA . ALA B 1 50 ? 22.375 -3.014 -7.777 1 97.81 50 ALA B CA 1
ATOM 2278 C C . ALA B 1 50 ? 22.656 -1.536 -8.031 1 97.81 50 ALA B C 1
ATOM 2280 O O . ALA B 1 50 ? 23.812 -1.093 -7.902 1 97.81 50 ALA B O 1
ATOM 2281 N N . GLN B 1 51 ? 21.688 -0.774 -8.406 1 97.62 51 GLN B N 1
ATOM 2282 C CA . GLN B 1 51 ? 21.828 0.655 -8.664 1 97.62 51 GLN B CA 1
ATOM 2283 C C . GLN B 1 51 ? 22.266 1.401 -7.406 1 97.62 51 GLN B C 1
ATOM 2285 O O . GLN B 1 51 ? 22.938 2.432 -7.488 1 97.62 51 GLN B O 1
ATOM 2290 N N . LEU B 1 52 ? 21.906 0.848 -6.27 1 97.75 52 LEU B N 1
ATOM 2291 C CA . LEU B 1 52 ? 22.234 1.482 -4.996 1 97.75 52 LEU B CA 1
ATOM 2292 C C . LEU B 1 52 ? 23.547 0.946 -4.434 1 97.75 52 LEU B C 1
ATOM 2294 O O . LEU B 1 52 ? 23.938 1.303 -3.322 1 97.75 52 LEU B O 1
ATOM 2298 N N . GLY B 1 53 ? 24.109 0.012 -5.082 1 96.88 53 GLY B N 1
ATOM 2299 C CA . GLY B 1 53 ? 25.359 -0.576 -4.648 1 96.88 53 GLY B CA 1
ATOM 2300 C C . GLY B 1 53 ? 25.188 -1.67 -3.615 1 96.88 53 GLY B C 1
ATOM 2301 O O . GLY B 1 53 ? 26.109 -1.971 -2.857 1 96.88 53 GLY B O 1
ATOM 2302 N N . ILE B 1 54 ? 24.031 -2.189 -3.541 1 97.06 54 ILE B N 1
ATOM 2303 C CA . ILE B 1 54 ? 23.734 -3.258 -2.596 1 97.06 54 ILE B CA 1
ATOM 2304 C C . ILE B 1 54 ? 23.812 -4.609 -3.305 1 97.06 54 ILE B C 1
ATOM 2306 O O . ILE B 1 54 ? 23.141 -4.824 -4.312 1 97.06 54 ILE B O 1
ATOM 2310 N N . GLU B 1 55 ? 24.594 -5.52 -2.822 1 95.75 55 GLU B N 1
ATOM 2311 C CA . GLU B 1 55 ? 24.719 -6.844 -3.418 1 95.75 55 GLU B CA 1
ATOM 2312 C C . GLU B 1 55 ? 23.562 -7.75 -3.018 1 95.75 55 GLU B C 1
ATOM 2314 O O . GLU B 1 55 ? 23.266 -7.891 -1.831 1 95.75 55 GLU B O 1
ATOM 2319 N N . SER B 1 56 ? 22.938 -8.289 -4.02 1 95.06 56 SER B N 1
ATOM 2320 C CA . SER B 1 56 ? 21.875 -9.258 -3.766 1 95.06 56 SER B CA 1
ATOM 2321 C C . SER B 1 56 ? 22.453 -10.656 -3.553 1 95.06 56 SER B C 1
ATOM 2323 O O . SER B 1 56 ? 23.281 -11.117 -4.336 1 95.06 56 SER B O 1
ATOM 2325 N N . LYS B 1 57 ? 22.078 -11.312 -2.451 1 94.12 57 LYS B N 1
ATOM 2326 C CA . LYS B 1 57 ? 22.5 -12.672 -2.141 1 94.12 57 LYS B CA 1
ATOM 2327 C C . LYS B 1 57 ? 21.312 -13.609 -1.983 1 94.12 57 LYS B C 1
ATOM 2329 O O . LYS B 1 57 ? 20.359 -13.289 -1.271 1 94.12 57 LYS B O 1
ATOM 2334 N N . MET B 1 58 ? 21.406 -14.703 -2.736 1 91.81 58 MET B N 1
ATOM 2335 C CA . MET B 1 58 ? 20.391 -15.742 -2.645 1 91.81 58 MET B CA 1
ATOM 2336 C C . MET B 1 58 ? 20.984 -17.031 -2.086 1 91.81 58 MET B C 1
ATOM 2338 O O . MET B 1 58 ? 22.047 -17.469 -2.51 1 91.81 58 MET B O 1
ATOM 2342 N N . VAL B 1 59 ? 20.266 -17.609 -1.105 1 89.69 59 VAL B N 1
ATOM 2343 C CA . VAL B 1 59 ? 20.656 -18.906 -0.554 1 89.69 59 VAL B CA 1
ATOM 2344 C C . VAL B 1 59 ? 19.438 -19.844 -0.544 1 89.69 59 VAL B C 1
ATOM 2346 O O . VAL B 1 59 ? 18.391 -19.5 0.023 1 89.69 59 VAL B O 1
ATOM 2349 N N . ASN B 1 60 ? 19.484 -20.938 -1.229 1 81.88 60 ASN B N 1
ATOM 2350 C CA . ASN B 1 60 ? 18.406 -21.922 -1.332 1 81.88 60 ASN B CA 1
ATOM 2351 C C . ASN B 1 60 ? 17.125 -21.297 -1.858 1 81.88 60 ASN B C 1
ATOM 2353 O O . ASN B 1 60 ? 16.047 -21.5 -1.292 1 81.88 60 ASN B O 1
ATOM 2357 N N . GLY B 1 61 ? 17.297 -20.406 -2.795 1 79.31 61 GLY B N 1
ATOM 2358 C CA . GLY B 1 61 ? 16.156 -19.828 -3.48 1 79.31 61 GLY B CA 1
ATOM 2359 C C . GLY B 1 61 ? 15.516 -18.688 -2.705 1 79.31 61 GLY B C 1
ATOM 2360 O O . GLY B 1 61 ? 14.453 -18.203 -3.088 1 79.31 61 GLY B O 1
ATOM 2361 N N . ARG B 1 62 ? 16.234 -18.359 -1.602 1 88.31 62 ARG B N 1
ATOM 2362 C CA . ARG B 1 62 ? 15.68 -17.297 -0.771 1 88.31 62 ARG B CA 1
ATOM 2363 C C . ARG B 1 62 ? 16.656 -16.125 -0.666 1 88.31 62 ARG B C 1
ATOM 2365 O O . ARG B 1 62 ? 17.859 -16.328 -0.539 1 88.31 62 ARG B O 1
ATOM 2372 N N . ARG B 1 63 ? 16.094 -14.977 -0.742 1 94.19 63 ARG B N 1
ATOM 2373 C CA . ARG B 1 63 ? 16.891 -13.758 -0.655 1 94.19 63 ARG B CA 1
ATOM 2374 C C . ARG B 1 63 ? 17.328 -13.492 0.781 1 94.19 63 ARG B C 1
ATOM 2376 O O . ARG B 1 63 ? 16.516 -13.5 1.7 1 94.19 63 ARG B O 1
ATOM 2383 N N . ILE B 1 64 ? 18.641 -13.328 0.941 1 96.81 64 ILE B N 1
ATOM 2384 C CA . ILE B 1 64 ? 19.109 -12.789 2.209 1 96.81 64 ILE B CA 1
ATOM 2385 C C . ILE B 1 64 ? 18.672 -11.328 2.338 1 96.81 64 ILE B C 1
ATOM 2387 O O . ILE B 1 64 ? 18.891 -10.523 1.426 1 96.81 64 ILE B O 1
ATOM 2391 N N . THR B 1 65 ? 18.047 -11.008 3.398 1 98.25 65 THR B N 1
ATOM 2392 C CA . THR B 1 65 ? 17.453 -9.68 3.541 1 98.25 65 THR B CA 1
ATOM 2393 C C . THR B 1 65 ? 18.031 -8.969 4.766 1 98.25 65 THR B C 1
ATOM 2395 O O . THR B 1 65 ? 17.484 -9.078 5.863 1 98.25 65 THR B O 1
ATOM 2398 N N . ASP B 1 66 ? 19.078 -8.227 4.613 1 97.81 66 ASP B N 1
ATOM 2399 C CA . ASP B 1 66 ? 19.547 -7.348 5.684 1 97.81 66 ASP B CA 1
ATOM 2400 C C . ASP B 1 66 ? 18.734 -6.051 5.723 1 97.81 66 ASP B C 1
ATOM 2402 O O . ASP B 1 66 ? 17.734 -5.918 5.023 1 97.81 66 ASP B O 1
ATOM 2406 N N . ALA B 1 67 ? 19.156 -5.125 6.555 1 97.12 67 ALA B N 1
ATOM 2407 C CA . ALA B 1 67 ? 18.375 -3.902 6.773 1 97.12 67 ALA B CA 1
ATOM 2408 C C . ALA B 1 67 ? 18.25 -3.098 5.484 1 97.12 67 ALA B C 1
ATOM 2410 O O . ALA B 1 67 ? 17.172 -2.584 5.168 1 97.12 67 ALA B O 1
ATOM 2411 N N . GLU B 1 68 ? 19.328 -2.947 4.746 1 97.56 68 GLU B N 1
ATOM 2412 C CA . GLU B 1 68 ? 19.312 -2.197 3.496 1 97.56 68 GLU B CA 1
ATOM 2413 C C . GLU B 1 68 ? 18.469 -2.895 2.443 1 97.56 68 GLU B C 1
ATOM 2415 O O . GLU B 1 68 ? 17.719 -2.244 1.714 1 97.56 68 GLU B O 1
ATOM 2420 N N . THR B 1 69 ? 18.578 -4.223 2.373 1 98.38 69 THR B N 1
ATOM 2421 C CA . THR B 1 69 ? 17.781 -5.008 1.438 1 98.38 69 THR B CA 1
ATOM 2422 C C . THR B 1 69 ? 16.297 -4.918 1.791 1 98.38 69 THR B C 1
ATOM 2424 O O . THR B 1 69 ? 15.445 -4.902 0.903 1 98.38 69 THR B O 1
ATOM 2427 N N . LEU B 1 70 ? 16.016 -4.863 3.045 1 98.62 70 LEU B N 1
ATOM 2428 C CA . LEU B 1 70 ? 14.633 -4.742 3.475 1 98.62 70 LEU B CA 1
ATOM 2429 C C . LEU B 1 70 ? 14.016 -3.447 2.957 1 98.62 70 LEU B C 1
ATOM 2431 O O . LEU B 1 70 ? 12.859 -3.436 2.518 1 98.62 70 LEU B O 1
ATOM 2435 N N . LYS B 1 71 ? 14.766 -2.357 3.045 1 98.44 71 LYS B N 1
ATOM 2436 C CA . LYS B 1 71 ? 14.281 -1.09 2.504 1 98.44 71 LYS B CA 1
ATOM 2437 C C . LYS B 1 71 ? 13.969 -1.211 1.014 1 98.44 71 LYS B C 1
ATOM 2439 O O . LYS B 1 71 ? 12.93 -0.745 0.549 1 98.44 71 LYS B O 1
ATOM 2444 N N . VAL B 1 72 ? 14.867 -1.902 0.316 1 98.69 72 VAL B N 1
ATOM 2445 C CA . VAL B 1 72 ? 14.742 -2.064 -1.129 1 98.69 72 VAL B CA 1
ATOM 2446 C C . VAL B 1 72 ? 13.477 -2.854 -1.456 1 98.69 72 VAL B C 1
ATOM 2448 O O . VAL B 1 72 ? 12.664 -2.418 -2.271 1 98.69 72 VAL B O 1
ATOM 2451 N N . VAL B 1 73 ? 13.281 -3.967 -0.786 1 98.69 73 VAL B N 1
ATOM 2452 C CA . VAL B 1 73 ? 12.156 -4.82 -1.141 1 98.69 73 VAL B CA 1
ATOM 2453 C C . VAL B 1 73 ? 10.844 -4.164 -0.7 1 98.69 73 VAL B C 1
ATOM 2455 O O . VAL B 1 73 ? 9.812 -4.316 -1.357 1 98.69 73 VAL B O 1
ATOM 2458 N N . THR B 1 74 ? 10.859 -3.426 0.408 1 98.88 74 THR B N 1
ATOM 2459 C CA . THR B 1 74 ? 9.672 -2.705 0.842 1 98.88 74 THR B CA 1
ATOM 2460 C C . THR B 1 74 ? 9.281 -1.638 -0.177 1 98.88 74 THR B C 1
ATOM 2462 O O . THR B 1 74 ? 8.102 -1.483 -0.503 1 98.88 74 THR B O 1
ATOM 2465 N N . MET B 1 75 ? 10.258 -0.958 -0.727 1 98.81 75 MET B N 1
ATOM 2466 C CA . MET B 1 75 ? 10.039 0.062 -1.748 1 98.81 75 MET B CA 1
ATOM 2467 C C . MET B 1 75 ? 9.508 -0.562 -3.035 1 98.81 75 MET B C 1
ATOM 2469 O O . MET B 1 75 ? 8.523 -0.085 -3.6 1 98.81 75 MET B O 1
ATOM 2473 N N . VAL B 1 76 ? 10.102 -1.629 -3.414 1 98.69 76 VAL B N 1
ATOM 2474 C CA . VAL B 1 76 ? 9.805 -2.209 -4.719 1 98.69 76 VAL B CA 1
ATOM 2475 C C . VAL B 1 76 ? 8.5 -3.008 -4.641 1 98.69 76 VAL B C 1
ATOM 2477 O O . VAL B 1 76 ? 7.574 -2.775 -5.422 1 98.69 76 VAL B O 1
ATOM 2480 N N . TYR B 1 77 ? 8.383 -3.936 -3.648 1 98.75 77 TYR B N 1
ATOM 2481 C CA . TYR B 1 77 ? 7.23 -4.82 -3.568 1 98.75 77 TYR B CA 1
ATOM 2482 C C . TYR B 1 77 ? 5.992 -4.059 -3.107 1 98.75 77 TYR B C 1
ATOM 2484 O O . TYR B 1 77 ? 4.934 -4.145 -3.732 1 98.75 77 TYR B O 1
ATOM 2492 N N . GLY B 1 78 ? 6.141 -3.293 -2.016 1 98.69 78 GLY B N 1
ATOM 2493 C CA . GLY B 1 78 ? 5.008 -2.607 -1.411 1 98.69 78 GLY B CA 1
ATOM 2494 C C . GLY B 1 78 ? 4.633 -1.324 -2.129 1 98.69 78 GLY B C 1
ATOM 2495 O O . GLY B 1 78 ? 3.516 -0.827 -1.981 1 98.69 78 GLY B O 1
ATOM 2496 N N . GLY B 1 79 ? 5.578 -0.778 -2.836 1 98.62 79 GLY B N 1
ATOM 2497 C CA . GLY B 1 79 ? 5.375 0.474 -3.547 1 98.62 79 GLY B CA 1
ATOM 24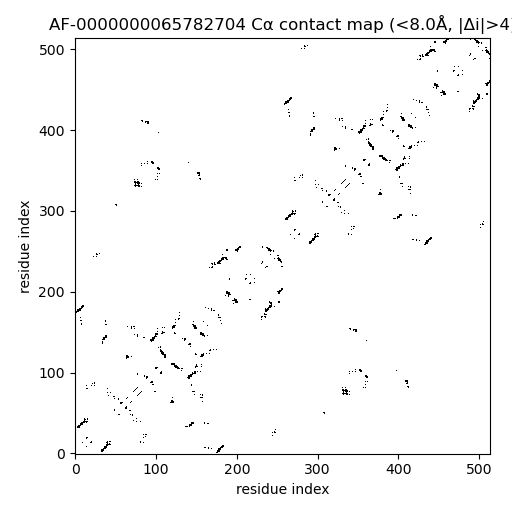98 C C . GLY B 1 79 ? 5.246 0.293 -5.047 1 98.62 79 GLY B C 1
ATOM 2499 O O . GLY B 1 79 ? 4.141 0.104 -5.562 1 98.62 79 GLY B O 1
ATOM 2500 N N . LEU B 1 80 ? 6.355 0.173 -5.734 1 98.44 80 LEU B N 1
ATOM 2501 C CA . LEU B 1 80 ? 6.441 0.268 -7.191 1 98.44 80 LEU B CA 1
ATOM 2502 C C . LEU B 1 80 ? 5.57 -0.793 -7.855 1 98.44 80 LEU B C 1
ATOM 2504 O O . LEU B 1 80 ? 4.625 -0.464 -8.57 1 98.44 80 LEU B O 1
ATOM 2508 N N . VAL B 1 81 ? 5.824 -2.025 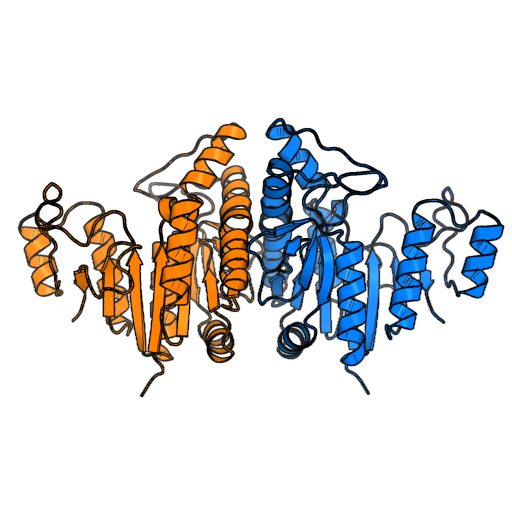-7.582 1 98.31 81 VAL B N 1
ATOM 2509 C CA . VAL B 1 81 ? 5.152 -3.107 -8.297 1 98.31 81 VAL B CA 1
ATOM 2510 C C . VAL B 1 81 ? 3.686 -3.172 -7.883 1 98.31 81 VAL B C 1
ATOM 2512 O O . VAL B 1 81 ? 2.793 -3.17 -8.734 1 98.31 81 VAL B O 1
ATOM 2515 N N . ASN B 1 82 ? 3.439 -3.191 -6.605 1 98.75 82 ASN B N 1
ATOM 2516 C CA . ASN B 1 82 ? 2.092 -3.354 -6.07 1 98.75 82 ASN B CA 1
ATOM 2517 C C . ASN B 1 82 ? 1.16 -2.246 -6.551 1 98.75 82 ASN B C 1
ATOM 2519 O O . ASN B 1 82 ? 0.062 -2.52 -7.039 1 98.75 82 ASN B O 1
ATOM 2523 N N . LYS B 1 83 ? 1.614 -0.989 -6.434 1 98.75 83 LYS B N 1
ATOM 2524 C CA . LYS B 1 83 ? 0.721 0.131 -6.719 1 98.75 83 LYS B CA 1
ATOM 2525 C C . LYS B 1 83 ? 0.495 0.284 -8.219 1 98.75 83 LYS B C 1
ATOM 2527 O O . LYS B 1 83 ? -0.577 0.716 -8.648 1 98.75 83 LYS B O 1
ATOM 2532 N N . ASN B 1 84 ? 1.469 -0.136 -9.023 1 98.19 84 ASN B N 1
ATOM 2533 C CA . ASN B 1 84 ? 1.245 -0.15 -10.469 1 98.19 84 ASN B CA 1
ATOM 2534 C C . ASN B 1 84 ? 0.199 -1.188 -10.859 1 98.19 84 ASN B C 1
ATOM 2536 O O . ASN B 1 84 ? -0.615 -0.946 -11.758 1 98.19 84 ASN B O 1
ATOM 2540 N N . ILE B 1 85 ? 0.26 -2.324 -10.211 1 98.62 85 ILE B N 1
ATOM 2541 C CA . ILE B 1 85 ? -0.745 -3.352 -10.469 1 98.62 85 ILE B CA 1
ATOM 2542 C C . ILE B 1 85 ? -2.129 -2.824 -10.094 1 98.62 85 ILE B C 1
ATOM 2544 O O . ILE B 1 85 ? -3.08 -2.961 -10.867 1 98.62 85 ILE B O 1
ATOM 2548 N N . VAL B 1 86 ? -2.256 -2.197 -8.945 1 98.88 86 VAL B N 1
ATOM 2549 C CA . VAL B 1 86 ? -3.533 -1.694 -8.453 1 98.88 86 VAL B CA 1
ATOM 2550 C C . VAL B 1 86 ? -4.074 -0.632 -9.406 1 98.88 86 VAL B C 1
ATOM 2552 O O . VAL B 1 86 ? -5.25 -0.665 -9.781 1 98.88 86 VAL B O 1
ATOM 2555 N N . ALA B 1 87 ? -3.221 0.305 -9.812 1 98.62 87 ALA B N 1
ATOM 2556 C CA . ALA B 1 87 ? -3.637 1.328 -10.773 1 98.62 87 ALA B CA 1
ATOM 2557 C C . ALA B 1 87 ? -4.102 0.699 -12.078 1 98.62 87 ALA B C 1
ATOM 2559 O O . ALA B 1 87 ? -5.098 1.129 -12.664 1 98.62 87 ALA B O 1
ATOM 2560 N N . GLY B 1 88 ? -3.357 -0.296 -12.523 1 98.31 88 GLY B N 1
ATOM 2561 C CA . GLY B 1 88 ? -3.729 -0.995 -13.742 1 98.31 88 GLY B CA 1
ATOM 2562 C C . GLY B 1 88 ? -5.074 -1.689 -13.648 1 98.31 88 GLY B C 1
ATOM 2563 O O . GLY B 1 88 ? -5.848 -1.691 -14.609 1 98.31 88 GLY B O 1
ATOM 2564 N N . LEU B 1 89 ? -5.305 -2.314 -12.531 1 98.75 89 LEU B N 1
ATOM 2565 C CA . LEU B 1 89 ? -6.582 -2.984 -12.328 1 98.75 89 LEU B CA 1
ATOM 2566 C C . LEU B 1 89 ? -7.727 -1.975 -12.297 1 98.75 89 LEU B C 1
ATOM 2568 O O . LEU B 1 89 ? -8.789 -2.215 -12.875 1 98.75 89 LEU B O 1
ATOM 2572 N N . GLN B 1 90 ? -7.52 -0.832 -11.609 1 98.62 90 GLN B N 1
ATOM 2573 C CA . GLN B 1 90 ? -8.539 0.213 -11.625 1 98.62 90 GLN B CA 1
ATOM 2574 C C . GLN B 1 90 ? -8.883 0.621 -13.055 1 98.62 90 GLN B C 1
ATOM 2576 O O . GLN B 1 90 ? -10.055 0.802 -13.383 1 98.62 90 GLN B O 1
ATOM 2581 N N . ALA B 1 91 ? -7.855 0.743 -13.898 1 98.25 91 ALA B N 1
ATOM 2582 C CA . ALA B 1 91 ? -8.047 1.143 -15.289 1 98.25 91 ALA B CA 1
ATOM 2583 C C . ALA B 1 91 ? -8.914 0.135 -16.031 1 98.25 91 ALA B C 1
ATOM 2585 O O . ALA B 1 91 ? -9.57 0.482 -17.016 1 98.25 91 ALA B O 1
ATOM 2586 N N . LYS B 1 92 ? -8.945 -1.085 -15.586 1 98 92 LYS B N 1
ATOM 2587 C CA . LYS B 1 92 ? -9.711 -2.15 -16.219 1 98 92 LYS B CA 1
ATOM 2588 C C . LYS B 1 92 ? -11.07 -2.332 -15.547 1 98 92 LYS B C 1
ATOM 2590 O O . LYS B 1 92 ? -11.789 -3.289 -15.836 1 98 92 LYS B O 1
ATOM 2595 N N . GLY B 1 93 ? -11.367 -1.486 -14.609 1 97.31 93 GLY B N 1
ATOM 2596 C CA . GLY B 1 93 ? -12.656 -1.518 -13.945 1 97.31 93 GLY B CA 1
ATOM 2597 C C . GLY B 1 93 ? -12.711 -2.504 -12.789 1 97.31 93 GLY B C 1
ATOM 2598 O O . GLY B 1 93 ? -13.797 -2.836 -12.297 1 97.31 93 GLY B O 1
ATOM 2599 N N . VAL B 1 94 ? -11.609 -3.014 -12.367 1 98.38 94 VAL B N 1
ATOM 2600 C CA . VAL B 1 94 ? -11.523 -3.908 -11.211 1 98.38 94 VAL B CA 1
ATOM 2601 C C . VAL B 1 94 ? -11.117 -3.113 -9.977 1 98.38 94 VAL B C 1
ATOM 2603 O O . VAL B 1 94 ? -10 -2.613 -9.883 1 98.38 94 VAL B O 1
ATOM 2606 N N . ASN B 1 95 ? -12.016 -2.936 -9.031 1 98.25 95 ASN B N 1
ATOM 2607 C CA . ASN B 1 95 ? -11.68 -2.23 -7.797 1 98.25 95 ASN B CA 1
ATOM 2608 C C . ASN B 1 95 ? -10.742 -3.051 -6.918 1 98.25 95 ASN B C 1
ATOM 2610 O O . ASN B 1 95 ? -11.141 -4.078 -6.367 1 98.25 95 ASN B O 1
ATOM 2614 N N . ALA B 1 96 ? -9.516 -2.586 -6.785 1 98.81 96 ALA B N 1
ATOM 2615 C CA . ALA B 1 96 ? -8.477 -3.367 -6.113 1 98.81 96 ALA B CA 1
ATOM 2616 C C . ALA B 1 96 ? -7.855 -2.58 -4.965 1 98.81 96 ALA B C 1
ATOM 2618 O O . ALA B 1 96 ? -8.008 -1.357 -4.891 1 98.81 96 ALA B O 1
ATOM 2619 N N . ILE B 1 97 ? -7.215 -3.283 -4.074 1 98.81 97 ILE B N 1
ATOM 2620 C CA . ILE B 1 97 ? -6.461 -2.699 -2.973 1 98.81 97 ILE B CA 1
ATOM 2621 C C . ILE B 1 97 ? -5.125 -3.424 -2.82 1 98.81 97 ILE B C 1
ATOM 2623 O O . ILE B 1 97 ? -5.078 -4.656 -2.799 1 98.81 97 ILE B O 1
ATOM 2627 N N . GLY B 1 98 ? -4.066 -2.631 -2.816 1 98.88 98 GLY B N 1
ATOM 2628 C CA . GLY B 1 98 ? -2.748 -3.188 -2.553 1 98.88 98 GLY B CA 1
ATOM 2629 C C . GLY B 1 98 ? -2.465 -3.373 -1.075 1 98.88 98 GLY B C 1
ATOM 2630 O O . GLY B 1 98 ? -2.607 -2.436 -0.287 1 98.88 98 GLY B O 1
ATOM 2631 N N . LEU B 1 99 ? -1.984 -4.59 -0.698 1 98.88 99 LEU B N 1
ATOM 2632 C CA . LEU B 1 99 ? -1.787 -4.883 0.717 1 98.88 99 LEU B CA 1
ATOM 2633 C C . LEU B 1 99 ? -0.425 -5.527 0.954 1 98.88 99 LEU B C 1
ATOM 2635 O O . LEU B 1 99 ? 0.017 -6.363 0.164 1 98.88 99 LEU B O 1
ATOM 2639 N N . THR B 1 100 ? 0.256 -5.105 1.979 1 98.81 100 THR B N 1
ATOM 2640 C CA . THR B 1 100 ? 1.247 -5.938 2.656 1 98.81 100 THR B CA 1
ATOM 2641 C C . THR B 1 100 ? 0.632 -6.633 3.867 1 98.81 100 THR B C 1
ATOM 2643 O O . THR B 1 100 ? -0.518 -6.367 4.223 1 98.81 100 THR B O 1
ATOM 2646 N N . GLY B 1 101 ? 1.391 -7.531 4.492 1 98.81 101 GLY B N 1
ATOM 2647 C CA . GLY B 1 101 ? 0.9 -8.188 5.691 1 98.81 101 GLY B CA 1
ATOM 2648 C C . GLY B 1 101 ? 0.611 -7.227 6.828 1 98.81 101 GLY B C 1
ATOM 2649 O O . GLY B 1 101 ? -0.196 -7.527 7.711 1 98.81 101 GLY B O 1
ATOM 2650 N N . ALA B 1 102 ? 1.222 -6.051 6.855 1 98.81 102 ALA B N 1
ATOM 2651 C CA . ALA B 1 102 ? 1.029 -5.078 7.926 1 98.81 102 ALA B CA 1
ATOM 2652 C C . ALA B 1 102 ? -0.321 -4.379 7.797 1 98.81 102 ALA B C 1
ATOM 2654 O O . ALA B 1 102 ? -0.895 -3.934 8.797 1 98.81 102 ALA B O 1
ATOM 2655 N N . ASP B 1 103 ? -0.816 -4.211 6.566 1 98.88 103 ASP B N 1
ATOM 2656 C CA . ASP B 1 103 ? -2.086 -3.533 6.324 1 98.88 103 ASP B CA 1
ATOM 2657 C C . ASP B 1 103 ? -3.25 -4.305 6.938 1 98.88 103 ASP B C 1
ATOM 2659 O O . ASP B 1 103 ? -3.482 -5.469 6.594 1 98.88 103 ASP B O 1
ATOM 2663 N N . MET B 1 104 ? -3.924 -3.707 7.875 1 98.25 104 MET B N 1
ATOM 2664 C CA . MET B 1 104 ? -5.039 -4.312 8.602 1 98.25 104 MET B CA 1
ATOM 2665 C C . MET B 1 104 ? -4.582 -5.543 9.375 1 98.25 104 MET B C 1
ATOM 2667 O O . MET B 1 104 ? -5.391 -6.422 9.688 1 98.25 104 MET B O 1
ATOM 2671 N N . ASN B 1 105 ? -3.258 -5.641 9.5 1 98.25 105 ASN B N 1
ATOM 2672 C CA . ASN B 1 105 ? -2.695 -6.762 10.242 1 98.25 105 ASN B CA 1
ATOM 2673 C C . ASN B 1 105 ? -3.066 -8.102 9.602 1 98.25 105 ASN B C 1
ATOM 2675 O O . ASN B 1 105 ? -3.387 -9.062 10.305 1 98.25 105 ASN B O 1
ATOM 2679 N N . VAL B 1 106 ? -3.016 -8.234 8.305 1 98.44 106 VAL B N 1
ATOM 2680 C CA . VAL B 1 106 ? -3.623 -9.367 7.613 1 98.44 106 VAL B CA 1
ATOM 2681 C C . VAL B 1 106 ? -2.68 -10.562 7.66 1 98.44 106 VAL B C 1
ATOM 2683 O O . VAL B 1 106 ? -3.125 -11.711 7.605 1 98.44 106 VAL B O 1
ATOM 2686 N N . ILE B 1 107 ? -1.369 -10.312 7.684 1 98.81 107 ILE B N 1
ATOM 2687 C CA . ILE B 1 107 ? -0.432 -11.422 7.805 1 98.81 107 ILE B CA 1
ATOM 2688 C C . ILE B 1 107 ? 0.655 -11.078 8.82 1 98.81 107 ILE B C 1
ATOM 2690 O O . ILE B 1 107 ? 1.52 -10.242 8.547 1 98.81 107 ILE B O 1
ATOM 2694 N N . ARG B 1 108 ? 0.653 -11.766 9.906 1 98.56 108 ARG B N 1
ATOM 2695 C CA . ARG B 1 108 ? 1.677 -11.664 10.938 1 98.56 108 ARG B CA 1
ATOM 2696 C C . ARG B 1 108 ? 2.723 -12.766 10.781 1 98.56 108 ARG B C 1
ATOM 2698 O O . ARG B 1 108 ? 2.383 -13.914 10.492 1 98.56 108 ARG B O 1
ATOM 2705 N N . SER B 1 109 ? 3.998 -12.352 10.867 1 98.69 109 SER B N 1
ATOM 2706 C CA . SER B 1 109 ? 5.109 -13.297 10.75 1 98.69 109 SER B CA 1
ATOM 2707 C C . SER B 1 109 ? 6.117 -13.094 11.883 1 98.69 109 SER B C 1
ATOM 2709 O O . SER B 1 109 ? 6.066 -12.094 12.594 1 98.69 109 SER B O 1
ATOM 2711 N N . VAL B 1 110 ? 6.941 -14.055 12.07 1 98.38 110 VAL B N 1
ATOM 2712 C CA . VAL B 1 110 ? 8.133 -13.93 12.906 1 98.38 110 VAL B CA 1
ATOM 2713 C C . VAL B 1 110 ? 9.383 -13.984 12.039 1 98.38 110 VAL B C 1
ATOM 2715 O O . VAL B 1 110 ? 9.391 -14.625 10.984 1 98.38 110 VAL B O 1
ATOM 2718 N N . LYS B 1 111 ? 10.328 -13.242 12.5 1 98 111 LYS B N 1
ATOM 2719 C CA . LYS B 1 111 ? 11.609 -13.352 11.805 1 98 111 LYS B CA 1
ATOM 2720 C C . LYS B 1 111 ? 12.102 -14.797 11.789 1 98 111 LYS B C 1
ATOM 2722 O O . LYS B 1 111 ? 12.109 -15.461 12.828 1 98 111 LYS B O 1
ATOM 2727 N N . ARG B 1 112 ? 12.453 -15.281 10.602 1 97.44 112 ARG B N 1
ATOM 2728 C CA . ARG B 1 112 ? 12.945 -16.656 10.492 1 97.44 112 ARG B CA 1
ATOM 2729 C C . ARG B 1 112 ? 14.148 -16.875 11.398 1 97.44 112 ARG B C 1
ATOM 2731 O O . ARG B 1 112 ? 15.133 -16.141 11.344 1 97.44 112 ARG B O 1
ATOM 2738 N N . PRO B 1 113 ? 14.102 -17.859 12.305 1 96.56 113 PRO B N 1
ATOM 2739 C CA . PRO B 1 113 ? 15.234 -18.125 13.195 1 96.56 113 PRO B CA 1
ATOM 2740 C C . PRO B 1 113 ? 16.516 -18.469 12.438 1 96.56 113 PRO B C 1
ATOM 2742 O O . PRO B 1 113 ? 16.453 -19.125 11.391 1 96.56 113 PRO B O 1
ATOM 2745 N N . VAL B 1 114 ? 17.656 -18.078 13.07 1 95.56 114 VAL B N 1
ATOM 2746 C CA . VAL B 1 114 ? 18.953 -18.375 12.477 1 95.56 114 VAL B CA 1
ATOM 2747 C C . VAL B 1 114 ? 19.312 -19.844 12.711 1 95.56 114 VAL B C 1
ATOM 2749 O O . VAL B 1 114 ? 19.328 -20.297 13.859 1 95.56 114 VAL B O 1
ATOM 2752 N N . LYS B 1 115 ? 19.547 -20.578 11.695 1 94.56 115 LYS B N 1
ATOM 2753 C CA . LYS B 1 115 ? 20.109 -21.922 11.758 1 94.56 115 LYS B CA 1
ATOM 2754 C C . LYS B 1 115 ? 21.438 -21.984 11.016 1 94.56 115 LYS B C 1
ATOM 2756 O O . LYS B 1 115 ? 22.375 -21.266 11.352 1 94.56 115 LYS B O 1
ATOM 2761 N N . ASP B 1 116 ? 21.453 -22.656 9.906 1 92 116 ASP B N 1
ATOM 2762 C CA . ASP B 1 116 ? 22.688 -22.719 9.109 1 92 116 ASP B CA 1
ATOM 2763 C C . ASP B 1 116 ? 22.906 -21.406 8.344 1 92 116 ASP B C 1
ATOM 2765 O O . ASP B 1 116 ? 24.047 -21.031 8.086 1 92 116 ASP B O 1
ATOM 2769 N N . VAL B 1 117 ? 21.781 -20.812 8.117 1 94 117 VAL B N 1
ATOM 2770 C CA . VAL B 1 117 ? 21.844 -19.562 7.367 1 94 117 VAL B CA 1
ATOM 2771 C C . VAL B 1 117 ? 21.062 -18.484 8.117 1 94 117 VAL B C 1
ATOM 2773 O O . VAL B 1 117 ? 19.984 -18.734 8.633 1 94 117 VAL B O 1
ATOM 2776 N N . ASP B 1 118 ? 21.688 -17.297 8.273 1 96.5 118 ASP B N 1
ATOM 2777 C CA . ASP B 1 118 ? 20.969 -16.109 8.734 1 96.5 118 ASP B CA 1
ATOM 2778 C C . ASP B 1 118 ? 20.359 -15.352 7.566 1 96.5 118 ASP B C 1
ATOM 2780 O O . ASP B 1 118 ? 21.047 -14.586 6.883 1 96.5 118 ASP B O 1
ATOM 2784 N N . TYR B 1 119 ? 19.062 -15.453 7.395 1 97.06 119 TYR B N 1
ATOM 2785 C CA . TYR B 1 119 ? 18.391 -14.836 6.262 1 97.06 119 TYR B CA 1
ATOM 2786 C C . TYR B 1 119 ? 18.047 -13.375 6.555 1 97.06 119 TYR B C 1
ATOM 2788 O O . TYR B 1 119 ? 17.578 -12.656 5.676 1 97.06 119 TYR B O 1
ATOM 2796 N N . GLY B 1 120 ? 18.281 -12.938 7.777 1 97.81 120 GLY B N 1
ATOM 2797 C CA . GLY B 1 120 ? 17.984 -11.562 8.141 1 97.81 120 GLY B CA 1
ATOM 2798 C C . GLY B 1 120 ? 16.5 -11.305 8.359 1 97.81 120 GLY B C 1
ATOM 2799 O O . GLY B 1 120 ? 15.836 -12.047 9.078 1 97.81 120 GLY B O 1
ATOM 2800 N N . PHE B 1 121 ? 15.969 -10.281 7.773 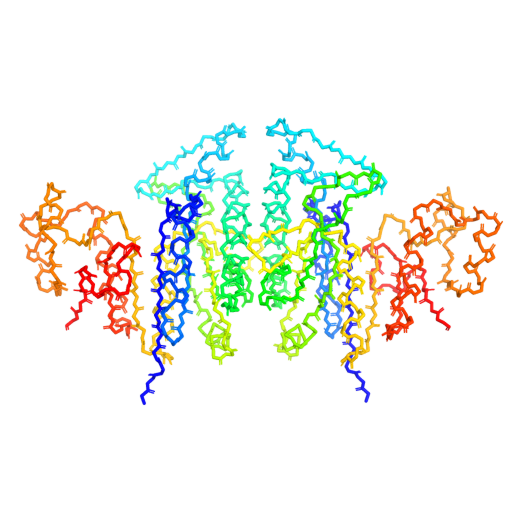1 98.38 121 PHE B N 1
ATOM 2801 C CA . PHE B 1 121 ? 14.594 -9.844 7.965 1 98.38 121 PHE B CA 1
ATOM 2802 C C . PHE B 1 121 ? 13.648 -10.594 7.039 1 98.38 121 PHE B C 1
ATOM 2804 O O . PHE B 1 121 ? 12.922 -9.984 6.254 1 98.38 121 PHE B O 1
ATOM 2811 N N . VAL B 1 122 ? 13.664 -11.859 7.18 1 98.31 122 VAL B N 1
ATOM 2812 C CA . VAL B 1 122 ? 12.766 -12.758 6.453 1 98.31 122 VAL B CA 1
ATOM 2813 C C . VAL B 1 122 ? 11.695 -13.289 7.398 1 98.31 122 VAL B C 1
ATOM 2815 O O . VAL B 1 122 ? 11.984 -13.609 8.555 1 98.31 122 VAL B O 1
ATOM 2818 N N . GLY B 1 123 ? 10.469 -13.359 6.918 1 98.12 123 GLY B N 1
ATOM 2819 C CA . GLY B 1 123 ? 9.367 -13.711 7.801 1 98.12 123 GLY B CA 1
ATOM 2820 C C . GLY B 1 123 ? 8.852 -15.117 7.574 1 98.12 123 GLY B C 1
ATOM 2821 O O . GLY B 1 123 ? 8.688 -15.547 6.43 1 98.12 123 GLY B O 1
ATOM 2822 N N . ASP B 1 124 ? 8.625 -15.859 8.633 1 97.75 124 ASP B N 1
ATOM 2823 C CA . ASP B 1 124 ? 7.812 -17.078 8.664 1 97.75 124 ASP B CA 1
ATOM 2824 C C . ASP B 1 124 ? 6.398 -16.781 9.148 1 97.75 124 ASP B C 1
ATOM 2826 O O . ASP B 1 124 ? 6.207 -16.297 10.273 1 97.75 124 ASP B O 1
ATOM 2830 N N . VAL B 1 125 ? 5.449 -17.078 8.297 1 98 125 VAL B N 1
ATOM 2831 C CA . VAL B 1 125 ? 4.07 -16.688 8.555 1 98 125 VAL B CA 1
ATOM 2832 C C . VAL B 1 125 ? 3.545 -17.406 9.789 1 98 125 VAL B C 1
ATOM 2834 O O . VAL B 1 125 ? 3.717 -18.625 9.93 1 98 125 VAL B O 1
ATOM 2837 N N . GLU B 1 126 ? 2.898 -16.641 10.641 1 97.94 126 GLU B N 1
ATOM 2838 C CA . GLU B 1 126 ? 2.268 -17.188 11.836 1 97.94 126 GLU B CA 1
ATOM 2839 C C . GLU B 1 126 ? 0.748 -17.203 11.703 1 97.94 126 GLU B C 1
ATOM 2841 O O . GLU B 1 126 ? 0.095 -18.172 12.109 1 97.94 126 GLU B O 1
ATOM 2846 N N . LYS B 1 127 ? 0.273 -16.203 11.141 1 97.38 127 LYS B N 1
ATOM 2847 C CA . LYS B 1 127 ? -1.18 -16.062 11.117 1 97.38 127 LYS B CA 1
ATOM 2848 C C . LYS B 1 127 ? -1.626 -15.18 9.953 1 97.38 127 LYS B C 1
ATOM 2850 O O . LYS B 1 127 ? -0.996 -14.164 9.656 1 97.38 127 LYS B O 1
ATOM 2855 N N . VAL B 1 128 ? -2.734 -15.609 9.336 1 98.38 128 VAL B N 1
ATOM 2856 C CA . VAL B 1 128 ? -3.418 -14.82 8.32 1 98.38 128 VAL B CA 1
ATOM 2857 C C . VAL B 1 128 ? -4.82 -14.453 8.805 1 98.38 128 VAL B C 1
ATOM 2859 O O . VAL B 1 128 ? -5.562 -15.312 9.281 1 98.38 128 VAL B O 1
ATOM 2862 N N . ASN B 1 129 ? -5.133 -13.219 8.797 1 97.81 129 ASN B N 1
ATOM 2863 C CA . ASN B 1 129 ? -6.465 -12.758 9.164 1 97.81 129 ASN B CA 1
ATOM 2864 C C . ASN B 1 129 ? -7.461 -12.945 8.023 1 97.81 129 ASN B C 1
ATOM 2866 O O . ASN B 1 129 ? -7.746 -12 7.285 1 97.81 129 ASN B O 1
ATOM 2870 N N . ALA B 1 130 ? -8.047 -14.078 7.961 1 98.06 130 ALA B N 1
ATOM 2871 C CA . ALA B 1 130 ? -8.953 -14.43 6.871 1 98.06 130 ALA B CA 1
ATOM 2872 C C . ALA B 1 130 ? -10.227 -13.586 6.922 1 98.06 130 ALA B C 1
ATOM 2874 O O . ALA B 1 130 ? -10.82 -13.273 5.883 1 98.06 130 ALA B O 1
ATOM 2875 N N . GLY B 1 131 ? -10.625 -13.203 8.117 1 97.25 131 GLY B N 1
ATOM 2876 C CA . GLY B 1 131 ? -11.844 -12.438 8.273 1 97.25 131 GLY B CA 1
ATOM 2877 C C . GLY B 1 131 ? -11.82 -11.109 7.539 1 97.25 131 GLY B C 1
ATOM 2878 O O . GLY B 1 131 ? -12.758 -10.781 6.809 1 97.25 131 GLY B O 1
ATOM 2879 N N . PHE B 1 132 ? -10.766 -10.398 7.695 1 95.56 132 PHE B N 1
ATOM 2880 C CA . PHE B 1 132 ? -10.641 -9.094 7.055 1 95.56 132 PHE B CA 1
ATOM 2881 C C . PHE B 1 132 ? -10.562 -9.242 5.539 1 95.56 132 PHE B C 1
ATOM 2883 O O . PHE B 1 132 ? -11.203 -8.484 4.805 1 95.56 132 PHE B O 1
ATOM 2890 N N . LEU B 1 133 ? -9.805 -10.188 5.078 1 97.94 133 LEU B N 1
ATOM 2891 C CA . LEU B 1 133 ? -9.695 -10.422 3.643 1 97.94 133 LEU B CA 1
ATOM 2892 C C . LEU B 1 133 ? -11.047 -10.797 3.051 1 97.94 133 LEU B C 1
ATOM 2894 O O . LEU B 1 133 ? -11.43 -10.289 1.994 1 97.94 133 LEU B O 1
ATOM 2898 N N . ALA B 1 134 ? -11.742 -11.656 3.768 1 98.25 134 ALA B N 1
ATOM 2899 C CA . ALA B 1 134 ? -13.055 -12.094 3.303 1 98.25 134 ALA B CA 1
ATOM 2900 C C . ALA B 1 134 ? -14.023 -10.914 3.219 1 98.25 134 ALA B C 1
ATOM 2902 O O . ALA B 1 134 ? -14.812 -10.812 2.275 1 98.25 134 ALA B O 1
ATOM 2903 N N . ALA B 1 135 ? -13.969 -10.047 4.207 1 96.12 135 ALA B N 1
ATOM 2904 C CA . ALA B 1 135 ? -14.844 -8.875 4.219 1 96.12 135 ALA B CA 1
ATOM 2905 C C . ALA B 1 135 ? -14.586 -7.988 3.002 1 96.12 135 ALA B C 1
ATOM 2907 O O . ALA B 1 135 ? -15.531 -7.523 2.355 1 96.12 135 ALA B O 1
ATOM 2908 N N . LEU B 1 136 ? -13.344 -7.758 2.695 1 96.81 136 LEU B N 1
ATOM 2909 C CA . LEU B 1 136 ? -12.977 -6.969 1.521 1 96.81 136 LEU B CA 1
ATOM 2910 C C . LEU B 1 136 ? -13.492 -7.629 0.245 1 96.81 136 LEU B C 1
ATOM 2912 O O . LEU B 1 136 ? -14.125 -6.973 -0.585 1 96.81 136 LEU B O 1
ATOM 2916 N N . ILE B 1 137 ? -13.219 -8.891 0.167 1 98.12 137 ILE B N 1
ATOM 2917 C CA . ILE B 1 137 ? -13.555 -9.656 -1.028 1 98.12 137 ILE B CA 1
ATOM 2918 C C . ILE B 1 137 ? -15.07 -9.648 -1.239 1 98.12 137 ILE B C 1
ATOM 2920 O O . ILE B 1 137 ? -15.547 -9.414 -2.354 1 98.12 137 ILE B O 1
ATOM 2924 N N . ARG B 1 138 ? -15.781 -9.781 -0.212 1 97.5 138 ARG B N 1
ATOM 2925 C CA . ARG B 1 138 ? -17.234 -9.844 -0.301 1 97.5 138 ARG B CA 1
ATOM 2926 C C . ARG B 1 138 ? -17.828 -8.469 -0.63 1 97.5 138 ARG B C 1
ATOM 2928 O O . ARG B 1 138 ? -18.969 -8.367 -1.062 1 97.5 138 ARG B O 1
ATOM 2935 N N . GLN B 1 139 ? -17.094 -7.434 -0.423 1 95.38 139 GLN B N 1
ATOM 2936 C CA . GLN B 1 139 ? -17.516 -6.09 -0.804 1 95.38 139 GLN B CA 1
ATOM 2937 C C . GLN B 1 139 ? -17.156 -5.789 -2.258 1 95.38 139 GLN B C 1
ATOM 2939 O O . GLN B 1 139 ? -17.344 -4.668 -2.729 1 95.38 139 GLN B O 1
ATOM 2944 N N . GLY B 1 140 ? -16.547 -6.73 -2.932 1 96.19 140 GLY B N 1
ATOM 2945 C CA . GLY B 1 140 ? -16.188 -6.578 -4.332 1 96.19 140 GLY B CA 1
ATOM 2946 C C . GLY B 1 140 ? -14.82 -5.949 -4.539 1 96.19 140 GLY B C 1
ATOM 2947 O O . GLY B 1 140 ? -14.492 -5.516 -5.641 1 96.19 140 GLY B O 1
ATOM 2948 N N . ILE B 1 141 ? -14.062 -5.836 -3.496 1 98.06 141 ILE B N 1
ATOM 2949 C CA . ILE B 1 141 ? -12.719 -5.289 -3.576 1 98.06 141 ILE B CA 1
ATOM 2950 C C . ILE B 1 141 ? -11.711 -6.418 -3.76 1 98.06 141 ILE B C 1
ATOM 2952 O O . ILE B 1 141 ? -11.727 -7.402 -3.016 1 98.06 141 ILE B O 1
ATOM 2956 N N . VAL B 1 142 ? -10.852 -6.336 -4.723 1 98.81 142 VAL B N 1
ATOM 2957 C CA . VAL B 1 142 ? -9.875 -7.375 -5.047 1 98.81 142 VAL B CA 1
ATOM 2958 C C . VAL B 1 142 ? -8.562 -7.094 -4.328 1 98.81 142 VAL B C 1
ATOM 2960 O O . VAL B 1 142 ? -7.887 -6.102 -4.621 1 98.81 142 VAL B O 1
ATOM 2963 N N . PRO B 1 143 ? -8.125 -7.973 -3.402 1 98.88 143 PRO B N 1
ATOM 2964 C CA . PRO B 1 143 ? -6.82 -7.766 -2.76 1 98.88 143 PRO B CA 1
ATOM 2965 C C . PRO B 1 143 ? -5.652 -8.102 -3.682 1 98.88 143 PRO B C 1
ATOM 2967 O O . PRO B 1 143 ? -5.691 -9.102 -4.398 1 98.88 143 PRO B O 1
ATOM 2970 N N . VAL B 1 144 ? -4.715 -7.23 -3.748 1 98.94 144 VAL B N 1
ATOM 2971 C CA . VAL B 1 144 ? -3.422 -7.449 -4.395 1 98.94 144 VAL B CA 1
ATOM 2972 C C . VAL B 1 144 ? -2.316 -7.477 -3.34 1 98.94 144 VAL B C 1
ATOM 2974 O O . VAL B 1 144 ? -1.933 -6.438 -2.803 1 98.94 144 VAL B O 1
ATOM 2977 N N . MET B 1 145 ? -1.736 -8.633 -3.121 1 98.81 145 MET B N 1
ATOM 2978 C CA . MET B 1 145 ? -0.849 -8.836 -1.979 1 98.81 145 MET B CA 1
ATOM 2979 C C . MET B 1 145 ? 0.613 -8.797 -2.414 1 98.81 145 MET B C 1
ATOM 2981 O O . MET B 1 145 ? 0.997 -9.469 -3.373 1 98.81 145 MET B O 1
ATOM 2985 N N . ALA B 1 146 ? 1.354 -7.988 -1.703 1 98.75 146 ALA B N 1
ATOM 2986 C CA . ALA B 1 146 ? 2.803 -7.941 -1.881 1 98.75 146 ALA B CA 1
ATOM 2987 C C . ALA B 1 146 ? 3.5 -8.953 -0.978 1 98.75 146 ALA B C 1
ATOM 2989 O O . ALA B 1 146 ? 2.955 -9.352 0.054 1 98.75 146 ALA B O 1
ATOM 2990 N N . PRO B 1 147 ? 4.664 -9.406 -1.333 1 97.94 147 PRO B N 1
ATOM 2991 C CA . PRO B 1 147 ? 5.398 -10.406 -0.551 1 97.94 147 PRO B CA 1
ATOM 2992 C C . PRO B 1 147 ? 6.109 -9.797 0.66 1 97.94 147 PRO B C 1
ATOM 2994 O O . PRO B 1 147 ? 7.324 -9.945 0.805 1 97.94 147 PRO B O 1
ATOM 2997 N N . LEU B 1 148 ? 5.375 -9.164 1.501 1 98.88 148 LEU B N 1
ATOM 2998 C CA . LEU B 1 148 ? 5.82 -8.523 2.732 1 98.88 148 LEU B CA 1
ATOM 2999 C C . LEU B 1 148 ? 4.859 -8.812 3.879 1 98.88 148 LEU B C 1
ATOM 3001 O O . LEU B 1 148 ? 3.643 -8.82 3.688 1 98.88 148 LEU B O 1
ATOM 3005 N N . THR B 1 149 ? 5.375 -9.086 4.992 1 98.88 149 THR B N 1
ATOM 3006 C CA . THR B 1 149 ? 4.625 -9.25 6.234 1 98.88 149 THR B CA 1
ATOM 3007 C C . THR B 1 149 ? 5.219 -8.391 7.344 1 98.88 149 THR B C 1
ATOM 3009 O O . THR B 1 149 ? 5.969 -7.449 7.074 1 98.88 149 THR B O 1
ATOM 3012 N N . HIS B 1 150 ? 4.773 -8.562 8.523 1 98.88 150 HIS B N 1
ATOM 3013 C CA . HIS B 1 150 ? 5.332 -7.797 9.633 1 98.88 150 HIS B CA 1
ATOM 3014 C C . HIS B 1 150 ? 5.352 -8.625 10.914 1 98.88 150 HIS B C 1
ATOM 3016 O O . HIS B 1 150 ? 4.652 -9.633 11.023 1 98.88 150 HIS B O 1
ATOM 3022 N N . ASP B 1 151 ? 6.086 -8.203 11.93 1 98.56 151 ASP B N 1
ATOM 3023 C CA . ASP B 1 151 ? 6.301 -9.008 13.125 1 98.56 151 ASP B CA 1
ATOM 3024 C C . ASP B 1 151 ? 5.41 -8.547 14.273 1 98.56 151 ASP B C 1
ATOM 3026 O O . ASP B 1 151 ? 5.492 -9.078 15.383 1 98.56 151 ASP B O 1
ATOM 3030 N N . GLY B 1 152 ? 4.613 -7.539 14.078 1 97.88 152 GLY B N 1
ATOM 3031 C CA . GLY B 1 152 ? 3.768 -6.984 15.125 1 97.88 152 GLY B CA 1
ATOM 3032 C C . GLY B 1 152 ? 4.527 -6.121 16.109 1 97.88 152 GLY B C 1
ATOM 3033 O O . GLY B 1 152 ? 3.955 -5.637 17.094 1 97.88 152 GLY B O 1
ATOM 3034 N N . LYS B 1 153 ? 5.812 -5.871 15.852 1 97.62 153 LYS B N 1
ATOM 3035 C CA . LYS B 1 153 ? 6.672 -5.09 16.734 1 97.62 153 LYS B CA 1
ATOM 3036 C C . LYS B 1 153 ? 7.238 -3.873 16.016 1 97.62 153 LYS B C 1
ATOM 3038 O O . LYS B 1 153 ? 8.211 -3.268 16.469 1 97.62 153 LYS B O 1
ATOM 3043 N N . GLY B 1 154 ? 6.609 -3.629 14.836 1 97.31 154 GLY B N 1
ATOM 3044 C CA . GLY B 1 154 ? 7 -2.416 14.141 1 97.31 154 GLY B CA 1
ATOM 3045 C C . GLY B 1 154 ? 7.957 -2.672 12.992 1 97.31 154 GLY B C 1
ATOM 3046 O O . GLY B 1 154 ? 8.398 -1.735 12.32 1 97.31 154 GLY B O 1
ATOM 3047 N N . SER B 1 155 ? 8.203 -3.936 12.727 1 97.5 155 SER B N 1
ATOM 3048 C CA . SER B 1 155 ? 9.156 -4.246 11.672 1 97.5 155 SER B CA 1
ATOM 3049 C C . SER B 1 155 ? 8.5 -5.02 10.539 1 97.5 155 SER B C 1
ATOM 3051 O O . SER B 1 155 ? 7.742 -5.965 10.781 1 97.5 155 SER B O 1
ATOM 3053 N N . MET B 1 156 ? 8.828 -4.555 9.305 1 98.69 156 MET B N 1
ATOM 3054 C CA . MET B 1 156 ? 8.445 -5.312 8.117 1 98.69 156 MET B CA 1
ATOM 3055 C C . MET B 1 156 ? 9.336 -6.539 7.941 1 98.69 156 MET B C 1
ATOM 3057 O O . MET B 1 156 ? 10.461 -6.57 8.453 1 98.69 156 MET B O 1
ATOM 3061 N N . LEU B 1 157 ? 8.844 -7.516 7.266 1 98.81 157 LEU B N 1
ATOM 3062 C CA . LEU B 1 157 ? 9.609 -8.711 6.938 1 98.81 157 LEU B CA 1
ATOM 3063 C C . LEU B 1 157 ? 9.391 -9.117 5.484 1 98.81 157 LEU B C 1
ATOM 3065 O O . LEU B 1 157 ? 8.266 -9.055 4.98 1 98.81 157 LEU B O 1
ATOM 3069 N N . ASN B 1 158 ? 10.516 -9.438 4.836 1 98.56 158 ASN B N 1
ATOM 3070 C CA . ASN B 1 158 ? 10.445 -10.047 3.51 1 98.56 158 ASN B CA 1
ATOM 3071 C C . ASN B 1 158 ? 9.891 -11.469 3.572 1 98.56 158 ASN B C 1
ATOM 3073 O O . ASN B 1 158 ? 10.367 -12.289 4.363 1 98.56 158 ASN B O 1
ATOM 3077 N N . THR B 1 159 ? 8.852 -11.75 2.793 1 97.5 159 THR B N 1
ATOM 3078 C CA . THR B 1 159 ? 8.211 -13.062 2.803 1 97.5 159 THR B CA 1
ATOM 3079 C C . THR B 1 159 ? 7.965 -13.555 1.379 1 97.5 159 THR B C 1
ATOM 3081 O O . THR B 1 159 ? 7.418 -12.82 0.552 1 97.5 159 THR B O 1
ATOM 3084 N N . ASN B 1 160 ? 8.336 -14.727 1.086 1 94.19 160 ASN B N 1
ATOM 3085 C CA . ASN B 1 160 ? 8.219 -15.328 -0.24 1 94.19 160 ASN B CA 1
ATOM 3086 C C . ASN B 1 160 ? 6.785 -15.258 -0.76 1 94.19 160 ASN B C 1
ATOM 3088 O O . ASN B 1 160 ? 5.84 -15.562 -0.03 1 94.19 160 ASN B O 1
ATOM 3092 N N . ALA B 1 161 ? 6.66 -14.875 -2.059 1 95.38 161 ALA B N 1
ATOM 3093 C CA . ALA B 1 161 ? 5.34 -14.68 -2.652 1 95.38 161 ALA B CA 1
ATOM 3094 C C . ALA B 1 161 ? 4.559 -15.992 -2.684 1 95.38 161 ALA B C 1
ATOM 3096 O O . ALA B 1 161 ? 3.338 -16 -2.498 1 95.38 161 ALA B O 1
ATOM 3097 N N . ASP B 1 162 ? 5.184 -17.141 -2.988 1 93.44 162 ASP B N 1
ATOM 3098 C CA . ASP B 1 162 ? 4.504 -18.422 -2.973 1 93.44 162 ASP B CA 1
ATOM 3099 C C . ASP B 1 162 ? 3.957 -18.75 -1.583 1 93.44 162 ASP B C 1
ATOM 3101 O O . ASP B 1 162 ? 2.865 -19.297 -1.452 1 93.44 162 ASP B O 1
ATOM 3105 N N . THR B 1 163 ? 4.754 -18.375 -0.566 1 94.56 163 THR B N 1
ATOM 3106 C CA . THR B 1 163 ? 4.324 -18.578 0.814 1 94.56 163 THR B CA 1
ATOM 3107 C C . THR B 1 163 ? 3.102 -17.719 1.129 1 94.56 163 THR B C 1
ATOM 3109 O O . THR B 1 163 ? 2.143 -18.188 1.737 1 94.56 163 THR B O 1
ATOM 3112 N N . ILE B 1 164 ? 3.105 -16.453 0.699 1 97.12 164 ILE B N 1
ATOM 3113 C CA . ILE B 1 164 ? 1.963 -15.562 0.894 1 97.12 164 ILE B CA 1
ATOM 3114 C C . ILE B 1 164 ? 0.715 -16.188 0.27 1 97.12 164 ILE B C 1
ATOM 3116 O O . ILE B 1 164 ? -0.332 -16.266 0.916 1 97.12 164 ILE B O 1
ATOM 3120 N N . ALA B 1 165 ? 0.842 -16.656 -0.964 1 97.38 165 ALA B N 1
ATOM 3121 C CA . ALA B 1 165 ? -0.289 -17.219 -1.688 1 97.38 165 ALA B CA 1
ATOM 3122 C C . ALA B 1 165 ? -0.809 -18.469 -0.985 1 97.38 165 ALA B C 1
ATOM 3124 O O . ALA B 1 165 ? -2.014 -18.609 -0.76 1 97.38 165 ALA B O 1
ATOM 3125 N N . GLY B 1 166 ? 0.076 -19.359 -0.618 1 97.06 166 GLY B N 1
ATOM 3126 C CA . GLY B 1 166 ? -0.304 -20.594 0.037 1 97.06 166 GLY B CA 1
ATOM 3127 C C . GLY B 1 166 ? -0.978 -20.375 1.38 1 97.06 166 GLY B C 1
ATOM 3128 O O . GLY B 1 166 ? -2.041 -20.938 1.645 1 97.06 166 GLY B O 1
ATOM 3129 N N . GLU B 1 167 ? -0.363 -19.547 2.252 1 97.62 167 GLU B N 1
ATOM 3130 C CA . GLU B 1 167 ? -0.901 -19.297 3.586 1 97.62 167 GLU B CA 1
ATOM 3131 C C . GLU B 1 167 ? -2.232 -18.562 3.514 1 97.62 167 GLU B C 1
ATOM 3133 O O . GLU B 1 167 ? -3.133 -18.812 4.32 1 97.62 167 GLU B O 1
ATOM 3138 N N . THR B 1 168 ? -2.332 -17.641 2.584 1 98.5 168 THR B N 1
ATOM 3139 C CA . THR B 1 168 ? -3.592 -16.938 2.371 1 98.5 168 THR B CA 1
ATOM 3140 C C . THR B 1 168 ? -4.684 -17.906 1.923 1 98.5 168 THR B C 1
ATOM 3142 O O . THR B 1 168 ? -5.805 -17.859 2.432 1 98.5 168 THR B O 1
ATOM 3145 N N . ALA B 1 169 ? -4.34 -18.781 0.972 1 98.56 169 ALA B N 1
ATOM 3146 C CA . ALA B 1 169 ? -5.289 -19.781 0.48 1 98.56 169 ALA B CA 1
ATOM 3147 C C . ALA B 1 169 ? -5.777 -20.688 1.613 1 98.56 169 ALA B C 1
ATOM 3149 O O . ALA B 1 169 ? -6.98 -20.906 1.756 1 98.56 169 ALA B O 1
ATOM 3150 N N . LYS B 1 170 ? -4.855 -21.172 2.432 1 98.25 170 LYS B N 1
ATOM 3151 C CA . LYS B 1 170 ? -5.207 -22.031 3.561 1 98.25 170 LYS B CA 1
ATOM 3152 C C . LYS B 1 170 ? -6.176 -21.328 4.504 1 98.25 170 LYS B C 1
ATOM 3154 O O . LYS B 1 170 ? -7.172 -21.906 4.934 1 98.25 170 LYS B O 1
ATOM 3159 N N . ALA B 1 171 ? -5.883 -20.094 4.801 1 98.31 171 ALA B N 1
ATOM 3160 C CA . ALA B 1 171 ? -6.699 -19.328 5.742 1 98.31 171 ALA B CA 1
ATOM 3161 C C . ALA B 1 171 ? -8.102 -19.109 5.191 1 98.31 171 ALA B C 1
ATOM 3163 O O . ALA B 1 171 ? -9.086 -19.188 5.93 1 98.31 171 ALA B O 1
ATOM 3164 N N . LEU B 1 172 ? -8.203 -18.828 3.939 1 98.5 172 LEU B N 1
ATOM 3165 C CA . LEU B 1 172 ? -9.477 -18.453 3.33 1 98.5 172 LEU B CA 1
ATOM 3166 C C . LEU B 1 172 ? -10.297 -19.688 2.967 1 98.5 172 LEU B C 1
ATOM 3168 O O . LEU B 1 172 ? -11.492 -19.594 2.689 1 98.5 172 LEU B O 1
ATOM 3172 N N . ALA B 1 173 ? -9.664 -20.875 3.008 1 98 173 ALA B N 1
ATOM 3173 C CA . ALA B 1 173 ? -10.32 -22.109 2.617 1 98 173 ALA B CA 1
ATOM 3174 C C . ALA B 1 173 ? -11.484 -22.438 3.555 1 98 173 ALA B C 1
ATOM 3176 O O . ALA B 1 173 ? -12.398 -23.172 3.189 1 98 173 ALA B O 1
ATOM 3177 N N . SER B 1 174 ? -11.453 -21.891 4.766 1 96.75 174 SER B N 1
ATOM 3178 C CA . SER B 1 174 ? -12.547 -22.109 5.699 1 96.75 174 SER B CA 1
ATOM 3179 C C . SER B 1 174 ? -13.773 -21.281 5.324 1 96.75 174 SER B C 1
ATOM 3181 O O . SER B 1 174 ? -14.891 -21.594 5.719 1 96.75 174 SER B O 1
ATOM 3183 N N . LEU B 1 175 ? -13.578 -20.312 4.504 1 98.06 175 LEU B N 1
ATOM 3184 C CA . LEU B 1 175 ? -14.641 -19.344 4.238 1 98.06 175 LEU B CA 1
ATOM 3185 C C . LEU B 1 175 ? -15.086 -19.422 2.779 1 98.06 175 LEU B C 1
ATOM 3187 O O . LEU B 1 175 ? -16.203 -19.031 2.449 1 98.06 175 LEU B O 1
ATOM 3191 N N . PHE B 1 176 ? -14.211 -19.891 1.929 1 98.5 176 PHE B N 1
ATOM 3192 C CA . PHE B 1 176 ? -14.469 -19.938 0.495 1 98.5 176 PHE B CA 1
ATOM 3193 C C . PHE B 1 176 ? -14.125 -21.312 -0.069 1 98.5 176 PHE B C 1
ATOM 3195 O O . PHE B 1 176 ? -13.438 -22.094 0.581 1 98.5 176 PHE B O 1
ATOM 3202 N N . ASP B 1 177 ? -14.719 -21.625 -1.249 1 97.88 177 ASP B N 1
ATOM 3203 C CA . ASP B 1 177 ? -14.195 -22.672 -2.127 1 97.88 177 ASP B CA 1
ATOM 3204 C C . ASP B 1 177 ? -13.008 -22.156 -2.939 1 97.88 177 ASP B C 1
ATOM 3206 O O . ASP B 1 177 ? -13.188 -21.547 -3.992 1 97.88 177 ASP B O 1
ATOM 3210 N N . VAL B 1 178 ? -11.773 -22.484 -2.451 1 98 178 VAL B N 1
ATOM 3211 C CA . VAL B 1 178 ? -10.586 -21.781 -2.918 1 98 178 VAL B CA 1
ATOM 3212 C C . VAL B 1 178 ? -9.883 -22.609 -3.996 1 98 178 VAL B C 1
ATOM 3214 O O . VAL B 1 178 ? -9.625 -23.797 -3.803 1 98 178 VAL B O 1
ATOM 3217 N N . THR B 1 179 ? -9.633 -22 -5.145 1 96.69 179 THR B N 1
ATOM 3218 C CA . THR B 1 179 ? -8.664 -22.469 -6.125 1 96.69 179 THR B CA 1
ATOM 3219 C C . THR B 1 179 ? -7.398 -21.625 -6.082 1 96.69 179 THR B C 1
ATOM 3221 O O . THR B 1 179 ? -7.457 -20.406 -6.238 1 96.69 179 THR B O 1
ATOM 3224 N N . LEU B 1 180 ? -6.285 -22.281 -5.824 1 97.62 180 LEU B N 1
ATOM 3225 C CA . LEU B 1 180 ? -4.984 -21.625 -5.797 1 97.62 180 LEU B CA 1
ATOM 3226 C C . LEU B 1 180 ? -4.219 -21.875 -7.09 1 97.62 180 LEU B C 1
ATOM 3228 O O . LEU B 1 180 ? -3.945 -23.031 -7.434 1 97.62 180 LEU B O 1
ATOM 3232 N N . VAL B 1 181 ? -3.873 -20.812 -7.809 1 97 181 VAL B N 1
ATOM 3233 C CA . VAL B 1 181 ? -3.189 -20.922 -9.094 1 97 181 VAL B CA 1
ATOM 3234 C C . VAL B 1 181 ? -1.793 -20.312 -8.992 1 97 181 VAL B C 1
ATOM 3236 O O . VAL B 1 181 ? -1.646 -19.141 -8.68 1 97 181 VAL B O 1
ATOM 3239 N N . TYR B 1 182 ? -0.803 -21.125 -9.227 1 96 182 TYR B N 1
ATOM 3240 C CA . TYR B 1 182 ? 0.572 -20.656 -9.352 1 96 182 TYR B CA 1
ATOM 3241 C C . TYR B 1 182 ? 0.96 -20.469 -10.812 1 96 182 TYR B C 1
ATOM 3243 O O . TYR B 1 182 ? 0.967 -21.422 -11.586 1 96 182 TYR B O 1
ATOM 3251 N N . CYS B 1 183 ? 1.311 -19.188 -11.141 1 94 183 CYS B N 1
ATOM 3252 C CA . CYS B 1 183 ? 1.789 -18.922 -12.492 1 94 183 CYS B CA 1
ATOM 3253 C C . CYS B 1 183 ? 3.312 -18.875 -12.531 1 94 183 CYS B C 1
ATOM 3255 O O . CYS B 1 183 ? 3.92 -17.906 -12.07 1 94 183 CYS B O 1
ATOM 3257 N N . PHE B 1 184 ? 3.859 -19.906 -13.117 1 86.31 184 PHE B N 1
ATOM 3258 C CA . PHE B 1 184 ? 5.305 -20 -13.258 1 86.31 184 PHE B CA 1
ATOM 3259 C C . PHE B 1 184 ? 5.723 -19.844 -14.719 1 86.31 184 PHE B C 1
ATOM 3261 O O . PHE B 1 184 ? 4.957 -19.328 -15.531 1 86.31 184 PHE B O 1
ATOM 3268 N N . GLU B 1 185 ? 6.938 -20.125 -15.008 1 83.38 185 GLU B N 1
ATOM 3269 C CA . GLU B 1 185 ? 7.5 -19.875 -16.328 1 83.38 185 GLU B CA 1
ATOM 3270 C C . GLU B 1 185 ? 7.168 -21 -17.297 1 83.38 185 GLU B C 1
ATOM 3272 O O . GLU B 1 185 ? 7.25 -20.812 -18.516 1 83.38 185 GLU B O 1
ATOM 3277 N N . LYS B 1 186 ? 6.809 -22.172 -16.844 1 87.5 186 LYS B N 1
ATOM 3278 C CA . LYS B 1 186 ? 6.473 -23.312 -17.688 1 87.5 186 LYS B CA 1
ATOM 3279 C C . LYS B 1 186 ? 4.965 -23.531 -17.734 1 87.5 186 LYS B C 1
ATOM 3281 O O . LYS B 1 186 ? 4.227 -23 -16.906 1 87.5 186 LYS B O 1
ATOM 3286 N N . LYS B 1 187 ? 4.512 -24.328 -18.625 1 92.69 187 LYS B N 1
ATOM 3287 C CA . LYS B 1 187 ? 3.094 -24.594 -18.875 1 92.69 187 LYS B CA 1
ATOM 3288 C C . LYS B 1 187 ? 2.477 -25.391 -17.719 1 92.69 187 LYS B C 1
ATOM 3290 O O . LYS B 1 187 ? 1.252 -25.469 -17.609 1 92.69 187 LYS B O 1
ATOM 3295 N N . GLY B 1 188 ? 3.256 -25.953 -16.906 1 93.81 188 GLY B N 1
ATOM 3296 C CA . GLY B 1 188 ? 2.918 -26.828 -15.789 1 93.81 188 GLY B CA 1
ATOM 3297 C C . GLY B 1 188 ? 4.098 -27.641 -15.289 1 93.81 188 GLY B C 1
ATOM 3298 O O . GLY B 1 188 ? 5.254 -27.25 -15.492 1 93.81 188 GLY B O 1
ATOM 3299 N N . VAL B 1 189 ? 3.828 -28.625 -14.547 1 94.19 189 VAL B N 1
ATOM 3300 C CA . VAL B 1 189 ? 4.867 -29.594 -14.195 1 94.19 189 VAL B CA 1
ATOM 3301 C C . VAL B 1 189 ? 5.148 -30.516 -15.383 1 94.19 189 VAL B C 1
ATOM 3303 O O . VAL B 1 189 ? 4.234 -31.141 -15.922 1 94.19 189 VAL B O 1
ATOM 3306 N N . LEU B 1 190 ? 6.379 -30.5 -15.758 1 94.56 190 LEU B N 1
ATOM 3307 C CA . LEU B 1 190 ? 6.746 -31.234 -16.969 1 94.56 190 LEU B CA 1
ATOM 3308 C C . LEU B 1 190 ? 7.344 -32.594 -16.625 1 94.56 190 LEU B C 1
ATOM 3310 O O . LEU B 1 190 ? 8.117 -32.719 -15.664 1 94.56 190 LEU B O 1
ATOM 3314 N N . ARG B 1 191 ? 6.977 -33.562 -17.359 1 94.06 191 ARG B N 1
ATOM 3315 C CA . ARG B 1 191 ? 7.598 -34.875 -17.219 1 94.06 191 ARG B CA 1
ATOM 3316 C C . ARG B 1 191 ? 9.07 -34.844 -17.625 1 94.06 191 ARG B C 1
ATOM 3318 O O . ARG B 1 191 ? 9.898 -35.531 -17.031 1 94.06 191 ARG B O 1
ATOM 3325 N N . ASP B 1 192 ? 9.281 -34.031 -18.672 1 91.81 192 ASP B N 1
ATOM 3326 C CA . ASP B 1 192 ? 10.617 -33.75 -19.188 1 91.81 192 ASP B CA 1
ATOM 3327 C C . ASP B 1 192 ? 10.859 -32.25 -19.297 1 91.81 192 ASP B C 1
ATOM 3329 O O . ASP B 1 192 ? 10.258 -31.562 -20.125 1 91.81 192 ASP B O 1
ATOM 3333 N N . GLU B 1 193 ? 11.727 -31.734 -18.484 1 87.44 193 GLU B N 1
ATOM 3334 C CA . GLU B 1 193 ? 11.992 -30.297 -18.391 1 87.44 193 GLU B CA 1
ATOM 3335 C C . GLU B 1 193 ? 12.375 -29.719 -19.75 1 87.44 193 GLU B C 1
ATOM 3337 O O . GLU B 1 193 ? 12.234 -28.516 -19.984 1 87.44 193 GLU B O 1
ATOM 3342 N N . ASN B 1 194 ? 12.844 -30.562 -20.672 1 91.19 194 ASN B N 1
ATOM 3343 C CA . ASN B 1 194 ? 13.289 -30.125 -21.984 1 91.19 194 ASN B CA 1
ATOM 3344 C C . ASN B 1 194 ? 12.18 -30.25 -23.031 1 91.19 194 ASN B C 1
ATOM 3346 O O . ASN B 1 194 ? 12.398 -29.969 -24.219 1 91.19 194 ASN B O 1
ATOM 3350 N N . ASP B 1 195 ? 11.102 -30.719 -22.625 1 94.69 195 ASP B N 1
ATOM 3351 C CA . ASP B 1 195 ? 9.945 -30.859 -23.5 1 94.69 195 ASP B CA 1
ATOM 3352 C C . ASP B 1 195 ? 8.742 -30.094 -22.953 1 94.69 195 ASP B C 1
ATOM 3354 O O . ASP B 1 195 ? 7.973 -30.641 -22.156 1 94.69 195 ASP B O 1
ATOM 3358 N N . ASP B 1 196 ? 8.477 -29 -23.422 1 91.19 196 ASP B N 1
ATOM 3359 C CA . ASP B 1 196 ? 7.438 -28.109 -22.938 1 91.19 196 ASP B CA 1
ATOM 3360 C C . ASP B 1 196 ? 6.051 -28.719 -23.125 1 91.19 196 ASP B C 1
ATOM 3362 O O . ASP B 1 196 ? 5.078 -28.266 -22.516 1 91.19 196 ASP B O 1
ATOM 3366 N N . ASP B 1 197 ? 6.035 -29.703 -23.906 1 92.88 197 ASP B N 1
ATOM 3367 C CA . ASP B 1 197 ? 4.738 -30.328 -24.172 1 92.88 197 ASP B CA 1
ATOM 3368 C C . ASP B 1 197 ? 4.516 -31.547 -23.281 1 92.88 197 ASP B C 1
ATOM 3370 O O . ASP B 1 197 ? 3.486 -32.219 -23.391 1 92.88 197 ASP B O 1
ATOM 3374 N N . SER B 1 198 ? 5.395 -31.797 -22.359 1 95.56 198 SER B N 1
ATOM 3375 C CA . SER B 1 198 ? 5.309 -32.969 -21.5 1 95.56 198 SER B CA 1
ATOM 3376 C C . SER B 1 198 ? 4.605 -32.656 -20.188 1 95.56 198 SER B C 1
ATOM 3378 O O . SER B 1 198 ? 4.977 -33.188 -19.125 1 95.56 198 SER B O 1
ATOM 3380 N N . VAL B 1 199 ? 3.627 -31.75 -20.266 1 96.19 199 VAL B N 1
ATOM 3381 C CA . VAL B 1 199 ? 2.902 -31.312 -19.078 1 96.19 199 VAL B CA 1
ATOM 3382 C C . VAL B 1 199 ? 2.166 -32.5 -18.453 1 96.19 199 VAL B C 1
ATOM 3384 O O . VAL B 1 199 ? 1.515 -33.281 -19.156 1 96.19 199 VAL B O 1
ATOM 3387 N N . ILE B 1 200 ? 2.371 -32.719 -17.172 1 95.94 200 ILE B N 1
ATOM 3388 C CA . ILE B 1 200 ? 1.569 -33.656 -16.406 1 95.94 200 ILE B CA 1
ATOM 3389 C C . ILE B 1 200 ? 0.24 -33 -16.016 1 95.94 200 ILE B C 1
ATOM 3391 O O . ILE B 1 200 ? 0.208 -32.062 -15.227 1 95.94 200 ILE B O 1
ATOM 3395 N N . PRO B 1 201 ? -0.853 -33.5 -16.531 1 95.31 201 PRO B N 1
ATOM 3396 C CA . PRO B 1 201 ? -2.117 -32.781 -16.344 1 95.31 201 PRO B CA 1
ATOM 3397 C C . PRO B 1 201 ? -2.6 -32.812 -14.898 1 95.31 201 PRO B C 1
ATOM 3399 O O . PRO B 1 201 ? -3.197 -31.844 -14.422 1 95.31 201 PRO B O 1
ATOM 3402 N N . VAL B 1 202 ? -2.408 -33.969 -14.242 1 95.88 202 VAL B N 1
ATOM 3403 C CA . VAL B 1 202 ? -2.867 -34.094 -12.859 1 95.88 202 VAL B CA 1
ATOM 3404 C C . VAL B 1 202 ? -1.799 -34.812 -12.039 1 95.88 202 VAL B C 1
ATOM 3406 O O . VAL B 1 202 ? -1.159 -35.75 -12.516 1 95.88 202 VAL B O 1
ATOM 3409 N N . ILE B 1 203 ? -1.588 -34.344 -10.859 1 95.56 203 ILE B N 1
ATOM 3410 C CA . ILE B 1 203 ? -0.672 -35 -9.938 1 95.56 203 ILE B CA 1
ATOM 3411 C C . ILE B 1 203 ? -1.382 -35.281 -8.609 1 95.56 203 ILE B C 1
ATOM 3413 O O . ILE B 1 203 ? -1.812 -34.344 -7.926 1 95.56 203 ILE B O 1
ATOM 3417 N N . THR B 1 204 ? -1.537 -36.469 -8.242 1 94.94 204 THR B N 1
ATOM 3418 C CA . THR B 1 204 ? -2.027 -36.906 -6.938 1 94.94 204 THR B CA 1
ATOM 3419 C C . THR B 1 204 ? -0.865 -37.156 -5.98 1 94.94 204 THR B C 1
ATOM 3421 O O . THR B 1 204 ? 0.294 -37.188 -6.398 1 94.94 204 THR B O 1
ATOM 3424 N N . PRO B 1 205 ? -1.204 -37.281 -4.684 1 93.44 205 PRO B N 1
ATOM 3425 C CA . PRO B 1 205 ? -0.123 -37.594 -3.746 1 93.44 205 PRO B CA 1
ATOM 3426 C C . PRO B 1 205 ? 0.645 -38.844 -4.121 1 93.44 205 PRO B C 1
ATOM 3428 O O . PRO B 1 205 ? 1.871 -38.906 -3.992 1 93.44 205 PRO B O 1
ATOM 3431 N N . GLU B 1 206 ? -0.077 -39.812 -4.57 1 94.88 206 GLU B N 1
ATOM 3432 C CA . GLU B 1 206 ? 0.548 -41.094 -4.973 1 94.88 206 GLU B CA 1
ATOM 3433 C C . GLU B 1 206 ? 1.438 -40.875 -6.199 1 94.88 206 GLU B C 1
ATOM 3435 O O . GLU B 1 206 ? 2.566 -41.375 -6.238 1 94.88 206 GLU B O 1
ATOM 3440 N N . GLU B 1 207 ? 0.944 -40.188 -7.098 1 94.88 207 GLU B N 1
ATOM 3441 C CA . GLU B 1 207 ? 1.724 -39.938 -8.305 1 94.88 207 GLU B CA 1
ATOM 3442 C C . GLU B 1 207 ? 2.959 -39.094 -7.977 1 94.88 207 GLU B C 1
ATOM 3444 O O . GLU B 1 207 ? 4.02 -39.281 -8.57 1 94.88 207 GLU B O 1
ATOM 3449 N N . PHE B 1 208 ? 2.75 -38.125 -7.074 1 94.69 208 PHE B N 1
ATOM 3450 C CA . PHE B 1 208 ? 3.863 -37.281 -6.652 1 94.69 208 PHE B CA 1
ATOM 3451 C C . PHE B 1 208 ? 5.012 -38.125 -6.117 1 94.69 208 PHE B C 1
ATOM 3453 O O . PHE B 1 208 ? 6.16 -37.969 -6.535 1 94.69 208 PHE B O 1
ATOM 3460 N N . LYS B 1 209 ? 4.684 -39.062 -5.27 1 94.5 209 LYS B N 1
ATOM 3461 C CA . LYS B 1 209 ? 5.695 -39.938 -4.711 1 94.5 209 LYS B CA 1
ATOM 3462 C C . LYS B 1 209 ? 6.391 -40.75 -5.812 1 94.5 209 LYS B C 1
ATOM 3464 O O . LYS B 1 209 ? 7.617 -40.875 -5.801 1 94.5 209 LYS B O 1
ATOM 3469 N N . GLU B 1 210 ? 5.625 -41.219 -6.711 1 95.62 210 GLU B N 1
ATOM 3470 C CA . GLU B 1 210 ? 6.156 -42 -7.82 1 95.62 210 GLU B CA 1
ATOM 3471 C C . GLU B 1 210 ? 7.078 -41.156 -8.703 1 95.62 210 GLU B C 1
ATOM 3473 O O . GLU B 1 210 ? 8.156 -41.625 -9.094 1 95.62 210 GLU B O 1
ATOM 3478 N N . PHE B 1 211 ? 6.598 -39.906 -8.969 1 95.31 211 PHE B N 1
ATOM 3479 C CA . PHE B 1 211 ? 7.367 -39.031 -9.852 1 95.31 211 PHE B CA 1
ATOM 3480 C C . PHE B 1 211 ? 8.68 -38.625 -9.195 1 95.31 211 PHE B C 1
ATOM 3482 O O . PHE B 1 211 ? 9.695 -38.469 -9.875 1 95.31 211 PHE B O 1
ATOM 3489 N N . VAL B 1 212 ? 8.664 -38.406 -7.926 1 93.25 212 VAL B N 1
ATOM 3490 C CA . VAL B 1 212 ? 9.891 -38.062 -7.199 1 93.25 212 VAL B CA 1
ATOM 3491 C C . VAL B 1 212 ? 10.844 -39.281 -7.238 1 93.25 212 VAL B C 1
ATOM 3493 O O . VAL B 1 212 ? 12.031 -39.125 -7.512 1 93.25 212 VAL B O 1
ATOM 3496 N N . ALA B 1 213 ? 10.297 -40.469 -6.992 1 94.69 213 ALA B N 1
ATOM 3497 C CA . ALA B 1 213 ? 11.094 -41.688 -6.996 1 94.69 213 ALA B CA 1
ATOM 3498 C C . ALA B 1 213 ? 11.727 -41.938 -8.359 1 94.69 213 ALA B C 1
ATOM 3500 O O . ALA B 1 213 ? 12.852 -42.438 -8.453 1 94.69 213 ALA B O 1
ATOM 3501 N N . GLN B 1 214 ? 11.086 -41.594 -9.398 1 94.94 214 GLN B N 1
ATOM 3502 C CA . GLN B 1 214 ? 11.539 -41.781 -10.773 1 94.94 214 GLN B CA 1
ATOM 3503 C C . GLN B 1 214 ? 12.477 -40.656 -11.211 1 94.94 214 GLN B C 1
ATOM 3505 O O . GLN B 1 214 ? 13.062 -40.719 -12.289 1 94.94 214 GLN B O 1
ATOM 3510 N N . GLY B 1 215 ? 12.516 -39.625 -10.375 1 91.94 215 GLY B N 1
ATOM 3511 C CA . GLY B 1 215 ? 13.391 -38.5 -10.695 1 91.94 215 GLY B CA 1
ATOM 3512 C C . GLY B 1 215 ? 12.773 -37.5 -11.664 1 91.94 215 GLY B C 1
ATOM 3513 O O . GLY B 1 215 ? 13.461 -36.625 -12.18 1 91.94 215 GLY B O 1
ATOM 3514 N N . ILE B 1 216 ? 11.578 -37.719 -11.945 1 92.44 216 ILE B N 1
ATOM 3515 C CA . ILE B 1 216 ? 10.859 -36.812 -12.828 1 92.44 216 ILE B CA 1
ATOM 3516 C C . ILE B 1 216 ? 10.688 -35.438 -12.148 1 92.44 216 ILE B C 1
ATOM 3518 O O . ILE B 1 216 ? 10.906 -34.406 -12.766 1 92.44 216 ILE B O 1
ATOM 3522 N N . ILE B 1 217 ? 10.227 -35.438 -10.922 1 90.94 217 ILE B N 1
ATOM 3523 C CA . ILE B 1 217 ? 10.125 -34.25 -10.102 1 90.94 217 ILE B CA 1
ATOM 3524 C C . ILE B 1 217 ? 11.32 -34.156 -9.156 1 90.94 217 ILE B C 1
ATOM 3526 O O . ILE B 1 217 ? 11.57 -35.062 -8.375 1 90.94 217 ILE B O 1
ATOM 3530 N N . GLN B 1 218 ? 12.07 -33.094 -9.391 1 85.25 218 GLN B N 1
ATOM 3531 C CA . GLN B 1 218 ? 13.289 -32.938 -8.602 1 85.25 218 GLN B CA 1
ATOM 3532 C C . GLN B 1 218 ? 13.523 -31.453 -8.266 1 85.25 218 GLN B C 1
ATOM 3534 O O . GLN B 1 218 ? 12.789 -30.578 -8.727 1 85.25 218 GLN B O 1
ATOM 3539 N N . GLY B 1 219 ? 14.422 -31.266 -7.344 1 80.25 219 GLY B N 1
ATOM 3540 C CA . GLY B 1 219 ? 14.875 -29.922 -7.055 1 80.25 219 GLY B CA 1
ATOM 3541 C C . GLY B 1 219 ? 13.797 -29.062 -6.418 1 80.25 219 GLY B C 1
ATOM 3542 O O . GLY B 1 219 ? 13.156 -29.469 -5.453 1 80.25 219 GLY B O 1
ATOM 3543 N N . GLY B 1 220 ? 13.664 -27.875 -6.965 1 77.38 220 GLY B N 1
ATOM 3544 C CA . GLY B 1 220 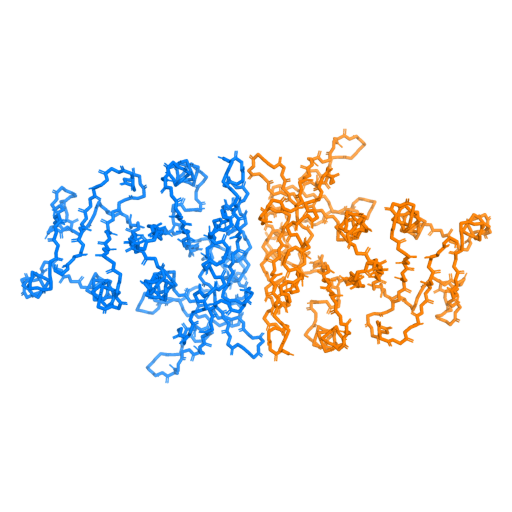? 12.812 -26.859 -6.363 1 77.38 220 GLY B CA 1
ATOM 3545 C C . GLY B 1 220 ? 11.328 -27.141 -6.543 1 77.38 220 GLY B C 1
ATOM 3546 O O . GLY B 1 220 ? 10.492 -26.578 -5.828 1 77.38 220 GLY B O 1
ATOM 3547 N N . MET B 1 221 ? 11.07 -28.031 -7.402 1 85.44 221 MET B N 1
ATOM 3548 C CA . MET B 1 221 ? 9.672 -28.359 -7.676 1 85.44 221 MET B CA 1
ATOM 3549 C C . MET B 1 221 ? 9.078 -29.203 -6.555 1 85.44 221 MET B C 1
ATOM 3551 O O . MET B 1 221 ? 7.879 -29.125 -6.281 1 85.44 221 MET B O 1
ATOM 3555 N N . ILE B 1 222 ? 9.922 -29.906 -5.902 1 87.12 222 ILE B N 1
ATOM 3556 C CA . ILE B 1 222 ? 9.453 -30.781 -4.836 1 87.12 222 ILE B CA 1
ATOM 3557 C C . ILE B 1 222 ? 8.812 -29.953 -3.727 1 87.12 222 ILE B C 1
ATOM 3559 O O . ILE B 1 222 ? 7.629 -30.141 -3.418 1 87.12 222 ILE B O 1
ATOM 3563 N N . PRO B 1 223 ? 9.562 -28.984 -3.166 1 84.31 223 PRO B N 1
ATOM 3564 C CA . PRO B 1 223 ? 8.922 -28.188 -2.119 1 84.31 223 PRO B CA 1
ATOM 3565 C C . PRO B 1 223 ? 7.688 -27.453 -2.621 1 84.31 223 PRO B C 1
ATOM 3567 O O . PRO B 1 223 ? 6.734 -27.25 -1.865 1 84.31 223 PRO B O 1
ATOM 3570 N N . LYS B 1 224 ? 7.598 -27.047 -3.801 1 86.75 224 LYS B N 1
ATOM 3571 C CA . LYS B 1 224 ? 6.441 -26.375 -4.375 1 86.75 224 LYS B CA 1
ATOM 3572 C C . LYS B 1 224 ? 5.211 -27.281 -4.363 1 86.75 224 LYS B C 1
ATOM 3574 O O . LYS B 1 224 ? 4.117 -26.844 -3.992 1 86.75 224 LYS B O 1
ATOM 3579 N N . LEU B 1 225 ? 5.484 -28.5 -4.777 1 91.38 225 LEU B N 1
ATOM 3580 C CA . LEU B 1 225 ? 4.371 -29.438 -4.801 1 91.38 225 LEU B CA 1
ATOM 3581 C C . LEU B 1 225 ? 3.975 -29.844 -3.383 1 91.38 225 LEU B C 1
ATOM 3583 O O . LEU B 1 225 ? 2.787 -30 -3.084 1 91.38 225 LEU B O 1
ATOM 3587 N N . GLU B 1 226 ? 4.949 -30.016 -2.561 1 89.5 226 GLU B N 1
ATOM 3588 C CA . GLU B 1 226 ? 4.645 -30.312 -1.162 1 89.5 226 GLU B CA 1
ATOM 3589 C C . GLU B 1 226 ? 3.787 -29.203 -0.546 1 89.5 226 GLU B C 1
ATOM 3591 O O . GLU B 1 226 ? 2.83 -29.484 0.178 1 89.5 226 GLU B O 1
ATOM 3596 N N . ASN B 1 227 ? 4.09 -28 -0.826 1 89.12 227 ASN B N 1
ATOM 3597 C CA . ASN B 1 227 ? 3.303 -26.859 -0.36 1 89.12 227 ASN B CA 1
ATOM 3598 C C . ASN B 1 227 ? 1.884 -26.891 -0.921 1 89.12 227 ASN B C 1
ATOM 3600 O O . ASN B 1 227 ? 0.931 -26.531 -0.233 1 89.12 227 ASN B O 1
ATOM 3604 N N . SER B 1 228 ? 1.805 -27.297 -2.143 1 94.19 228 SER B N 1
ATOM 3605 C CA . SER B 1 228 ? 0.498 -27.406 -2.783 1 94.19 228 SER B CA 1
ATOM 3606 C C . SER B 1 228 ? -0.371 -28.453 -2.094 1 94.19 228 SER B C 1
ATOM 3608 O O . SER B 1 228 ? -1.548 -28.203 -1.821 1 94.19 228 SER B O 1
ATOM 3610 N N . PHE B 1 229 ? 0.236 -29.609 -1.786 1 94.81 229 PHE B N 1
ATOM 3611 C CA . PHE B 1 229 ? -0.517 -30.641 -1.091 1 94.81 229 PHE B CA 1
ATOM 3612 C C . PHE B 1 229 ? -0.882 -30.188 0.319 1 94.81 229 PHE B C 1
ATOM 3614 O O . PHE B 1 229 ? -1.961 -30.516 0.819 1 94.81 229 PHE B O 1
ATOM 3621 N N . SER B 1 230 ? 0.031 -29.484 0.924 1 94 230 SER B N 1
ATOM 3622 C CA . SER B 1 230 ? -0.26 -28.922 2.242 1 94 230 SER B CA 1
ATOM 3623 C C . SER B 1 230 ? -1.476 -28 2.195 1 94 230 SER B C 1
ATOM 3625 O O . SER B 1 230 ? -2.307 -28.016 3.105 1 94 230 SER B O 1
ATOM 3627 N N . ALA B 1 231 ? -1.574 -27.219 1.184 1 95.81 231 ALA B N 1
ATOM 3628 C CA . ALA B 1 231 ? -2.717 -26.328 1.009 1 95.81 231 ALA B CA 1
ATOM 3629 C C . ALA B 1 231 ? -4.012 -27.125 0.845 1 95.81 231 ALA B C 1
ATOM 3631 O O . ALA B 1 231 ? -5.035 -26.766 1.434 1 95.81 231 ALA B O 1
ATOM 3632 N N . ILE B 1 232 ? -3.924 -28.203 0.102 1 96.25 232 ILE B N 1
ATOM 3633 C CA . ILE B 1 232 ? -5.086 -29.047 -0.119 1 96.25 232 ILE B CA 1
ATOM 3634 C C . ILE B 1 232 ? -5.504 -29.703 1.197 1 96.25 232 ILE B C 1
ATOM 3636 O O . ILE B 1 232 ? -6.695 -29.75 1.521 1 96.25 232 ILE B O 1
ATOM 3640 N N . ASP B 1 233 ? -4.551 -30.141 1.942 1 96 233 ASP B N 1
ATOM 3641 C CA . ASP B 1 233 ? -4.82 -30.766 3.238 1 96 233 ASP B CA 1
ATOM 3642 C C . ASP B 1 233 ? -5.48 -29.766 4.191 1 96 233 ASP B C 1
ATOM 3644 O O . ASP B 1 233 ? -6.25 -30.156 5.07 1 96 233 ASP B O 1
ATOM 3648 N N . ALA B 1 234 ? -5.223 -28.516 3.91 1 96.06 234 ALA B N 1
ATOM 3649 C CA . ALA B 1 234 ? -5.754 -27.469 4.781 1 96.06 234 ALA B CA 1
ATOM 3650 C C . ALA B 1 234 ? -7.129 -27 4.305 1 96.06 234 ALA B C 1
ATOM 3652 O O . ALA B 1 234 ? -7.727 -26.094 4.898 1 96.06 234 ALA B O 1
ATOM 3653 N N . GLY B 1 235 ? -7.586 -27.562 3.221 1 96.12 235 GLY B N 1
ATOM 3654 C CA . GLY B 1 235 ? -8.953 -27.281 2.826 1 96.12 235 GLY B CA 1
ATOM 3655 C C . GLY B 1 235 ? -9.062 -26.609 1.474 1 96.12 235 GLY B C 1
ATOM 3656 O O . GLY B 1 235 ? -10.164 -26.359 0.979 1 96.12 235 GLY B O 1
ATOM 3657 N N . VAL B 1 236 ? -7.945 -26.266 0.864 1 97.5 236 VAL B N 1
ATOM 3658 C CA . VAL B 1 236 ? -7.961 -25.734 -0.489 1 97.5 236 VAL B CA 1
ATOM 3659 C C . VAL B 1 236 ? -8.492 -26.781 -1.463 1 97.5 236 VAL B C 1
ATOM 3661 O O . VAL B 1 236 ? -8.062 -27.938 -1.435 1 97.5 236 VAL B O 1
ATOM 3664 N N . SER B 1 237 ? -9.391 -26.391 -2.279 1 95.44 237 SER B N 1
ATOM 3665 C CA . SER B 1 237 ? -10.078 -27.344 -3.146 1 95.44 237 SER B CA 1
ATOM 3666 C C . SER B 1 237 ? -9.164 -27.828 -4.266 1 95.44 237 SER B C 1
ATOM 3668 O O . SER B 1 237 ? -9.18 -29.016 -4.617 1 95.44 237 SER B O 1
ATOM 3670 N N . GLN B 1 238 ? -8.43 -26.906 -4.844 1 94.25 238 GLN B N 1
ATOM 3671 C CA . GLN B 1 238 ? -7.555 -27.25 -5.957 1 94.25 238 GLN B CA 1
ATOM 3672 C C . GLN B 1 238 ? -6.371 -26.281 -6.047 1 94.25 238 GLN B C 1
ATOM 3674 O O . GLN B 1 238 ? -6.5 -25.094 -5.734 1 94.25 238 GLN B O 1
ATOM 3679 N N . VAL B 1 239 ? -5.289 -26.906 -6.434 1 97.12 239 VAL B N 1
ATOM 3680 C CA . VAL B 1 239 ? -4.105 -26.109 -6.77 1 97.12 239 VAL B CA 1
ATOM 3681 C C . VAL B 1 239 ? -3.734 -26.344 -8.234 1 97.12 239 VAL B C 1
ATOM 3683 O O . VAL B 1 239 ? -3.725 -27.484 -8.703 1 97.12 239 VAL B O 1
ATOM 3686 N N . VAL B 1 240 ? -3.512 -25.281 -8.953 1 96.75 240 VAL B N 1
ATOM 3687 C CA . VAL B 1 240 ? -3.172 -25.375 -10.367 1 96.75 240 VAL B CA 1
ATOM 3688 C C . VAL B 1 240 ? -1.824 -24.703 -10.625 1 96.75 240 VAL B C 1
ATOM 3690 O O . VAL B 1 240 ? -1.542 -23.641 -10.07 1 96.75 240 VAL B O 1
ATOM 3693 N N . ILE B 1 241 ? -0.999 -25.312 -11.359 1 95.25 241 ILE B N 1
ATOM 3694 C CA . ILE B 1 241 ? 0.254 -24.75 -11.836 1 95.25 241 ILE B CA 1
ATOM 3695 C C . ILE B 1 241 ? 0.173 -24.516 -13.344 1 95.25 241 ILE B C 1
ATOM 3697 O O . ILE B 1 241 ? -0.067 -25.453 -14.109 1 95.25 241 ILE B O 1
ATOM 3701 N N . THR B 1 242 ? 0.405 -23.281 -13.797 1 95.19 242 THR B N 1
ATOM 3702 C CA . THR B 1 242 ? 0.224 -22.984 -15.211 1 95.19 242 THR B CA 1
ATOM 3703 C C . THR B 1 242 ? 0.997 -21.719 -15.602 1 95.19 242 THR B C 1
ATOM 3705 O O . THR B 1 242 ? 1.782 -21.203 -14.805 1 95.19 242 THR B O 1
ATOM 3708 N N . LEU B 1 243 ? 0.855 -21.312 -16.859 1 91.81 243 LEU B N 1
ATOM 3709 C CA . LEU B 1 243 ? 1.375 -20.047 -17.359 1 91.81 243 LEU B CA 1
ATOM 3710 C C . LEU B 1 243 ? 0.395 -18.906 -17.062 1 91.81 243 LEU B C 1
ATOM 3712 O O . LEU B 1 243 ? -0.82 -19.125 -17.062 1 91.81 243 LEU B O 1
ATOM 3716 N N . ALA B 1 244 ? 0.963 -17.75 -16.875 1 90 244 ALA B N 1
ATOM 3717 C CA . ALA B 1 244 ? 0.112 -16.578 -16.672 1 90 244 ALA B CA 1
ATOM 3718 C C . ALA B 1 244 ? -0.832 -16.375 -17.844 1 90 244 ALA B C 1
ATOM 3720 O O . ALA B 1 244 ? -1.979 -15.961 -17.672 1 90 244 ALA B O 1
ATOM 3721 N N . SER B 1 245 ? -0.381 -16.688 -19.016 1 89.19 245 SER B N 1
ATOM 3722 C CA . SER B 1 245 ? -1.162 -16.5 -20.234 1 89.19 245 SER B CA 1
ATOM 3723 C C . SER B 1 245 ? -2.258 -17.562 -20.344 1 89.19 245 SER B C 1
ATOM 3725 O O . SER B 1 245 ? -3.121 -17.469 -21.219 1 89.19 245 SER B O 1
ATOM 3727 N N . ALA B 1 246 ? -2.262 -18.5 -19.422 1 89.81 246 ALA B N 1
ATOM 3728 C CA . ALA B 1 246 ? -3.203 -19.609 -19.547 1 89.81 246 ALA B CA 1
ATOM 3729 C C . ALA B 1 246 ? -4.141 -19.672 -18.344 1 89.81 246 ALA B C 1
ATOM 3731 O O . ALA B 1 246 ? -4.773 -20.703 -18.094 1 89.81 246 ALA B O 1
ATOM 3732 N N . ILE B 1 247 ? -4.234 -18.641 -17.562 1 90.19 247 ILE B N 1
ATOM 3733 C CA . ILE B 1 247 ? -4.992 -18.656 -16.312 1 90.19 247 ILE B CA 1
ATOM 3734 C C . ILE B 1 247 ? -6.473 -18.891 -16.609 1 90.19 247 ILE B C 1
ATOM 3736 O O . ILE B 1 247 ? -7.211 -19.391 -15.766 1 90.19 247 ILE B O 1
ATOM 3740 N N . ASN B 1 248 ? -6.918 -18.594 -17.859 1 87.44 248 ASN B N 1
ATOM 3741 C CA . ASN B 1 248 ? -8.328 -18.734 -18.219 1 87.44 248 ASN B CA 1
ATOM 3742 C C . ASN B 1 248 ? -8.562 -19.984 -19.062 1 87.44 248 ASN B C 1
ATOM 3744 O O . ASN B 1 248 ? -9.688 -20.25 -19.5 1 87.44 248 ASN B O 1
ATOM 3748 N N . GLU B 1 249 ? -7.574 -20.719 -19.344 1 83.31 249 GLU B N 1
ATOM 3749 C CA . GLU B 1 249 ? -7.688 -21.812 -20.328 1 83.31 249 GLU B CA 1
ATOM 3750 C C . GLU B 1 249 ? -7.879 -23.156 -19.625 1 83.31 249 GLU B C 1
ATOM 3752 O O . GLU B 1 249 ? -8.18 -24.156 -20.281 1 83.31 249 GLU B O 1
ATOM 3757 N N . GLY B 1 250 ? -7.773 -23.172 -18.406 1 80.06 250 GLY B N 1
ATOM 3758 C CA . GLY B 1 250 ? -7.879 -24.438 -17.703 1 80.06 250 GLY B CA 1
ATOM 3759 C C . GLY B 1 250 ? -6.738 -25.391 -18.016 1 80.06 250 GLY B C 1
ATOM 3760 O O . GLY B 1 250 ? -6.91 -26.609 -17.969 1 80.06 250 GLY B O 1
ATOM 3761 N N . SER B 1 251 ? -5.684 -24.875 -18.422 1 87.12 251 SER B N 1
ATOM 3762 C CA . SER B 1 251 ? -4.508 -25.672 -18.766 1 87.12 251 SER B CA 1
ATOM 3763 C C . SER B 1 251 ? -3.486 -25.656 -17.625 1 87.12 251 SER B C 1
ATOM 3765 O O . SER B 1 251 ? -3.631 -24.906 -16.672 1 87.12 251 SER B O 1
ATOM 3767 N N . GLY B 1 252 ? -2.541 -26.578 -17.688 1 95.19 252 GLY B N 1
ATOM 3768 C CA . GLY B 1 252 ? -1.502 -26.719 -16.672 1 95.19 252 GLY B CA 1
ATOM 3769 C C . GLY B 1 252 ? -1.607 -28.016 -15.883 1 95.19 252 GLY B C 1
ATOM 3770 O O . GLY B 1 252 ? -2.098 -29.016 -16.391 1 95.19 252 GLY B O 1
ATOM 3771 N N . THR B 1 253 ? -1.019 -28.047 -14.773 1 96.81 253 THR B N 1
ATOM 3772 C CA . THR B 1 253 ? -1.044 -29.203 -13.883 1 96.81 253 THR B CA 1
ATOM 3773 C C . THR B 1 253 ? -1.981 -28.953 -12.703 1 96.81 253 THR B C 1
ATOM 3775 O O . THR B 1 253 ? -1.851 -27.953 -12 1 96.81 253 THR B O 1
ATOM 3778 N N . VAL B 1 254 ? -2.934 -29.812 -12.539 1 96.19 254 VAL B N 1
ATOM 3779 C CA . VAL B 1 254 ? -3.84 -29.75 -11.391 1 96.19 254 VAL B CA 1
ATOM 3780 C C . VAL B 1 254 ? -3.352 -30.672 -10.289 1 96.19 254 VAL B C 1
ATOM 3782 O O . VAL B 1 254 ? -3.094 -31.859 -10.531 1 96.19 254 VAL B O 1
ATOM 3785 N N . ILE B 1 255 ? -3.168 -30.109 -9.164 1 94.94 255 ILE B N 1
ATOM 3786 C CA . ILE B 1 255 ? -2.822 -30.875 -7.98 1 94.94 255 ILE B CA 1
ATOM 3787 C C . ILE B 1 255 ? -4.07 -31.109 -7.133 1 94.94 255 ILE B C 1
ATOM 3789 O O . ILE B 1 255 ? -4.734 -30.156 -6.719 1 94.94 255 ILE B O 1
ATOM 3793 N N . LYS B 1 256 ? -4.453 -32.312 -6.969 1 87.81 256 LYS B N 1
ATOM 3794 C CA . LYS B 1 256 ? -5.656 -32.625 -6.195 1 87.81 256 LYS B CA 1
ATOM 3795 C C . LYS B 1 256 ? -5.516 -33.938 -5.445 1 87.81 256 LYS B C 1
ATOM 3797 O O . LYS B 1 256 ? -4.578 -34.688 -5.688 1 87.81 256 LYS B O 1
ATOM 3802 N N . LYS B 1 257 ? -6.426 -34.125 -4.438 1 84.25 257 LYS B N 1
ATOM 3803 C CA . LYS B 1 257 ? -6.453 -35.375 -3.697 1 84.25 257 LYS B CA 1
ATOM 3804 C C . LYS B 1 257 ? -7.332 -36.406 -4.402 1 84.25 257 LYS B C 1
ATOM 3806 O O . LYS B 1 257 ? -8.289 -36.062 -5.086 1 84.25 257 LYS B O 1
#

InterPro domains:
  IPR001048 Aspartate/glutamate/uridylate kinase [PF00696] (4-242)
  IPR004662 Acetylglutamate kinase family [PIRSF000728] (2-242)
  IPR004662 Acetylglutamate kinase family [TIGR00761] (6-241)
  IPR036393 Acetylglutamate kinase-like superfamily [G3DSA:3.40.1160.10] (1-257)
  IPR036393 Acetylglutamate kinase-like superfamily [SSF53633] (2-256)
  IPR037528 Acetylglutamate kinase ArgB [MF_00082] (3-255)

Foldseek 3Di:
DFFEEEEEEDEQVQQVDDVSVLLLLVVQLPDDGFYAYFYARVVVLCVVCVVVVHHWDDDQNATQAAPVSQVSLCCGQQPVRQVVSQVSNVVVVQAEDEDECPVVVQWAFDQDDDDVDRSHQATDTDDGDLPVVVVCRVVRYYYYYTQWHYHVPPDIGGHDRLNVQLRNLLSNLVRHQYEYEYADDAAAQALDPPDSVRFDAEAEPVNLVVCVVVVSDDRPVNVSLVSQVVSVVSRHAWYFYGHSSCPPVSTYYIYHD/DFFEEEEEEDEQVQQVDDVSVLLLLVVQLPDDGFYAYFYANVVVLCVVCVVVVHHWDDDQNATQAAPVSQVSLCCGQQPVRQVVSQVSNVVVVQAEDEDECPVVVQWAFDQDDDDVDRSHQATDTDDGDLPVVVVCRVVRYYYYYTQWHAHVPPDIGGHDRLNVQLRNLLSNLVRHQYEYEYADDAAAQAQDPPDSVRFDAEAEPVNLVVCVVVVSDDRPVNVSLVSQVVSVVSRHAWYFYGHSSCPPVSTYYIYHD

Nearest PDB structures (foldseek):
  2v5h-assembly1_D  TM=9.061E-01  e=3.118E-26  Synechococcus elongatus PCC 7942 = FACHB-805
  2rd5-assembly1_B  TM=8.550E-01  e=2.927E-25  Arabidopsis thaliana
  2buf-assembly1_A  TM=8.726E-01  e=2.921E-23  Pseudomonas aeruginosa
  2buf-assembly1_E  TM=8.544E-01  e=1.566E-22  Pseudomonas aeruginosa
  7nly-assembly1_A  TM=8.675E-01  e=2.915E-21  Mycobacterium tuberculosis H37Rv

Radius of gyration: 24.17 Å; Cα contacts (8 Å, |Δi|>4): 1217; chains: 2; bounding box: 50×86×48 Å

Sequence (514 aa):
MKEKLTIIKVGGKIVEEESTLNQLLADFSAIEGYKLLVHGGGRSATRLAAQLGIESKMVNGRRITDAETLKVVTMVYGGLVNKNIVAGLQAKGVNAIGLTGADMNVIRSVKRPVKDVDYGFVGDVEKVNAGFLAALIRQGIVPVMAPLTHDGKGSMLNTNADTIAGETAKALASLFDVTLVYCFEKKGVLRDENDDDSVIPVITPEEFKEFVAQGIIQGGMIPKLENSFSAIDAGVSQVVITLASAINEGSGTVIKKMKEKLTIIKVGGKIVEEESTLNQLLADFSAIEGYKLLVHGGGRSATRLAAQLGIESKMVNGRRITDAETLKVVTMVYGGLVNKNIVAGLQAKGVNAIGLTGADMNVIRSVKRPVKDVDYGFVGDVEKVNAGFLAALIRQGIVPVMAPLTHDGKGSMLNTNADTIAGETAKALASLFDVTLVYCFEKKGVLRDENDDDSVIPVITPEEFKEFVAQGIIQGGMIPKLENSFSAIDAGVSQVVITLASAINEGSGTVIKK

Organism: Phocaeicola vulgatus (strain ATCC 8482 / DSM 1447 / JCM 5826 / CCUG 4940 / NBRC 14291 / NCTC 11154) (NCBI:txid435590)